Protein AF-0000000070217939 (afdb_homodimer)

Foldseek 3Di:
DDKDKDFDDLVCLLLQQLQVCQQCVPPQLVCLLPVPADSCNSNDCPHPNNVVVSVVVSVVVVPDDFKTKMFMADPVVRGTFKMWIKGFPLFFDPDDDDASPVDDDPSRVSNCLQCVLVRVVCCLFRHRAGAMEGDDIGGRPVCPPVCVRVVVVVVVVVVCQVSQHKYKDFADPVCVVVCVVVPKFWWPDWRWRQVVVPPVRDTDITIMTIDGHDVSVVRGDPSTHTD/DDKDKDFDDLVCQLLQQLQVCQQCVPPQLVCLLPVPADSCNSNDCPHPNNVVVSVVVSVVVVPDDFKTKMFMADPVVRGTFKMWIKGFPLFFDPDDDDASVVDDDPSRVSNCLQCVLVRVVCCLFRHRAGAMEGDDIGGRPVCPPVCVSVVVVVVVVVVCQVSQHKYKYFADPVCVVVCVVVPKFWWPDWRWRQPVVPPVRDTDITIMTIDGHDVSVVRGDPSTHTD

Solvent-accessible surface area (backbone atoms only — not comparable to full-atom values): 24405 Å² total; per-residue (Å²): 142,44,54,34,78,42,70,58,42,61,66,38,50,58,54,43,46,45,16,44,29,55,50,34,62,84,35,69,62,54,40,37,72,40,68,85,56,47,72,64,34,51,62,31,73,81,27,71,65,34,45,51,51,40,54,51,50,57,57,48,45,56,68,38,84,40,65,43,50,37,30,26,29,35,52,84,77,68,40,62,41,23,30,34,33,36,35,52,27,73,54,57,35,83,82,66,86,81,76,72,78,90,47,59,72,69,53,26,51,54,27,44,54,47,46,45,54,56,48,52,51,46,48,65,44,46,60,61,34,53,33,29,37,51,72,44,73,34,45,18,70,94,53,56,95,69,56,55,67,58,55,57,49,48,53,53,49,52,49,20,55,37,61,48,27,37,32,40,34,77,34,52,80,84,44,46,65,56,44,48,74,71,60,34,41,48,36,57,64,79,42,67,33,63,29,68,84,49,91,77,58,55,65,45,70,31,56,29,34,37,34,61,27,94,77,16,73,80,61,54,49,89,65,53,49,75,97,142,43,55,36,78,42,68,57,43,61,66,36,49,58,54,44,45,44,16,43,30,54,51,36,62,84,34,69,61,54,41,37,72,40,69,85,57,47,71,65,34,51,62,30,73,82,28,70,63,34,45,51,50,39,53,50,49,58,57,49,45,56,69,38,85,40,65,43,51,37,28,26,29,35,52,83,77,67,42,63,41,22,31,34,34,35,35,51,27,73,54,56,34,81,82,67,86,82,77,73,78,91,46,59,71,68,51,27,51,53,27,44,54,47,46,45,55,55,50,52,51,46,48,66,44,44,61,60,34,53,34,29,35,52,73,44,75,34,44,18,70,94,53,57,95,70,56,55,69,59,56,56,48,48,53,54,48,51,50,20,54,37,64,48,28,36,33,38,35,77,32,52,81,83,42,45,66,57,43,47,74,71,59,33,42,49,36,59,64,78,43,66,34,62,30,68,82,49,90,76,57,55,64,46,71,30,58,28,33,36,34,60,28,95,78,15,73,81,60,53,48,89,64,53,49,74,97

Radius of gyration: 23.78 Å; Cα contacts (8 Å, |Δi|>4): 835; chains: 2; bounding box: 44×73×55 Å

Structure (mmCIF, N/CA/C/O backbone):
data_AF-0000000070217939-model_v1
#
loop_
_entity.id
_entity.type
_entity.pdbx_description
1 polymer 'Acyl-CoA N-acyltransferase'
#
loop_
_atom_site.group_PDB
_atom_site.id
_atom_site.type_symbol
_atom_site.label_atom_id
_atom_site.label_alt_id
_atom_site.label_comp_id
_atom_site.label_asym_id
_atom_site.label_entity_id
_atom_site.label_seq_id
_atom_site.pdbx_PDB_ins_code
_atom_site.Cartn_x
_atom_site.Cartn_y
_atom_site.Cartn_z
_atom_site.occupancy
_atom_site.B_iso_or_equiv
_atom_site.auth_seq_id
_atom_site.auth_comp_id
_atom_site.auth_asym_id
_atom_site.auth_atom_id
_atom_site.pdbx_PDB_model_num
ATOM 1 N N . MET A 1 1 ? 22.047 6.516 -6.188 1 66.25 1 MET A N 1
ATOM 2 C CA . MET A 1 1 ? 21.125 6.688 -5.074 1 66.25 1 MET A CA 1
ATOM 3 C C . MET A 1 1 ? 19.672 6.625 -5.559 1 66.25 1 MET A C 1
ATOM 5 O O . MET A 1 1 ? 19.281 7.371 -6.453 1 66.25 1 MET A O 1
ATOM 9 N N . GLY A 1 2 ? 18.844 5.422 -5.148 1 92.38 2 GLY A N 1
ATOM 10 C CA . GLY A 1 2 ? 17.484 5.293 -5.641 1 92.38 2 GLY A CA 1
ATOM 11 C C . GLY A 1 2 ? 16.469 5.156 -4.527 1 92.38 2 GLY A C 1
ATOM 12 O O . GLY A 1 2 ? 16.812 4.809 -3.398 1 92.38 2 GLY A O 1
ATOM 13 N N . PHE A 1 3 ? 15.375 5.695 -4.617 1 98.31 3 PHE A N 1
ATOM 14 C CA . PHE A 1 3 ? 14.258 5.641 -3.684 1 98.31 3 PHE A CA 1
ATOM 15 C C . PHE A 1 3 ? 13.078 4.891 -4.297 1 98.31 3 PHE A C 1
ATOM 17 O O . PHE A 1 3 ? 12.867 4.938 -5.508 1 98.31 3 PHE A O 1
ATOM 24 N N . VAL A 1 4 ? 12.406 4.227 -3.449 1 98.62 4 VAL A N 1
ATOM 25 C CA . VAL A 1 4 ? 11.195 3.549 -3.904 1 98.62 4 VAL A CA 1
ATOM 26 C C . VAL A 1 4 ? 10.062 3.812 -2.922 1 98.62 4 VAL A C 1
ATOM 28 O O . VAL A 1 4 ? 10.266 3.816 -1.706 1 98.62 4 VAL A O 1
ATOM 31 N N . ILE A 1 5 ? 8.891 4.109 -3.441 1 98.81 5 ILE A N 1
ATOM 32 C CA . ILE A 1 5 ? 7.684 4.281 -2.641 1 98.81 5 ILE A CA 1
ATOM 33 C C . ILE A 1 5 ? 6.926 2.959 -2.564 1 98.81 5 ILE A C 1
ATOM 35 O O . ILE A 1 5 ? 6.562 2.385 -3.594 1 98.81 5 ILE A O 1
ATOM 39 N N . LEU A 1 6 ? 6.73 2.43 -1.398 1 98.81 6 LEU A N 1
ATOM 40 C CA . LEU A 1 6 ? 5.969 1.214 -1.129 1 98.81 6 LEU A CA 1
ATOM 41 C C . LEU A 1 6 ? 4.945 1.446 -0.024 1 98.81 6 LEU A C 1
ATOM 43 O O . LEU A 1 6 ? 5.082 2.383 0.768 1 98.81 6 LEU A O 1
ATOM 47 N N . PRO A 1 7 ? 3.869 0.672 -0.03 1 98.69 7 PRO A N 1
ATOM 48 C CA . PRO A 1 7 ? 3.016 0.717 1.16 1 98.69 7 PRO A CA 1
ATOM 49 C C . PRO A 1 7 ? 3.758 0.314 2.434 1 98.69 7 PRO A C 1
ATOM 51 O O . PRO A 1 7 ? 4.625 -0.562 2.395 1 98.69 7 PRO A O 1
ATOM 54 N N . ALA A 1 8 ? 3.451 0.951 3.518 1 98.75 8 ALA A N 1
ATOM 55 C CA . ALA A 1 8 ? 3.98 0.474 4.793 1 98.75 8 ALA A CA 1
ATOM 56 C C . ALA A 1 8 ? 3.354 -0.861 5.184 1 98.75 8 ALA A C 1
ATOM 58 O O . ALA A 1 8 ? 2.146 -1.058 5.02 1 98.75 8 ALA A O 1
ATOM 59 N N . LEU A 1 9 ? 4.191 -1.754 5.602 1 98.62 9 LEU A N 1
ATOM 60 C CA . LEU A 1 9 ? 3.74 -3.014 6.188 1 98.62 9 LEU A CA 1
ATOM 61 C C . LEU A 1 9 ? 3.648 -2.906 7.703 1 98.62 9 LEU A C 1
ATOM 63 O O . LEU A 1 9 ? 4.199 -1.979 8.305 1 98.62 9 LEU A O 1
ATOM 67 N N . VAL A 1 10 ? 2.982 -3.85 8.305 1 98.31 10 VAL A N 1
ATOM 68 C CA . VAL A 1 10 ? 2.75 -3.781 9.742 1 98.31 10 VAL A CA 1
ATOM 69 C C . VAL A 1 10 ? 4.086 -3.725 10.477 1 98.31 10 VAL A C 1
ATOM 71 O O . VAL A 1 10 ? 4.273 -2.896 11.375 1 98.31 10 VAL A O 1
ATOM 74 N N . PRO A 1 11 ? 5.109 -4.465 10.102 1 98.06 11 PRO A N 1
ATOM 75 C CA . PRO A 1 11 ? 6.391 -4.406 10.805 1 98.06 11 PRO A CA 1
ATOM 76 C C . PRO A 1 11 ? 7.121 -3.084 10.594 1 98.06 11 PRO A C 1
ATOM 78 O O . PRO A 1 11 ? 8.109 -2.799 11.281 1 98.06 11 PRO A O 1
ATOM 81 N N . ASP A 1 12 ? 6.629 -2.309 9.648 1 98.56 12 ASP A N 1
ATOM 82 C CA . ASP A 1 12 ? 7.301 -1.055 9.305 1 98.56 12 ASP A CA 1
ATOM 83 C C . ASP A 1 12 ? 6.855 0.072 10.234 1 98.56 12 ASP A C 1
ATOM 85 O O . ASP A 1 12 ? 7.445 1.154 10.234 1 98.56 12 ASP A O 1
ATOM 89 N N . ILE A 1 13 ? 5.836 -0.093 11 1 98.69 13 ILE A N 1
ATOM 90 C CA . ILE A 1 13 ? 5.141 1.003 11.672 1 98.69 13 ILE A CA 1
ATOM 91 C C . ILE A 1 13 ? 6.141 1.824 12.484 1 98.69 13 ILE A C 1
ATOM 93 O O . ILE A 1 13 ? 6.188 3.051 12.367 1 98.69 13 ILE A O 1
ATOM 97 N N . SER A 1 14 ? 6.949 1.163 13.258 1 98.44 14 SER A N 1
ATOM 98 C CA . SER A 1 14 ? 7.898 1.892 14.094 1 98.44 14 SER A CA 1
ATOM 99 C C . SER A 1 14 ? 8.859 2.719 13.242 1 98.44 14 SER A C 1
ATOM 101 O O . SER A 1 14 ? 9.016 3.922 13.469 1 98.44 14 SER A O 1
ATOM 103 N N . ALA A 1 15 ? 9.438 2.146 12.258 1 98.56 15 ALA A N 1
ATOM 104 C CA . ALA A 1 15 ? 10.43 2.814 11.422 1 98.56 15 ALA A CA 1
ATOM 105 C C . ALA A 1 15 ? 9.797 3.951 10.625 1 98.56 15 ALA A C 1
ATOM 107 O O . ALA A 1 15 ? 10.422 4.988 10.406 1 98.56 15 ALA A O 1
ATOM 108 N N . VAL A 1 16 ? 8.609 3.754 10.141 1 98.75 16 VAL A N 1
ATOM 109 C CA . VAL A 1 16 ? 7.879 4.785 9.414 1 98.75 16 VAL A CA 1
ATOM 110 C C . VAL A 1 16 ? 7.695 6.012 10.305 1 98.75 16 VAL A C 1
ATOM 112 O O . VAL A 1 16 ? 7.949 7.141 9.883 1 98.75 16 VAL A O 1
ATOM 115 N N . TYR A 1 17 ? 7.359 5.801 11.531 1 98.44 17 TYR A N 1
ATOM 116 C CA . TYR A 1 17 ? 7.074 6.93 12.406 1 98.44 17 TYR A CA 1
ATOM 117 C C . TYR A 1 17 ? 8.352 7.465 13.039 1 98.44 17 TYR A C 1
ATOM 119 O O . TYR A 1 17 ? 8.352 8.547 13.633 1 98.44 17 TYR A O 1
ATOM 127 N N . ASP A 1 18 ? 9.516 6.715 12.945 1 98.56 18 ASP A N 1
ATOM 128 C CA . ASP A 1 18 ? 10.805 7.359 13.195 1 98.56 18 ASP A CA 1
ATOM 129 C C . ASP A 1 18 ? 10.984 8.594 12.312 1 98.56 18 ASP A C 1
ATOM 131 O O . ASP A 1 18 ? 11.477 9.625 12.773 1 98.56 18 ASP A O 1
ATOM 135 N N . VAL A 1 19 ? 10.555 8.453 11.078 1 98.62 19 VAL A N 1
ATOM 136 C CA . VAL A 1 19 ? 10.664 9.547 10.117 1 98.62 19 VAL A CA 1
ATOM 137 C C . VAL A 1 19 ? 9.766 10.703 10.539 1 98.62 19 VAL A C 1
ATOM 139 O O . VAL A 1 19 ? 10.203 11.852 10.602 1 98.62 19 VAL A O 1
ATOM 142 N N . TYR A 1 20 ? 8.523 10.383 10.883 1 98 20 TYR A N 1
ATOM 143 C CA . TYR A 1 20 ? 7.539 11.383 11.281 1 98 20 TYR A CA 1
ATOM 144 C C . TYR A 1 20 ? 8.039 12.203 12.461 1 98 20 TYR A C 1
ATOM 146 O O . TYR A 1 20 ? 8.109 13.438 12.391 1 98 20 TYR A O 1
ATOM 154 N N . PHE A 1 21 ? 8.453 11.539 13.477 1 98.12 21 PHE A N 1
ATOM 155 C CA . PHE A 1 21 ? 8.82 12.227 14.711 1 98.12 21 PHE A CA 1
ATOM 156 C C . PHE A 1 21 ? 10.148 12.961 14.547 1 98.12 21 PHE A C 1
ATOM 158 O O . PHE A 1 21 ? 10.352 14.016 15.141 1 98.12 21 PHE A O 1
ATOM 165 N N . ALA A 1 22 ? 11.031 12.398 13.75 1 97.56 22 ALA A N 1
ATOM 166 C CA . ALA A 1 22 ? 12.266 13.125 13.469 1 97.56 22 ALA A CA 1
ATOM 167 C C . ALA A 1 22 ? 11.984 14.422 12.711 1 97.56 22 ALA A C 1
ATOM 169 O O . ALA A 1 22 ? 12.555 15.469 13.023 1 97.56 22 ALA A O 1
ATOM 170 N N . ALA A 1 23 ? 11.094 14.367 11.727 1 96.06 23 ALA A N 1
ATOM 171 C CA . ALA A 1 23 ? 10.789 15.508 10.875 1 96.06 23 ALA A CA 1
ATOM 172 C C . ALA A 1 23 ? 10 16.578 11.641 1 96.06 23 ALA A C 1
ATOM 174 O O . ALA A 1 23 ? 10.148 17.766 11.383 1 96.06 23 ALA A O 1
ATOM 175 N N . PHE A 1 24 ? 9.188 16.125 12.648 1 94.12 24 PHE A N 1
ATOM 176 C CA . PHE A 1 24 ? 8.227 17.031 13.266 1 94.12 24 PHE A CA 1
ATOM 177 C C . PHE A 1 24 ? 8.508 17.188 14.758 1 94.12 24 PHE A C 1
ATOM 179 O O . PHE A 1 24 ? 7.621 17.562 15.523 1 94.12 24 PHE A O 1
ATOM 186 N N . LYS A 1 25 ? 9.695 16.891 15.18 1 92.69 25 LYS A N 1
ATOM 187 C CA . LYS A 1 25 ? 10.023 16.875 16.609 1 92.69 25 LYS A CA 1
ATOM 188 C C . LYS A 1 25 ? 9.805 18.25 17.234 1 92.69 25 LYS A C 1
ATOM 190 O O . LYS A 1 25 ? 9.5 18.344 18.422 1 92.69 25 LYS A O 1
ATOM 195 N N . ASP A 1 26 ? 9.93 19.344 16.438 1 90.12 26 ASP A N 1
ATOM 196 C CA . ASP A 1 26 ? 9.797 20.703 16.969 1 90.12 26 ASP A CA 1
ATOM 197 C C . ASP A 1 26 ? 8.516 21.359 16.469 1 90.12 26 ASP A C 1
ATOM 199 O O . ASP A 1 26 ? 8.312 22.562 16.656 1 90.12 26 ASP A O 1
ATOM 203 N N . ASN A 1 27 ? 7.723 20.578 15.766 1 89.62 27 ASN A N 1
ATOM 204 C CA . ASN A 1 27 ? 6.461 21.094 15.234 1 89.62 27 ASN A CA 1
ATOM 205 C C . ASN A 1 27 ? 5.473 21.406 16.359 1 89.62 27 ASN A C 1
ATOM 207 O O . ASN A 1 27 ? 5.27 20.578 17.266 1 89.62 27 ASN A O 1
ATOM 211 N N . ALA A 1 28 ? 4.828 22.547 16.266 1 88.69 28 ALA A N 1
ATOM 212 C CA . ALA A 1 28 ? 3.947 23.016 17.328 1 88.69 28 ALA A CA 1
ATOM 213 C C . ALA A 1 28 ? 2.789 22.047 17.547 1 88.69 28 ALA A C 1
ATOM 215 O O . ALA A 1 28 ? 2.406 21.766 18.688 1 88.69 28 ALA A O 1
ATOM 216 N N . LEU A 1 29 ? 2.26 21.547 16.5 1 89.88 29 LEU A N 1
ATOM 217 C CA . LEU A 1 29 ? 1.13 20.641 16.609 1 89.88 29 LEU A CA 1
ATOM 218 C C . LEU A 1 29 ? 1.56 19.312 17.25 1 89.88 29 LEU A C 1
ATOM 220 O O . LEU A 1 29 ? 0.896 18.812 18.156 1 89.88 29 LEU A O 1
ATOM 224 N N . THR A 1 30 ? 2.643 18.766 16.781 1 92.69 30 THR A N 1
ATOM 225 C CA . THR A 1 30 ? 3.162 17.531 17.344 1 92.69 30 THR A CA 1
ATOM 226 C C . THR A 1 30 ? 3.418 17.688 18.844 1 92.69 30 THR A C 1
ATOM 228 O O . THR A 1 30 ? 3.014 16.844 19.641 1 92.69 30 THR A O 1
ATOM 231 N N . ARG A 1 31 ? 3.994 18.828 19.25 1 93 31 ARG A N 1
ATOM 232 C CA . ARG A 1 31 ? 4.309 19.078 20.656 1 93 31 ARG A CA 1
ATOM 233 C C . ARG A 1 31 ? 3.035 19.234 21.469 1 93 31 ARG A C 1
ATOM 235 O O . ARG A 1 31 ? 2.982 18.828 22.641 1 93 31 ARG A O 1
ATOM 242 N N . ALA A 1 32 ? 2.062 19.797 20.875 1 92.56 32 ALA A N 1
ATOM 243 C CA . ALA A 1 32 ? 0.797 20 21.578 1 92.56 32 ALA A CA 1
ATOM 244 C C . ALA A 1 32 ? 0.064 18.672 21.766 1 92.56 32 ALA A C 1
ATOM 246 O O . ALA A 1 32 ? -0.612 18.469 22.781 1 92.56 32 ALA A O 1
ATOM 247 N N . LEU A 1 33 ? 0.2 17.766 20.828 1 93.69 33 LEU A N 1
ATOM 248 C CA . LEU A 1 33 ? -0.492 16.484 20.891 1 93.69 33 LEU A CA 1
ATOM 249 C C . LEU A 1 33 ? 0.214 15.531 21.859 1 93.69 33 LEU A C 1
ATOM 251 O O . LEU A 1 33 ? -0.414 14.633 22.422 1 93.69 33 LEU A O 1
ATOM 255 N N . PHE A 1 34 ? 1.509 15.75 22.016 1 95.31 34 PHE A N 1
ATOM 256 C CA . PHE A 1 34 ? 2.297 14.883 22.891 1 95.31 34 PHE A CA 1
ATOM 257 C C . PHE A 1 34 ? 3.117 15.703 23.875 1 95.31 34 PHE A C 1
ATOM 259 O O . PHE A 1 34 ? 4.348 15.602 23.906 1 95.31 34 PHE A O 1
ATOM 266 N N . PRO A 1 35 ? 2.473 16.391 24.75 1 93.62 35 PRO A N 1
ATOM 267 C CA . PRO A 1 35 ? 3.164 17.359 25.594 1 93.62 35 PRO A CA 1
ATOM 268 C C . PRO A 1 35 ? 4.105 16.703 26.609 1 93.62 35 PRO A C 1
ATOM 270 O O . PRO A 1 35 ? 5.07 17.328 27.047 1 93.62 35 PRO A O 1
ATOM 273 N N . SER A 1 36 ? 3.887 15.477 26.969 1 92.75 36 SER A N 1
ATOM 274 C CA . SER A 1 36 ? 4.703 14.812 27.969 1 92.75 36 SER A CA 1
ATOM 275 C C . SER A 1 36 ? 5.922 14.141 27.344 1 92.75 36 SER A C 1
ATOM 277 O O . SER A 1 36 ? 6.844 13.727 28.062 1 92.75 36 SER A O 1
ATOM 279 N N . ALA A 1 37 ? 5.914 14.039 26.078 1 94.94 37 ALA A N 1
ATOM 280 C CA . ALA A 1 37 ? 7.031 13.375 25.406 1 94.94 37 ALA A CA 1
ATOM 281 C C . ALA A 1 37 ? 8.219 14.32 25.25 1 94.94 37 ALA A C 1
ATOM 283 O O . ALA A 1 37 ? 8.07 15.438 24.734 1 94.94 37 ALA A O 1
ATOM 284 N N . THR A 1 38 ? 9.352 13.93 25.703 1 95.31 38 THR A N 1
ATOM 285 C CA . THR A 1 38 ? 10.57 14.688 25.469 1 95.31 38 THR A CA 1
ATOM 286 C C . THR A 1 38 ? 11.047 14.508 24.031 1 95.31 38 THR A C 1
ATOM 288 O O . THR A 1 38 ? 10.562 13.633 23.312 1 95.31 38 THR A O 1
ATOM 291 N N . GLU A 1 39 ? 11.961 15.375 23.688 1 92.69 39 GLU A N 1
ATOM 292 C CA . GLU A 1 39 ? 12.547 15.211 22.359 1 92.69 39 GLU A CA 1
ATOM 293 C C . GLU A 1 39 ? 13.156 13.82 22.203 1 92.69 39 GLU A C 1
ATOM 295 O O . GLU A 1 39 ? 13.031 13.203 21.141 1 92.69 39 GLU A O 1
ATOM 300 N N . LYS A 1 40 ? 13.805 13.398 23.25 1 94.56 40 LYS A N 1
ATOM 301 C CA . LYS A 1 40 ? 14.414 12.062 23.234 1 94.56 40 LYS A CA 1
ATOM 302 C C . LYS A 1 40 ? 13.352 10.984 23.078 1 94.56 40 LYS A C 1
ATOM 304 O O . LYS A 1 40 ? 13.539 10.016 22.344 1 94.56 40 LYS A O 1
ATOM 309 N N . ASP A 1 41 ? 12.258 11.148 23.719 1 96 41 ASP A N 1
ATOM 310 C CA . ASP A 1 41 ? 11.164 10.188 23.609 1 96 41 ASP A CA 1
ATOM 311 C C . ASP A 1 41 ? 10.641 10.109 22.172 1 96 41 ASP A C 1
ATOM 313 O O . ASP A 1 41 ? 10.375 9.016 21.672 1 96 41 ASP A O 1
ATOM 317 N N . LEU A 1 42 ? 10.562 11.227 21.562 1 95.06 42 LEU A N 1
ATOM 318 C CA . LEU A 1 42 ? 10.016 11.289 20.219 1 95.06 42 LEU A CA 1
ATOM 319 C C . LEU A 1 42 ? 10.93 10.578 19.219 1 95.06 42 LEU A C 1
ATOM 321 O O . LEU A 1 42 ? 10.453 9.961 18.266 1 95.06 42 LEU A O 1
ATOM 325 N N . THR A 1 43 ? 12.195 10.539 19.516 1 94.62 43 THR A N 1
ATOM 326 C CA . THR A 1 43 ? 13.109 10.117 18.453 1 94.62 43 THR A CA 1
ATOM 327 C C . THR A 1 43 ? 13.75 8.781 18.797 1 94.62 43 THR A C 1
ATOM 329 O O . THR A 1 43 ? 14.508 8.227 17.984 1 94.62 43 THR A O 1
ATOM 332 N N . ASP A 1 44 ? 13.461 8.266 20.016 1 96.81 44 ASP A N 1
ATOM 333 C CA . ASP A 1 44 ? 13.93 6.938 20.422 1 96.81 44 ASP A CA 1
ATOM 334 C C . ASP A 1 44 ? 12.812 5.902 20.297 1 96.81 44 ASP A C 1
ATOM 336 O O . ASP A 1 44 ? 11.945 5.805 21.172 1 96.81 44 ASP A O 1
ATOM 340 N N . ALA A 1 45 ? 12.922 5.039 19.312 1 95.25 45 ALA A N 1
ATOM 341 C CA . ALA A 1 45 ? 11.891 4.055 19.016 1 95.25 45 ALA A CA 1
ATOM 342 C C . ALA A 1 45 ? 11.68 3.105 20.188 1 95.25 45 ALA A C 1
ATOM 344 O O . ALA A 1 45 ? 10.641 2.445 20.281 1 95.25 45 ALA A O 1
ATOM 345 N N . ASN A 1 46 ? 12.625 3.072 21.094 1 96.75 46 ASN A N 1
ATOM 346 C CA . ASN A 1 46 ? 12.547 2.133 22.203 1 96.75 46 ASN A CA 1
ATOM 347 C C . ASN A 1 46 ? 11.961 2.785 23.453 1 96.75 46 ASN A C 1
ATOM 349 O O . ASN A 1 46 ? 11.75 2.117 24.453 1 96.75 46 ASN A O 1
ATOM 353 N N . SER A 1 47 ? 11.711 4.059 23.375 1 97.56 47 SER A N 1
ATOM 354 C CA . SER A 1 47 ? 11.062 4.715 24.516 1 97.56 47 SER A CA 1
ATOM 355 C C . SER A 1 47 ? 9.672 4.152 24.766 1 97.56 47 SER A C 1
ATOM 357 O O . SER A 1 47 ? 9.039 3.625 23.844 1 97.56 47 SER A O 1
ATOM 359 N N . GLU A 1 48 ? 9.266 4.285 25.984 1 96.88 48 GLU A N 1
ATOM 360 C CA . GLU A 1 48 ? 7.91 3.848 26.312 1 96.88 48 GLU A CA 1
ATOM 361 C C . GLU A 1 48 ? 6.867 4.574 25.484 1 96.88 48 GLU A C 1
ATOM 363 O O . GLU A 1 48 ? 5.883 3.969 25.047 1 96.88 48 GLU A O 1
ATOM 368 N N . PHE A 1 49 ? 7.047 5.789 25.281 1 96.38 49 PHE A N 1
ATOM 369 C CA . PHE A 1 49 ? 6.129 6.586 24.484 1 96.38 49 PHE A CA 1
ATOM 370 C C . PHE A 1 49 ? 6.016 6.023 23.062 1 96.38 49 PHE A C 1
ATOM 372 O O . PHE A 1 49 ? 4.914 5.773 22.578 1 96.38 49 PHE A O 1
ATOM 379 N N . ARG A 1 50 ? 7.141 5.762 22.422 1 97.69 50 ARG A N 1
ATOM 380 C CA . ARG A 1 50 ? 7.145 5.312 21.031 1 97.69 50 ARG A CA 1
ATOM 381 C C . ARG A 1 50 ? 6.602 3.893 20.922 1 97.69 50 ARG A C 1
ATOM 383 O O . ARG A 1 50 ? 5.914 3.566 19.953 1 97.69 50 ARG A O 1
ATOM 390 N N . GLN A 1 51 ? 6.898 3.105 21.891 1 97.81 51 GLN A N 1
ATOM 391 C CA . GLN A 1 51 ? 6.352 1.753 21.875 1 97.81 51 GLN A CA 1
ATOM 392 C C . GLN A 1 51 ? 4.832 1.771 22 1 97.81 51 GLN A C 1
ATOM 394 O O . GLN A 1 51 ? 4.137 1.028 21.312 1 97.81 51 GLN A O 1
ATOM 399 N N . ALA A 1 52 ? 4.355 2.643 22.859 1 97.12 52 ALA A N 1
ATOM 400 C CA . ALA A 1 52 ? 2.91 2.785 23.016 1 97.12 52 ALA A CA 1
ATOM 401 C C . ALA A 1 52 ? 2.268 3.334 21.75 1 97.12 52 ALA A C 1
ATOM 403 O O . ALA A 1 52 ? 1.193 2.885 21.344 1 97.12 52 ALA A O 1
ATOM 404 N N . HIS A 1 53 ? 2.869 4.312 21.156 1 96.94 53 HIS A N 1
ATOM 405 C CA . HIS A 1 53 ? 2.383 4.883 19.906 1 96.94 53 HIS A CA 1
ATOM 406 C C . HIS A 1 53 ? 2.303 3.822 18.812 1 96.94 53 HIS A C 1
ATOM 408 O O . HIS A 1 53 ? 1.293 3.725 18.109 1 96.94 53 HIS A O 1
ATOM 414 N N . THR A 1 54 ? 3.309 3.035 18.688 1 98.06 54 THR A N 1
ATOM 415 C CA . THR A 1 54 ? 3.35 1.97 17.703 1 98.06 54 THR A CA 1
ATOM 416 C C . THR A 1 54 ? 2.217 0.972 17.922 1 98.06 54 THR A C 1
ATOM 418 O O . THR A 1 54 ? 1.542 0.564 16.984 1 98.06 54 THR A O 1
ATOM 421 N N . ALA A 1 55 ? 2.074 0.584 19.156 1 97.81 55 ALA A N 1
ATOM 422 C CA . ALA A 1 55 ? 0.996 -0.341 19.5 1 97.81 55 ALA A CA 1
ATOM 423 C C . ALA A 1 55 ? -0.365 0.242 19.125 1 97.81 55 ALA A C 1
ATOM 425 O O . ALA A 1 55 ? -1.22 -0.46 18.578 1 97.81 55 ALA A O 1
ATOM 426 N N . HIS A 1 56 ? -0.562 1.503 19.375 1 96.81 56 HIS A N 1
ATOM 427 C CA . HIS A 1 56 ? -1.818 2.176 19.062 1 96.81 56 HIS A CA 1
ATOM 428 C C . HIS A 1 56 ? -2.066 2.221 17.562 1 96.81 56 HIS A C 1
ATOM 430 O O . HIS A 1 56 ? -3.178 1.946 17.094 1 96.81 56 HIS A O 1
ATOM 436 N N . VAL A 1 57 ? -1.04 2.561 16.844 1 97.75 57 VAL A N 1
ATOM 437 C CA . VAL A 1 57 ? -1.159 2.635 15.391 1 97.75 57 VAL A CA 1
ATOM 438 C C . VAL A 1 57 ? -1.479 1.251 14.828 1 97.75 57 VAL A C 1
ATOM 440 O O . VAL A 1 57 ? -2.311 1.118 13.93 1 97.75 57 VAL A O 1
ATOM 443 N N . THR A 1 58 ? -0.822 0.226 15.352 1 98 58 THR A N 1
ATOM 444 C CA . THR A 1 58 ? -1.084 -1.146 14.93 1 98 58 THR A CA 1
ATOM 445 C C . THR A 1 58 ? -2.561 -1.492 15.102 1 98 58 THR A C 1
ATOM 447 O O . THR A 1 58 ? -3.178 -2.068 14.203 1 98 58 THR A O 1
ATOM 450 N N . GLU A 1 59 ? -3.121 -1.147 16.172 1 97.38 59 GLU A N 1
ATOM 451 C CA . GLU A 1 59 ? -4.535 -1.405 16.438 1 97.38 59 GLU A CA 1
ATOM 452 C C . GLU A 1 59 ? -5.426 -0.576 15.516 1 97.38 59 GLU A C 1
ATOM 454 O O . GLU A 1 59 ? -6.422 -1.076 14.992 1 97.38 59 GLU A O 1
ATOM 459 N N . TYR A 1 60 ? -5.062 0.644 15.359 1 96.81 60 TYR A N 1
ATOM 460 C CA . TYR A 1 60 ? -5.832 1.522 14.484 1 96.81 60 TYR A CA 1
ATOM 461 C C . TYR A 1 60 ? -5.891 0.97 13.062 1 96.81 60 TYR A C 1
ATOM 463 O O . TYR A 1 60 ? -6.926 1.053 12.398 1 96.81 60 TYR A O 1
ATOM 471 N N . TRP A 1 61 ? -4.797 0.394 12.539 1 98 61 TRP A N 1
ATOM 472 C CA . TRP A 1 61 ? -4.723 -0.133 11.18 1 98 61 TRP A CA 1
ATOM 473 C C . TRP A 1 61 ? -5.746 -1.243 10.969 1 98 61 TRP A C 1
ATOM 475 O O . TRP A 1 61 ? -6.18 -1.489 9.844 1 98 61 TRP A O 1
ATOM 485 N N . LYS A 1 62 ? -6.176 -1.856 11.984 1 97.38 62 LYS A N 1
ATOM 486 C CA . LYS A 1 62 ? -7.16 -2.928 11.875 1 97.38 62 LYS A CA 1
ATOM 487 C C . LYS A 1 62 ? -8.547 -2.371 11.562 1 97.38 62 LYS A C 1
ATOM 489 O O . LYS A 1 62 ? -9.445 -3.115 11.156 1 97.38 62 LYS A O 1
ATOM 494 N N . THR A 1 63 ? -8.695 -1.092 11.727 1 96.31 63 THR A N 1
ATOM 495 C CA . THR A 1 63 ? -10.039 -0.533 11.617 1 96.31 63 THR A CA 1
ATOM 496 C C . THR A 1 63 ? -10.109 0.471 10.469 1 96.31 63 THR A C 1
ATOM 498 O O . THR A 1 63 ? -11.203 0.839 10.031 1 96.31 63 THR A O 1
ATOM 501 N N . SER A 1 64 ? -8.977 0.922 10.055 1 95 64 SER A N 1
ATOM 502 C CA . SER A 1 64 ? -8.969 1.966 9.031 1 95 64 SER A CA 1
ATOM 503 C C . SER A 1 64 ? -9.305 1.399 7.656 1 95 64 SER A C 1
ATOM 505 O O . SER A 1 64 ? -8.656 0.468 7.184 1 95 64 SER A O 1
ATOM 507 N N . ALA A 1 65 ? -10.266 2.014 6.984 1 96.06 65 ALA A N 1
ATOM 508 C CA . ALA A 1 65 ? -10.711 1.514 5.684 1 96.06 65 ALA A CA 1
ATOM 509 C C . ALA A 1 65 ? -10.344 2.486 4.566 1 96.06 65 ALA A C 1
ATOM 511 O O . ALA A 1 65 ? -10.555 2.195 3.389 1 96.06 65 ALA A O 1
ATOM 512 N N . THR A 1 66 ? -9.734 3.652 4.938 1 97.88 66 THR A N 1
ATOM 513 C CA . THR A 1 66 ? -9.555 4.66 3.9 1 97.88 66 THR A CA 1
ATOM 514 C C . THR A 1 66 ? -8.164 5.281 3.99 1 97.88 66 THR A C 1
ATOM 516 O O . THR A 1 66 ? -7.734 6 3.082 1 97.88 66 THR A O 1
ATOM 519 N N . GLN A 1 67 ? -7.48 5.043 5.113 1 98.31 67 GLN A N 1
ATOM 520 C CA . GLN A 1 67 ? -6.184 5.688 5.297 1 98.31 67 GLN A CA 1
ATOM 521 C C . GLN A 1 67 ? -5.043 4.758 4.887 1 98.31 67 GLN A C 1
ATOM 523 O O . GLN A 1 67 ? -4.965 3.621 5.355 1 98.31 67 GLN A O 1
ATOM 528 N N . TYR A 1 68 ? -4.215 5.254 4.078 1 98.75 68 TYR A N 1
ATOM 529 C CA . TYR A 1 68 ? -3.068 4.52 3.555 1 98.75 68 TYR A CA 1
ATOM 530 C C . TYR A 1 68 ? -1.76 5.148 4.016 1 98.75 68 TYR A C 1
ATOM 532 O O . TYR A 1 68 ? -1.613 6.371 4 1 98.75 68 TYR A O 1
ATOM 540 N N . THR A 1 69 ? -0.841 4.332 4.453 1 98.81 69 THR A N 1
ATOM 541 C CA . THR A 1 69 ? 0.5 4.766 4.824 1 98.81 69 THR A CA 1
ATOM 542 C C . THR A 1 69 ? 1.528 4.285 3.803 1 98.81 69 THR A C 1
ATOM 544 O O . THR A 1 69 ? 1.639 3.086 3.543 1 98.81 69 THR A O 1
ATOM 547 N N . PHE A 1 70 ? 2.207 5.215 3.225 1 98.88 70 PHE A N 1
ATOM 548 C CA . PHE A 1 70 ? 3.295 4.922 2.299 1 98.88 70 PHE A CA 1
ATOM 549 C C . PHE A 1 70 ? 4.645 5.195 2.949 1 98.88 70 PHE A C 1
ATOM 551 O O . PHE A 1 70 ? 4.766 6.078 3.797 1 98.88 70 PHE A O 1
ATOM 558 N N . LYS A 1 71 ? 5.582 4.422 2.568 1 98.88 71 LYS A N 1
ATOM 559 C CA . LYS A 1 71 ? 6.965 4.617 3 1 98.88 71 LYS A CA 1
ATOM 560 C C . LYS A 1 71 ? 7.891 4.816 1.804 1 98.88 71 LYS A C 1
ATOM 562 O O . LYS A 1 71 ? 7.625 4.305 0.714 1 98.88 71 LYS A O 1
ATOM 567 N N . CYS A 1 72 ? 8.875 5.586 1.97 1 98.88 72 CYS A N 1
ATOM 568 C CA . CYS A 1 72 ? 9.977 5.695 1.023 1 98.88 72 CYS A CA 1
ATOM 569 C C . CYS A 1 72 ? 11.219 4.977 1.545 1 98.88 72 CYS A C 1
ATOM 571 O O . CYS A 1 72 ? 11.656 5.23 2.666 1 98.88 72 CYS A O 1
ATOM 573 N N . ILE A 1 73 ? 11.781 4.098 0.774 1 98.81 73 ILE A N 1
ATOM 574 C CA . ILE A 1 73 ? 12.969 3.336 1.151 1 98.81 73 ILE A CA 1
ATOM 575 C C . ILE A 1 73 ? 14.164 3.801 0.321 1 98.81 73 ILE A C 1
ATOM 577 O O . ILE A 1 73 ? 14.055 3.951 -0.899 1 98.81 73 ILE A O 1
ATOM 581 N N . ASP A 1 74 ? 15.234 4.156 1.002 1 98.44 74 ASP A N 1
ATOM 582 C CA . ASP A 1 74 ? 16.516 4.273 0.317 1 98.44 74 ASP A CA 1
ATOM 583 C C . ASP A 1 74 ? 17.016 2.908 -0.158 1 98.44 74 ASP A C 1
ATOM 585 O O . ASP A 1 74 ? 17.375 2.053 0.656 1 98.44 74 ASP A O 1
ATOM 589 N N . THR A 1 75 ? 17.094 2.682 -1.458 1 97.12 75 THR A N 1
ATOM 590 C CA . THR A 1 75 ? 17.297 1.348 -2.012 1 97.12 75 THR A CA 1
ATOM 591 C C . THR A 1 75 ? 18.734 0.894 -1.806 1 97.12 75 THR A C 1
ATOM 593 O O . THR A 1 75 ? 19.062 -0.286 -1.975 1 97.12 75 THR A O 1
ATOM 596 N N . GLU A 1 76 ? 19.625 1.77 -1.438 1 95.56 76 GLU A N 1
ATOM 597 C CA . GLU A 1 76 ? 21.016 1.419 -1.148 1 95.56 76 GLU A CA 1
ATOM 598 C C . GLU A 1 76 ? 21.172 0.955 0.297 1 95.56 76 GLU A C 1
ATOM 600 O O . GLU A 1 76 ? 21.875 -0.016 0.567 1 95.56 76 GLU A O 1
ATOM 605 N N . THR A 1 77 ? 20.484 1.59 1.201 1 96 77 THR A N 1
ATOM 606 C CA . THR A 1 77 ? 20.703 1.317 2.617 1 96 77 THR A CA 1
ATOM 607 C C . THR A 1 77 ? 19.547 0.5 3.193 1 96 77 THR A C 1
ATOM 609 O O . THR A 1 77 ? 19.641 -0.044 4.297 1 96 77 THR A O 1
ATOM 612 N N . ASN A 1 78 ? 18.422 0.412 2.465 1 96.88 78 ASN A N 1
ATOM 613 C CA . ASN A 1 78 ? 17.203 -0.261 2.893 1 96.88 78 ASN A CA 1
ATOM 614 C C . ASN A 1 78 ? 16.547 0.459 4.07 1 96.88 78 ASN A C 1
ATOM 616 O O . ASN A 1 78 ? 15.695 -0.112 4.758 1 96.88 78 ASN A O 1
ATOM 620 N N . LYS A 1 79 ? 16.891 1.691 4.285 1 98 79 LYS A N 1
ATOM 621 C CA . LYS A 1 79 ? 16.297 2.486 5.359 1 98 79 LYS A CA 1
ATOM 622 C C . LYS A 1 79 ? 15.016 3.178 4.898 1 98 79 LYS A C 1
ATOM 624 O O . LYS A 1 79 ? 14.945 3.668 3.768 1 98 79 LYS A O 1
ATOM 629 N N . ILE A 1 80 ? 14.055 3.188 5.762 1 98.75 80 ILE A N 1
ATOM 630 C CA . ILE A 1 80 ? 12.875 4.012 5.527 1 98.75 80 ILE A CA 1
ATOM 631 C C . ILE A 1 80 ? 13.195 5.473 5.836 1 98.75 80 ILE A C 1
ATOM 633 O O . ILE A 1 80 ? 13.562 5.812 6.965 1 98.75 80 ILE A O 1
ATOM 637 N N . VAL A 1 81 ? 12.977 6.359 4.816 1 98.81 81 VAL A N 1
ATOM 638 C CA . VAL A 1 81 ? 13.531 7.707 4.938 1 98.81 81 VAL A CA 1
ATOM 639 C C . VAL A 1 81 ? 12.445 8.734 4.645 1 98.81 81 VAL A C 1
ATOM 641 O O . VAL A 1 81 ? 12.688 9.945 4.707 1 98.81 81 VAL A O 1
ATOM 644 N N . GLY A 1 82 ? 11.273 8.328 4.328 1 98.81 82 GLY A N 1
ATOM 645 C CA . GLY A 1 82 ? 10.102 9.148 4.078 1 98.81 82 GLY A CA 1
ATOM 646 C C . GLY A 1 82 ? 8.797 8.43 4.344 1 98.81 82 GLY A C 1
ATOM 647 O O . GLY A 1 82 ? 8.758 7.195 4.379 1 98.81 82 GLY A O 1
ATOM 648 N N . MET A 1 83 ? 7.77 9.188 4.574 1 98.81 83 MET A N 1
ATOM 649 C CA . MET A 1 83 ? 6.449 8.602 4.773 1 98.81 83 MET A CA 1
ATOM 650 C C . MET A 1 83 ? 5.352 9.578 4.371 1 98.81 83 MET A C 1
ATOM 652 O O . MET A 1 83 ? 5.586 10.789 4.297 1 98.81 83 MET A O 1
ATOM 656 N N . ALA A 1 84 ? 4.215 9.039 4.039 1 98.69 84 ALA A N 1
ATOM 657 C CA . ALA A 1 84 ? 3.021 9.828 3.75 1 98.69 84 ALA A CA 1
ATOM 658 C C . ALA A 1 84 ? 1.76 9.109 4.215 1 98.69 84 ALA A C 1
ATOM 660 O O . ALA A 1 84 ? 1.679 7.879 4.152 1 98.69 84 ALA A O 1
ATOM 661 N N . LEU A 1 85 ? 0.826 9.828 4.742 1 98.25 85 LEU A N 1
ATOM 662 C CA . LEU A 1 85 ? -0.532 9.375 5.023 1 98.25 85 LEU A CA 1
ATOM 663 C C . LEU A 1 85 ? -1.524 9.992 4.039 1 98.25 85 LEU A C 1
ATOM 665 O O . LEU A 1 85 ? -1.537 11.203 3.844 1 98.25 85 LEU A O 1
ATOM 669 N N . CYS A 1 86 ? -2.242 9.117 3.463 1 98.25 86 CYS A N 1
ATOM 670 C CA . CYS A 1 86 ? -3.24 9.555 2.49 1 98.25 86 CYS A CA 1
ATOM 671 C C . CYS A 1 86 ? -4.582 8.875 2.748 1 98.25 86 CYS A C 1
ATOM 673 O O . CYS A 1 86 ? -4.648 7.652 2.885 1 98.25 86 CYS A O 1
ATOM 675 N N . ASP A 1 87 ? -5.641 9.648 2.93 1 98.31 87 ASP A N 1
ATOM 676 C CA . ASP A 1 87 ? -6.992 9.102 2.941 1 98.31 87 ASP A CA 1
ATOM 677 C C . ASP A 1 87 ? -7.617 9.148 1.548 1 98.31 87 ASP A C 1
ATOM 679 O O . ASP A 1 87 ? -7.539 10.164 0.859 1 98.31 87 ASP A O 1
ATOM 683 N N . VAL A 1 88 ? -8.195 8.109 1.151 1 98.62 88 VAL A N 1
ATOM 684 C CA . VAL A 1 88 ? -8.859 8.039 -0.147 1 98.62 88 VAL A CA 1
ATOM 685 C C . VAL A 1 88 ? -10.344 7.719 0.043 1 98.62 88 VAL A C 1
ATOM 687 O O . VAL A 1 88 ? -10.688 6.645 0.541 1 98.62 88 VAL A O 1
ATOM 690 N N . TYR A 1 89 ? -11.164 8.609 -0.351 1 98.06 89 TYR A N 1
ATOM 691 C CA . TYR A 1 89 ? -12.609 8.445 -0.254 1 98.06 89 TYR A CA 1
ATOM 692 C C . TYR A 1 89 ? -13.219 8.195 -1.626 1 98.06 89 TYR A C 1
ATOM 694 O O . TYR A 1 89 ? -13.719 9.117 -2.268 1 98.06 89 TYR A O 1
ATOM 702 N N . ILE A 1 90 ? -13.227 6.93 -1.979 1 97.44 90 ILE A N 1
ATOM 703 C CA . ILE A 1 90 ? -13.867 6.527 -3.229 1 97.44 90 ILE A CA 1
ATOM 704 C C . ILE A 1 90 ? -15.367 6.797 -3.152 1 97.44 90 ILE A C 1
ATOM 706 O O . ILE A 1 90 ? -15.977 7.219 -4.137 1 97.44 90 ILE A O 1
ATOM 710 N N . THR A 1 91 ? -15.992 6.465 -1.996 1 97.19 91 THR A N 1
ATOM 711 C CA . THR A 1 91 ? -17.344 6.871 -1.644 1 97.19 91 THR A CA 1
ATOM 712 C C . THR A 1 91 ? -17.328 8.125 -0.776 1 97.19 91 THR A C 1
ATOM 714 O O . THR A 1 91 ? -16.281 8.5 -0.246 1 97.19 91 THR A O 1
ATOM 717 N N . PRO A 1 92 ? -18.438 8.812 -0.692 1 97.38 92 PRO A N 1
ATOM 718 C CA . PRO A 1 92 ? -18.438 10.023 0.13 1 97.38 92 PRO A CA 1
ATOM 719 C C . PRO A 1 92 ? -17.875 9.781 1.529 1 97.38 92 PRO A C 1
ATOM 721 O O . PRO A 1 92 ? -18.188 8.773 2.164 1 97.38 92 PRO A O 1
ATOM 724 N N . SER A 1 93 ? -17.062 10.734 1.92 1 96.88 93 SER A N 1
ATOM 725 C CA . SER A 1 93 ? -16.375 10.609 3.197 1 96.88 93 SER A CA 1
ATOM 726 C C . SER A 1 93 ? -17.359 10.492 4.355 1 96.88 93 SER A C 1
ATOM 728 O O . SER A 1 93 ? -18.375 11.195 4.387 1 96.88 93 SER A O 1
ATOM 730 N N . ASP A 1 94 ? -17.031 9.594 5.305 1 94.81 94 ASP A N 1
ATOM 731 C CA . ASP A 1 94 ? -17.797 9.469 6.543 1 94.81 94 ASP A CA 1
ATOM 732 C C . ASP A 1 94 ? -17.016 10.039 7.727 1 94.81 94 ASP A C 1
ATOM 734 O O . ASP A 1 94 ? -17.344 9.773 8.883 1 94.81 94 ASP A O 1
ATOM 738 N N . TRP A 1 95 ? -15.953 10.773 7.367 1 94.69 95 TRP A N 1
ATOM 739 C CA . TRP A 1 95 ? -15.102 11.375 8.391 1 94.69 95 TRP A CA 1
ATOM 740 C C . TRP A 1 95 ? -15.906 12.32 9.281 1 94.69 95 TRP A C 1
ATOM 742 O O . TRP A 1 95 ? -16.719 13.094 8.789 1 94.69 95 TRP A O 1
ATOM 752 N N . LYS A 1 96 ? -15.68 12.25 10.547 1 93 96 LYS A N 1
ATOM 753 C CA . LYS A 1 96 ? -16.234 13.148 11.547 1 93 96 LYS A CA 1
ATOM 754 C C . LYS A 1 96 ? -15.133 13.695 12.461 1 93 96 LYS A C 1
ATOM 756 O O . LYS A 1 96 ? -14.109 13.031 12.672 1 93 96 LYS A O 1
ATOM 761 N N . LYS A 1 97 ? -15.469 14.875 12.945 1 93.12 97 LYS A N 1
ATOM 762 C CA . LYS A 1 97 ? -14.539 15.43 13.93 1 93.12 97 LYS A CA 1
ATOM 763 C C . LYS A 1 97 ? -14.312 14.461 15.078 1 93.12 97 LYS A C 1
ATOM 765 O O . LYS A 1 97 ? -15.258 13.828 15.562 1 93.12 97 LYS A O 1
ATOM 770 N N . GLY A 1 98 ? -13.055 14.328 15.375 1 89.06 98 GLY A N 1
ATOM 771 C CA . GLY A 1 98 ? -12.719 13.484 16.516 1 89.06 98 GLY A CA 1
ATOM 772 C C . GLY A 1 98 ? -12.648 14.242 17.828 1 89.06 98 GLY A C 1
ATOM 773 O O . GLY A 1 98 ? -13.227 15.328 17.953 1 89.06 98 GLY A O 1
ATOM 774 N N . GLU A 1 99 ? -12.164 13.547 18.844 1 90.06 99 GLU A N 1
ATOM 775 C CA . GLU A 1 99 ? -11.891 14.133 20.156 1 90.06 99 GLU A CA 1
ATOM 776 C C . GLU A 1 99 ? -10.453 13.867 20.578 1 90.06 99 GLU A C 1
ATOM 778 O O . GLU A 1 99 ? -9.883 12.82 20.266 1 90.06 99 GLU A O 1
ATOM 783 N N . ILE A 1 100 ? -9.93 14.914 21.172 1 93.06 100 ILE A N 1
ATOM 784 C CA . ILE A 1 100 ? -8.617 14.734 21.781 1 93.06 100 ILE A CA 1
ATOM 785 C C . ILE A 1 100 ? -8.773 14.281 23.234 1 93.06 100 ILE A C 1
ATOM 787 O O . ILE A 1 100 ? -8.539 15.062 24.156 1 93.06 100 ILE A O 1
ATOM 791 N N . GLY A 1 101 ? -9.125 12.977 23.406 1 92 101 GLY A N 1
ATOM 792 C CA . GLY A 1 101 ? -9.547 12.477 24.703 1 92 101 GLY A CA 1
ATOM 793 C C . GLY A 1 101 ? -8.391 12.031 25.578 1 92 101 GLY A C 1
ATOM 794 O O . GLY A 1 101 ? -8.57 11.766 26.766 1 92 101 GLY A O 1
ATOM 795 N N . TRP A 1 102 ? -7.191 12 25.016 1 91.62 102 TRP A N 1
ATOM 796 C CA . TRP A 1 102 ? -6.043 11.516 25.781 1 91.62 102 TRP A CA 1
ATOM 797 C C . TRP A 1 102 ? -5.344 12.656 26.5 1 91.62 102 TRP A C 1
ATOM 799 O O . TRP A 1 102 ? -4.402 12.43 27.266 1 91.62 102 TRP A O 1
ATOM 809 N N . LEU A 1 103 ? -5.758 13.93 26.234 1 95.38 103 LEU A N 1
ATOM 810 C CA . LEU A 1 103 ? -5.254 15.109 26.938 1 95.38 103 LEU A CA 1
ATOM 811 C C . LEU A 1 103 ? -6.332 15.727 27.812 1 95.38 103 LEU A C 1
ATOM 813 O O . LEU A 1 103 ? -7.523 15.5 27.594 1 95.38 103 LEU A O 1
ATOM 817 N N . GLU A 1 104 ? -5.883 16.484 28.875 1 95 104 GLU A N 1
ATOM 818 C CA . GLU A 1 104 ? -6.801 17.172 29.781 1 95 104 GLU A CA 1
ATOM 819 C C . GLU A 1 104 ? -6.309 18.578 30.094 1 95 104 GLU A C 1
ATOM 821 O O . GLU A 1 104 ? -5.152 18.922 29.828 1 95 104 GLU A O 1
ATOM 826 N N . GLY A 1 105 ? -7.336 19.422 30.516 1 95 105 GLY A N 1
ATOM 827 C CA . GLY A 1 105 ? -6.984 20.75 31 1 95 105 GLY A CA 1
ATOM 828 C C . GLY A 1 105 ? -6.348 21.625 29.938 1 95 105 GLY A C 1
ATOM 829 O O . GLY A 1 105 ? -6.852 21.703 28.812 1 95 105 GLY A O 1
ATOM 830 N N . LYS A 1 106 ? -5.277 22.266 30.312 1 94.25 106 LYS A N 1
ATOM 831 C CA . LYS A 1 106 ? -4.625 23.25 29.453 1 94.25 106 LYS A CA 1
ATOM 832 C C . LYS A 1 106 ? -3.969 22.578 28.25 1 94.25 106 LYS A C 1
ATOM 834 O O . LYS A 1 106 ? -3.91 23.156 27.172 1 94.25 106 LYS A O 1
ATOM 839 N N . GLU A 1 107 ? -3.521 21.391 28.516 1 93.75 107 GLU A N 1
ATOM 840 C CA . GLU A 1 107 ? -2.891 20.672 27.406 1 93.75 107 GLU A CA 1
ATOM 841 C C . GLU A 1 107 ? -3.902 20.344 26.312 1 93.75 107 GLU A C 1
ATOM 843 O O . GLU A 1 107 ? -3.598 20.469 25.125 1 93.75 107 GLU A O 1
ATOM 848 N N . ARG A 1 108 ? -5.043 19.938 26.719 1 95.25 108 ARG A N 1
ATOM 849 C CA . ARG A 1 108 ? -6.102 19.672 25.75 1 95.25 108 ARG A CA 1
ATOM 850 C C . ARG A 1 108 ? -6.504 20.938 25 1 95.25 108 ARG A C 1
ATOM 852 O O . ARG A 1 108 ? -6.684 20.922 23.781 1 95.25 108 ARG A O 1
ATOM 859 N N . GLU A 1 109 ? -6.645 21.969 25.719 1 93.44 109 GLU A N 1
ATOM 860 C CA . GLU A 1 109 ? -7.023 23.234 25.125 1 93.44 109 GLU A CA 1
ATOM 861 C C . GLU A 1 109 ? -6.016 23.688 24.062 1 93.44 109 GLU A C 1
ATOM 863 O O . GLU A 1 109 ? -6.398 24.156 23 1 93.44 109 GLU A O 1
ATOM 868 N N . ARG A 1 110 ? -4.77 23.531 24.391 1 91.81 110 ARG A N 1
ATOM 869 C CA . ARG A 1 110 ? -3.705 23.906 23.469 1 91.81 110 ARG A CA 1
ATOM 870 C C . ARG A 1 110 ? -3.762 23.062 22.203 1 91.81 110 ARG A C 1
ATOM 872 O O . ARG A 1 110 ? -3.654 23.594 21.094 1 91.81 110 ARG A O 1
ATOM 879 N N . ALA A 1 111 ? -3.916 21.797 22.391 1 93.12 111 ALA A N 1
ATOM 880 C CA . ALA A 1 111 ? -4 20.891 21.25 1 93.12 111 ALA A CA 1
ATOM 881 C C . ALA A 1 111 ? -5.23 21.203 20.391 1 93.12 111 ALA A C 1
ATOM 883 O O . ALA A 1 111 ? -5.137 21.281 19.172 1 93.12 111 ALA A O 1
ATOM 884 N N . GLU A 1 112 ? -6.293 21.406 21.047 1 93 112 GLU A N 1
ATOM 885 C CA . GLU A 1 112 ? -7.535 21.703 20.344 1 93 112 GLU A CA 1
ATOM 886 C C . GLU A 1 112 ? -7.426 23.016 19.562 1 93 112 GLU A C 1
ATOM 888 O O . GLU A 1 112 ? -7.961 23.125 18.453 1 93 112 GLU A O 1
ATOM 893 N N . ALA A 1 113 ? -6.738 23.953 20.109 1 90.69 113 ALA A N 1
ATOM 894 C CA . ALA A 1 113 ? -6.57 25.25 19.453 1 90.69 113 ALA A CA 1
ATOM 895 C C . ALA A 1 113 ? -5.836 25.109 18.125 1 90.69 113 ALA A C 1
ATOM 897 O O . ALA A 1 113 ? -6.086 25.859 17.188 1 90.69 113 ALA A O 1
ATOM 898 N N . LEU A 1 114 ? -5.023 24.125 18.062 1 89.5 114 LEU A N 1
ATOM 899 C CA . LEU A 1 114 ? -4.23 23.922 16.859 1 89.5 114 LEU A CA 1
ATOM 900 C C . LEU A 1 114 ? -4.953 22.984 15.883 1 89.5 114 LEU A C 1
ATOM 902 O O . LEU A 1 114 ? -4.871 23.172 14.672 1 89.5 114 LEU A O 1
ATOM 906 N N . VAL A 1 115 ? -5.711 22.047 16.391 1 91.25 115 VAL A N 1
ATOM 907 C CA . VAL A 1 115 ? -6.301 20.984 15.562 1 91.25 115 VAL A CA 1
ATOM 908 C C . VAL A 1 115 ? -7.66 21.438 15.039 1 91.25 115 VAL A C 1
ATOM 910 O O . VAL A 1 115 ? -8.023 21.156 13.898 1 91.25 115 VAL A O 1
ATOM 913 N N . LYS A 1 116 ? -8.43 22.078 15.828 1 91.69 116 LYS A N 1
ATOM 914 C CA . LYS A 1 116 ? -9.828 22.375 15.523 1 91.69 116 LYS A CA 1
ATOM 915 C C . LYS A 1 116 ? -9.953 23.203 14.25 1 91.69 116 LYS A C 1
ATOM 917 O O . LYS A 1 116 ? -10.828 22.953 13.422 1 91.69 116 LYS A O 1
ATOM 922 N N . PRO A 1 117 ? -9.07 24.234 14.078 1 91.25 117 PRO A N 1
ATOM 923 C CA . PRO A 1 117 ? -9.18 24.984 12.82 1 91.25 117 PRO A CA 1
ATOM 924 C C . PRO A 1 117 ? -9.016 24.094 11.594 1 91.25 117 PRO A C 1
ATOM 926 O O . PRO A 1 117 ? -9.672 24.312 10.57 1 91.25 117 PRO A O 1
ATOM 929 N N . LEU A 1 118 ? -8.164 23.125 11.656 1 92.12 118 LEU A N 1
ATOM 930 C CA . LEU A 1 118 ? -7.965 22.172 10.562 1 92.12 118 LEU A CA 1
ATOM 931 C C . LEU A 1 118 ? -9.219 21.344 10.344 1 92.12 118 LEU A C 1
ATOM 933 O O . LEU A 1 118 ? -9.672 21.172 9.203 1 92.12 118 LEU A O 1
ATOM 937 N N . TRP A 1 119 ? -9.805 20.844 11.414 1 94.62 119 TRP A N 1
ATOM 938 C CA . TRP A 1 119 ? -11.008 20.031 11.344 1 94.62 119 TRP A CA 1
ATOM 939 C C . TRP A 1 119 ? -12.188 20.828 10.812 1 94.62 119 TRP A C 1
ATOM 941 O O . TRP A 1 119 ? -12.961 20.344 9.992 1 94.62 119 TRP A O 1
ATOM 951 N N . ASP A 1 120 ? -12.289 22.047 11.32 1 94.5 120 ASP A N 1
ATOM 952 C CA . ASP A 1 120 ? -13.375 22.906 10.898 1 94.5 120 ASP A CA 1
ATOM 953 C C . ASP A 1 120 ? -13.305 23.188 9.398 1 94.5 120 ASP A C 1
ATOM 955 O O . ASP A 1 120 ? -14.32 23.141 8.703 1 94.5 120 ASP A O 1
ATOM 959 N N . THR A 1 121 ? -12.117 23.516 8.961 1 95.06 121 THR A N 1
ATOM 960 C CA . THR A 1 121 ? -11.914 23.797 7.543 1 95.06 121 THR A CA 1
ATOM 961 C C . THR A 1 121 ? -12.234 22.562 6.695 1 95.06 121 THR A C 1
ATOM 963 O O . THR A 1 121 ? -12.93 22.656 5.688 1 95.06 121 THR A O 1
ATOM 966 N N . ARG A 1 122 ? -11.719 21.438 7.086 1 95.62 122 ARG A N 1
ATOM 967 C CA . ARG A 1 122 ? -11.992 20.188 6.363 1 95.62 122 ARG A CA 1
ATOM 968 C C . ARG A 1 122 ? -13.484 19.891 6.332 1 95.62 122 ARG A C 1
ATOM 970 O O . ARG A 1 122 ? -14.016 19.484 5.301 1 95.62 122 ARG A O 1
ATOM 977 N N . GLU A 1 123 ? -14.117 20.031 7.469 1 95.94 123 GLU A N 1
ATOM 978 C CA . GLU A 1 123 ? -15.555 19.828 7.547 1 95.94 123 GLU A CA 1
ATOM 979 C C . GLU A 1 123 ? -16.312 20.75 6.594 1 95.94 123 GLU A C 1
ATOM 981 O O . GLU A 1 123 ? -17.188 20.312 5.852 1 95.94 123 GLU A O 1
ATOM 986 N N . LYS A 1 124 ? -15.93 21.984 6.602 1 95.75 124 LYS A N 1
ATOM 987 C CA . LYS A 1 124 ? -16.578 22.984 5.758 1 95.75 124 LYS A CA 1
ATOM 988 C C . LYS A 1 124 ? -16.406 22.656 4.277 1 95.75 124 LYS A C 1
ATOM 990 O O . LYS A 1 124 ? -17.359 22.766 3.502 1 95.75 124 LYS A O 1
ATOM 995 N N . LEU A 1 125 ? -15.289 22.188 3.914 1 96.94 125 LEU A N 1
ATOM 996 C CA . LEU A 1 125 ? -14.953 22.078 2.498 1 96.94 125 LEU A CA 1
ATOM 997 C C . LEU A 1 125 ? -15.297 20.703 1.957 1 96.94 125 LEU A C 1
ATOM 999 O O . LEU A 1 125 ? -15.695 20.562 0.797 1 96.94 125 LEU A O 1
ATOM 1003 N N . TRP A 1 126 ? -15.219 19.641 2.824 1 97.38 126 TRP A N 1
ATOM 1004 C CA . TRP A 1 126 ? -15.125 18.328 2.225 1 97.38 126 TRP A CA 1
ATOM 1005 C C . TRP A 1 126 ? -16.094 17.344 2.891 1 97.38 126 TRP A C 1
ATOM 1007 O O . TRP A 1 126 ? -16.031 16.141 2.648 1 97.38 126 TRP A O 1
ATOM 1017 N N . LEU A 1 127 ? -16.969 17.812 3.74 1 96 127 LEU A N 1
ATOM 1018 C CA . LEU A 1 127 ? -17.906 16.938 4.418 1 96 127 LEU A CA 1
ATOM 1019 C C . LEU A 1 127 ? -18.75 16.156 3.412 1 96 127 LEU A C 1
ATOM 1021 O O . LEU A 1 127 ? -19.328 16.734 2.496 1 96 127 LEU A O 1
ATOM 1025 N N . ASN A 1 128 ? -18.734 14.828 3.525 1 96.88 128 ASN A N 1
ATOM 1026 C CA . ASN A 1 128 ? -19.531 13.906 2.721 1 96.88 128 ASN A CA 1
ATOM 1027 C C . ASN A 1 128 ? -19.156 13.992 1.243 1 96.88 128 ASN A C 1
ATOM 1029 O O . ASN A 1 128 ? -20 13.758 0.375 1 96.88 128 ASN A O 1
ATOM 1033 N N . GLU A 1 129 ? -17.953 14.438 0.917 1 97.75 129 GLU A N 1
ATOM 1034 C CA . GLU A 1 129 ? -17.469 14.516 -0.46 1 97.75 129 GLU A CA 1
ATOM 1035 C C . GLU A 1 129 ? -16.547 13.352 -0.789 1 97.75 129 GLU A C 1
ATOM 1037 O O . GLU A 1 129 ? -16.031 12.68 0.113 1 97.75 129 GLU A O 1
ATOM 1042 N N . ARG A 1 130 ? -16.406 13.094 -2.09 1 97.12 130 ARG A N 1
ATOM 1043 C CA . ARG A 1 130 ? -15.375 12.18 -2.586 1 97.12 130 ARG A CA 1
ATOM 1044 C C . ARG A 1 130 ? -14.078 12.93 -2.9 1 97.12 130 ARG A C 1
ATOM 1046 O O . ARG A 1 130 ? -14.07 13.828 -3.74 1 97.12 130 ARG A O 1
ATOM 1053 N N . TYR A 1 131 ? -12.984 12.602 -2.217 1 98 131 TYR A N 1
ATOM 1054 C CA . TYR A 1 131 ? -11.711 13.289 -2.402 1 98 131 TYR A CA 1
ATOM 1055 C C . TYR A 1 131 ? -10.562 12.492 -1.793 1 98 131 TYR A C 1
ATOM 1057 O O . TYR A 1 131 ? -10.789 11.477 -1.135 1 98 131 TYR A O 1
ATOM 1065 N N . ILE A 1 132 ? -9.391 12.852 -2.115 1 98.5 132 ILE A N 1
ATOM 1066 C CA . ILE A 1 132 ? -8.164 12.367 -1.495 1 98.5 132 ILE A CA 1
ATOM 1067 C C . ILE A 1 132 ? -7.625 13.406 -0.525 1 98.5 132 ILE A C 1
ATOM 1069 O O . ILE A 1 132 ? -7.602 14.602 -0.837 1 98.5 132 ILE A O 1
ATOM 1073 N N . TYR A 1 133 ? -7.316 13 0.642 1 98.56 133 TYR A N 1
ATOM 1074 C CA . TYR A 1 133 ? -6.707 13.883 1.626 1 98.56 133 TYR A CA 1
ATOM 1075 C C . TYR A 1 133 ? -5.238 13.539 1.84 1 98.56 133 TYR A C 1
ATOM 1077 O O . TYR A 1 133 ? -4.918 12.484 2.402 1 98.56 133 TYR A O 1
ATOM 1085 N N . CYS A 1 134 ? -4.355 14.32 1.323 1 97.75 134 CYS A N 1
ATOM 1086 C CA . CYS A 1 134 ? -2.945 14.219 1.686 1 97.75 134 CYS A CA 1
ATOM 1087 C C . CYS A 1 134 ? -2.709 14.727 3.102 1 97.75 134 CYS A C 1
ATOM 1089 O O . CYS A 1 134 ? -2.441 15.914 3.301 1 97.75 134 CYS A O 1
ATOM 1091 N N . HIS A 1 135 ? -2.711 13.844 4 1 95.38 135 HIS A N 1
ATOM 1092 C CA . HIS A 1 135 ? -2.787 14.148 5.426 1 95.38 135 HIS A CA 1
ATOM 1093 C C . HIS A 1 135 ? -1.421 14.547 5.977 1 95.38 135 HIS A C 1
ATOM 1095 O O . HIS A 1 135 ? -1.292 15.578 6.645 1 95.38 135 HIS A O 1
ATOM 1101 N N . VAL A 1 136 ? -0.449 13.734 5.738 1 95.88 136 VAL A N 1
ATOM 1102 C CA . VAL A 1 136 ? 0.908 13.938 6.234 1 95.88 136 VAL A CA 1
ATOM 1103 C C . VAL A 1 136 ? 1.916 13.508 5.168 1 95.88 136 VAL A C 1
ATOM 1105 O O . VAL A 1 136 ? 1.711 12.508 4.48 1 95.88 136 VAL A O 1
ATOM 1108 N N . MET A 1 137 ? 2.91 14.258 5.004 1 97.25 137 MET A N 1
ATOM 1109 C CA . MET A 1 137 ? 4.133 13.867 4.309 1 97.25 137 MET A CA 1
ATOM 1110 C C . MET A 1 137 ? 5.367 14.289 5.102 1 97.25 137 MET A C 1
ATOM 1112 O O . MET A 1 137 ? 5.461 15.43 5.543 1 97.25 137 MET A O 1
ATOM 1116 N N . ALA A 1 138 ? 6.227 13.414 5.316 1 97.56 138 ALA A N 1
ATOM 1117 C CA . ALA A 1 138 ? 7.441 13.695 6.078 1 97.56 138 ALA A CA 1
ATOM 1118 C C . ALA A 1 138 ? 8.656 13.023 5.445 1 97.56 138 ALA A C 1
ATOM 1120 O O . ALA A 1 138 ? 8.555 11.891 4.953 1 97.56 138 ALA A O 1
ATOM 1121 N N . VAL A 1 139 ? 9.727 13.68 5.41 1 98.19 139 VAL A N 1
ATOM 1122 C CA . VAL A 1 139 ? 11.031 13.164 5.008 1 98.19 139 VAL A CA 1
ATOM 1123 C C . VAL A 1 139 ? 12.031 13.32 6.156 1 98.19 139 VAL A C 1
ATOM 1125 O O . VAL A 1 139 ? 12.102 14.383 6.785 1 98.19 139 VAL A O 1
ATOM 1128 N N . HIS A 1 140 ? 12.734 12.289 6.492 1 98.44 140 HIS A N 1
ATOM 1129 C CA . HIS A 1 140 ? 13.75 12.383 7.531 1 98.44 140 HIS A CA 1
ATOM 1130 C C . HIS A 1 140 ? 14.703 13.555 7.27 1 98.44 140 HIS A C 1
ATOM 1132 O O . HIS A 1 140 ? 15.125 13.766 6.133 1 98.44 140 HIS A O 1
ATOM 1138 N N . PRO A 1 141 ? 15.078 14.25 8.289 1 97.25 141 PRO A N 1
ATOM 1139 C CA . PRO A 1 141 ? 15.914 15.438 8.109 1 97.25 141 PRO A CA 1
ATOM 1140 C C . PRO A 1 141 ? 17.219 15.148 7.363 1 97.25 141 PRO A C 1
ATOM 1142 O O . PRO A 1 141 ? 17.641 15.945 6.527 1 97.25 141 PRO A O 1
ATOM 1145 N N . ASP A 1 142 ? 17.797 13.992 7.531 1 97.19 142 ASP A N 1
ATOM 1146 C CA . ASP A 1 142 ? 19.062 13.625 6.91 1 97.19 142 ASP A CA 1
ATOM 1147 C C . ASP A 1 142 ? 18.891 13.352 5.418 1 97.19 142 ASP A C 1
ATOM 1149 O O . ASP A 1 142 ? 19.859 13.219 4.684 1 97.19 142 ASP A O 1
ATOM 1153 N N . TYR A 1 143 ? 17.641 13.297 4.973 1 97.5 143 TYR A N 1
ATOM 1154 C CA . TYR A 1 143 ? 17.391 12.898 3.592 1 97.5 143 TYR A CA 1
ATOM 1155 C C . TYR A 1 143 ? 16.594 13.969 2.855 1 97.5 143 TYR A C 1
ATOM 1157 O O . TYR A 1 143 ? 16.031 13.703 1.788 1 97.5 143 TYR A O 1
ATOM 1165 N N . GLN A 1 144 ? 16.422 15.141 3.42 1 95.88 144 GLN A N 1
ATOM 1166 C CA . GLN A 1 144 ? 15.625 16.203 2.807 1 95.88 144 GLN A CA 1
ATOM 1167 C C . GLN A 1 144 ? 16.359 16.812 1.616 1 95.88 144 GLN A C 1
ATOM 1169 O O . GLN A 1 144 ? 17.578 16.688 1.499 1 95.88 144 GLN A O 1
ATOM 1174 N N . ARG A 1 145 ? 15.578 17.344 0.658 1 94.81 145 ARG A N 1
ATOM 1175 C CA . ARG A 1 145 ? 16.062 18.016 -0.544 1 94.81 145 ARG A CA 1
ATOM 1176 C C . ARG A 1 145 ? 16.719 17.016 -1.495 1 94.81 145 ARG A C 1
ATOM 1178 O O . ARG A 1 145 ? 17.734 17.328 -2.115 1 94.81 145 ARG A O 1
ATOM 1185 N N . LYS A 1 146 ? 16.234 15.797 -1.493 1 95.75 146 LYS A N 1
ATOM 1186 C CA . LYS A 1 146 ? 16.734 14.758 -2.383 1 95.75 146 LYS A CA 1
ATOM 1187 C C . LYS A 1 146 ? 15.625 14.242 -3.301 1 95.75 146 LYS A C 1
ATOM 1189 O O . LYS A 1 146 ? 15.758 13.164 -3.895 1 95.75 146 LYS A O 1
ATOM 1194 N N . GLY A 1 147 ? 14.508 14.922 -3.32 1 96 147 GLY A N 1
ATOM 1195 C CA . GLY A 1 147 ? 13.438 14.562 -4.246 1 96 147 GLY A CA 1
ATOM 1196 C C . GLY A 1 147 ? 12.445 13.578 -3.656 1 96 147 GLY A C 1
ATOM 1197 O O . GLY A 1 147 ? 11.508 13.156 -4.336 1 96 147 GLY A O 1
ATOM 1198 N N . ILE A 1 148 ? 12.562 13.234 -2.428 1 97.81 148 ILE A N 1
ATOM 1199 C CA . ILE A 1 148 ? 11.727 12.227 -1.775 1 97.81 148 ILE A CA 1
ATOM 1200 C C . ILE A 1 148 ? 10.305 12.758 -1.643 1 97.81 148 ILE A C 1
ATOM 1202 O O . ILE A 1 148 ? 9.336 12.031 -1.896 1 97.81 148 ILE A O 1
ATOM 1206 N N . GLY A 1 149 ? 10.148 13.992 -1.232 1 97.44 149 GLY A N 1
ATOM 1207 C CA . GLY A 1 149 ? 8.828 14.586 -1.153 1 97.44 149 GLY A CA 1
ATOM 1208 C C . GLY A 1 149 ? 8.07 14.531 -2.467 1 97.44 149 GLY A C 1
ATOM 1209 O O . GLY A 1 149 ? 6.883 14.203 -2.492 1 97.44 149 GLY A O 1
ATOM 1210 N N . GLU A 1 150 ? 8.742 14.852 -3.516 1 97.44 150 GLU A N 1
ATOM 1211 C CA . GLU A 1 150 ? 8.133 14.789 -4.84 1 97.44 150 GLU A CA 1
ATOM 1212 C C . GLU A 1 150 ? 7.688 13.367 -5.176 1 97.44 150 GLU A C 1
ATOM 1214 O O . GLU A 1 150 ? 6.602 13.172 -5.723 1 97.44 150 GLU A O 1
ATOM 1219 N N . LEU A 1 151 ? 8.539 12.43 -4.898 1 97.81 151 LEU A N 1
ATOM 1220 C CA . LEU A 1 151 ? 8.227 11.031 -5.188 1 97.81 151 LEU A CA 1
ATOM 1221 C C . LEU A 1 151 ? 7 10.578 -4.41 1 97.81 151 LEU A C 1
ATOM 1223 O O . LEU A 1 151 ? 6.133 9.891 -4.953 1 97.81 151 LEU A O 1
ATOM 1227 N N . LEU A 1 152 ? 6.945 10.938 -3.15 1 98.44 152 LEU A N 1
ATOM 1228 C CA . LEU A 1 152 ? 5.777 10.625 -2.332 1 98.44 152 LEU A CA 1
ATOM 1229 C C . LEU A 1 152 ? 4.523 11.273 -2.898 1 98.44 152 LEU A C 1
ATOM 1231 O O . LEU A 1 152 ? 3.482 10.625 -3.02 1 98.44 152 LEU A O 1
ATOM 1235 N N . PHE A 1 153 ? 4.637 12.531 -3.25 1 98.31 153 PHE A N 1
ATOM 1236 C CA . PHE A 1 153 ? 3.488 13.266 -3.766 1 98.31 153 PHE A CA 1
ATOM 1237 C C . PHE A 1 153 ? 3.008 12.672 -5.082 1 98.31 153 PHE A C 1
ATOM 1239 O O . PHE A 1 153 ? 1.805 12.625 -5.348 1 98.31 153 PHE A O 1
ATOM 1246 N N . LYS A 1 154 ? 3.896 12.188 -5.922 1 98.12 154 LYS A N 1
ATOM 1247 C CA . LYS A 1 154 ? 3.547 11.578 -7.199 1 98.12 154 LYS A CA 1
ATOM 1248 C C . LYS A 1 154 ? 2.674 10.344 -6.992 1 98.12 154 LYS A C 1
ATOM 1250 O O . LYS A 1 154 ? 1.814 10.039 -7.824 1 98.12 154 LYS A O 1
ATOM 1255 N N . ARG A 1 155 ? 2.918 9.656 -5.93 1 98.25 155 ARG A N 1
ATOM 1256 C CA . ARG A 1 155 ? 2.023 8.547 -5.625 1 98.25 155 ARG A CA 1
ATOM 1257 C C . ARG A 1 155 ? 0.59 9.031 -5.434 1 98.25 155 ARG A C 1
ATOM 1259 O O . ARG A 1 155 ? -0.353 8.422 -5.934 1 98.25 155 ARG A O 1
ATOM 1266 N N . GLY A 1 156 ? 0.424 10.117 -4.68 1 98.31 156 GLY A N 1
ATOM 1267 C CA . GLY A 1 156 ? -0.887 10.727 -4.547 1 98.31 156 GLY A CA 1
ATOM 1268 C C . GLY A 1 156 ? -1.477 11.164 -5.875 1 98.31 156 GLY A C 1
ATOM 1269 O 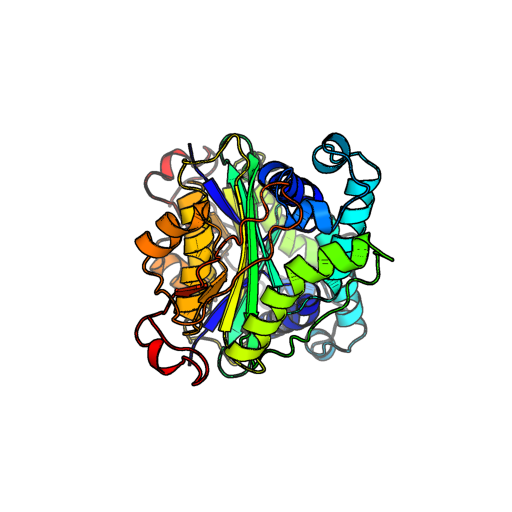O . GLY A 1 156 ? -2.664 10.953 -6.133 1 98.31 156 GLY A O 1
ATOM 1270 N N . ILE A 1 157 ? -0.654 11.719 -6.699 1 98.25 157 ILE A N 1
ATOM 1271 C CA . ILE A 1 157 ? -1.086 12.172 -8.016 1 98.25 157 ILE A CA 1
ATOM 1272 C C . ILE A 1 157 ? -1.601 10.984 -8.828 1 98.25 157 ILE A C 1
ATOM 1274 O O . ILE A 1 157 ? -2.646 11.078 -9.477 1 98.25 157 ILE A O 1
ATOM 1278 N N . THR A 1 158 ? -0.875 9.898 -8.766 1 97.94 158 THR A N 1
ATOM 1279 C CA . THR A 1 158 ? -1.287 8.703 -9.492 1 97.94 158 THR A CA 1
ATOM 1280 C C . THR A 1 158 ? -2.666 8.242 -9.031 1 97.94 158 THR A C 1
ATOM 1282 O O . THR A 1 158 ? -3.52 7.906 -9.859 1 97.94 158 THR A O 1
ATOM 1285 N N . ILE A 1 159 ? -2.875 8.227 -7.75 1 98.31 159 ILE A N 1
ATOM 1286 C CA . ILE A 1 159 ? -4.172 7.832 -7.211 1 98.31 159 ILE A CA 1
ATOM 1287 C C . ILE A 1 159 ? -5.25 8.797 -7.691 1 98.31 159 ILE A C 1
ATOM 1289 O O . ILE A 1 159 ? -6.328 8.375 -8.109 1 98.31 159 ILE A O 1
ATOM 1293 N N . ALA A 1 160 ? -4.922 10.07 -7.629 1 98 160 ALA A N 1
ATOM 1294 C CA . ALA A 1 160 ? -5.871 11.078 -8.086 1 98 160 ALA A CA 1
ATOM 1295 C C . ALA A 1 160 ? -6.219 10.875 -9.555 1 98 160 ALA A C 1
ATOM 1297 O O . ALA A 1 160 ? -7.387 10.977 -9.945 1 98 160 ALA A O 1
ATOM 1298 N N . GLN A 1 161 ? -5.266 10.586 -10.352 1 97.44 161 GLN A N 1
ATOM 1299 C CA . GLN A 1 161 ? -5.477 10.367 -11.781 1 97.44 161 GLN A CA 1
ATOM 1300 C C . GLN A 1 161 ? -6.344 9.133 -12.016 1 97.44 161 GLN A C 1
ATOM 1302 O O . GLN A 1 161 ? -7.242 9.156 -12.859 1 97.44 161 GLN A O 1
ATOM 1307 N N . GLN A 1 162 ? -6.117 8.109 -11.312 1 97.38 162 GLN A N 1
ATOM 1308 C CA . GLN A 1 162 ? -6.863 6.867 -11.5 1 97.38 162 GLN A CA 1
ATOM 1309 C C . GLN A 1 162 ? -8.297 7.008 -11.008 1 97.38 162 GLN A C 1
ATOM 1311 O O . GLN A 1 162 ? -9.219 6.402 -11.562 1 97.38 162 GLN A O 1
ATOM 1316 N N . THR A 1 163 ? -8.484 7.781 -9.961 1 96.81 163 THR A N 1
ATOM 1317 C CA . THR A 1 163 ? -9.812 7.898 -9.359 1 96.81 163 THR A CA 1
ATOM 1318 C C . THR A 1 163 ? -10.586 9.055 -9.984 1 96.81 163 THR A C 1
ATOM 1320 O O . THR A 1 163 ? -11.812 9.125 -9.852 1 96.81 163 THR A O 1
ATOM 1323 N N . GLY A 1 164 ? -9.867 10.031 -10.516 1 96.25 164 GLY A N 1
ATOM 1324 C CA . GLY A 1 164 ? -10.492 11.258 -10.984 1 96.25 164 GLY A CA 1
ATOM 1325 C C . GLY A 1 164 ? -10.844 12.211 -9.859 1 96.25 164 GLY A C 1
ATOM 1326 O O . GLY A 1 164 ? -11.562 13.188 -10.07 1 96.25 164 GLY A O 1
ATOM 1327 N N . LEU A 1 165 ? -10.336 11.969 -8.656 1 97.19 165 LEU A N 1
ATOM 1328 C CA . LEU A 1 165 ? -10.734 12.734 -7.488 1 97.19 165 LEU A CA 1
ATOM 1329 C C . LEU A 1 165 ? -9.734 13.852 -7.199 1 97.19 165 LEU A C 1
ATOM 1331 O O . LEU A 1 165 ? -8.539 13.695 -7.453 1 97.19 165 LEU A O 1
ATOM 1335 N N . PRO A 1 166 ? -10.195 14.969 -6.66 1 98.12 166 PRO A N 1
ATOM 1336 C CA . PRO A 1 166 ? -9.266 15.992 -6.176 1 98.12 166 PRO A CA 1
ATOM 1337 C C . PRO A 1 166 ? -8.484 15.547 -4.945 1 98.12 166 PRO A C 1
ATOM 1339 O O . PRO A 1 166 ? -9.008 14.797 -4.113 1 98.12 166 PRO A O 1
ATOM 1342 N N . MET A 1 167 ? -7.297 16 -4.875 1 98.56 167 MET A N 1
ATOM 1343 C CA . MET A 1 167 ? -6.465 15.742 -3.703 1 98.56 167 MET A CA 1
ATOM 1344 C C . MET A 1 167 ? -6.258 17.016 -2.896 1 98.56 167 MET A C 1
ATOM 1346 O O . MET A 1 167 ? -5.625 17.969 -3.373 1 98.56 167 MET A O 1
ATOM 1350 N N . TYR A 1 168 ? -6.777 17.047 -1.661 1 98.38 168 TYR A N 1
ATOM 1351 C CA . TYR A 1 168 ? -6.734 18.172 -0.738 1 98.38 168 TYR A CA 1
ATOM 1352 C C . TYR A 1 168 ? -5.465 18.141 0.104 1 98.38 168 TYR A C 1
ATOM 1354 O O . TYR A 1 168 ? -5.074 17.078 0.607 1 98.38 168 TYR A O 1
ATOM 1362 N N . ILE A 1 169 ? -4.82 19.312 0.243 1 97.44 169 ILE A N 1
ATOM 1363 C CA . ILE A 1 169 ? -3.562 19.453 0.972 1 97.44 169 ILE A CA 1
ATOM 1364 C C . ILE A 1 169 ? -3.635 20.656 1.906 1 97.44 169 ILE A C 1
ATOM 1366 O O . ILE A 1 169 ? -4.012 21.75 1.486 1 97.44 169 ILE A O 1
ATOM 1370 N N . GLU A 1 170 ? -3.318 20.422 3.135 1 94.88 170 GLU A N 1
ATOM 1371 C CA . GLU A 1 170 ? -3.037 21.5 4.086 1 94.88 170 GLU A CA 1
ATOM 1372 C C . GLU A 1 170 ? -1.536 21.703 4.258 1 94.88 170 GLU A C 1
ATOM 1374 O O . GLU A 1 170 ? -0.869 20.938 4.941 1 94.88 170 GLU A O 1
ATOM 1379 N N . SER A 1 171 ? -1.051 22.75 3.672 1 90.62 171 SER A N 1
ATOM 1380 C CA . SER A 1 171 ? 0.391 22.875 3.473 1 90.62 171 SER A CA 1
ATOM 1381 C C . SER A 1 171 ? 1.058 23.578 4.641 1 90.62 171 SER A C 1
ATOM 1383 O O . SER A 1 171 ? 0.521 24.562 5.164 1 90.62 171 SER A O 1
ATOM 1385 N N . SER A 1 172 ? 2.229 23.078 4.996 1 83.06 172 SER A N 1
ATOM 1386 C CA . SER A 1 172 ? 3.164 23.875 5.781 1 83.06 172 SER A CA 1
ATOM 1387 C C . SER A 1 172 ? 3.896 24.875 4.906 1 83.06 172 SER A C 1
ATOM 1389 O O . SER A 1 172 ? 3.787 24.844 3.678 1 83.06 172 SER A O 1
ATOM 1391 N N . LYS A 1 173 ? 4.582 25.797 5.543 1 81.06 173 LYS A N 1
ATOM 1392 C CA . LYS A 1 173 ? 5.379 26.766 4.793 1 81.06 173 LYS A CA 1
ATOM 1393 C C . LYS A 1 173 ? 6.406 26.062 3.91 1 81.06 173 LYS A C 1
ATOM 1395 O O . LYS A 1 173 ? 6.625 26.453 2.764 1 81.06 173 LYS A O 1
ATOM 1400 N N . GLU A 1 174 ? 6.941 24.984 4.445 1 82.44 174 GLU A N 1
ATOM 1401 C CA . GLU A 1 174 ? 7.996 24.234 3.762 1 82.44 174 GLU A CA 1
ATOM 1402 C C . GLU A 1 174 ? 7.445 23.5 2.541 1 82.44 174 GLU A C 1
ATOM 1404 O O . GLU A 1 174 ? 8.18 23.25 1.582 1 82.44 174 GLU A O 1
ATOM 1409 N N . GLY A 1 175 ? 6.164 23.172 2.535 1 89.25 175 GLY A N 1
ATOM 1410 C CA . GLY A 1 175 ? 5.582 22.344 1.491 1 89.25 175 GLY A CA 1
ATOM 1411 C C . GLY A 1 175 ? 5.062 23.156 0.313 1 89.25 175 GLY A C 1
ATOM 1412 O O . GLY A 1 175 ? 4.824 22.594 -0.764 1 89.25 175 GLY A O 1
ATOM 1413 N N . VAL A 1 176 ? 4.941 24.469 0.465 1 91.75 176 VAL A N 1
ATOM 1414 C CA . VAL A 1 176 ? 4.293 25.344 -0.515 1 91.75 176 VAL A CA 1
ATOM 1415 C C . VAL A 1 176 ? 4.988 25.203 -1.867 1 91.75 176 VAL A C 1
ATOM 1417 O O . VAL A 1 176 ? 4.34 24.938 -2.883 1 91.75 176 VAL A O 1
ATOM 1420 N N . LYS A 1 177 ? 6.242 25.344 -1.897 1 93.19 177 LYS A N 1
ATOM 1421 C CA . LYS A 1 177 ? 6.996 25.297 -3.146 1 93.19 177 LYS A CA 1
ATOM 1422 C C . LYS A 1 177 ? 6.797 23.969 -3.867 1 93.19 177 LYS A C 1
ATOM 1424 O O . LYS A 1 177 ? 6.637 23.938 -5.09 1 93.19 177 LYS A O 1
ATOM 1429 N N . LEU A 1 178 ? 6.789 22.875 -3.137 1 94.81 178 LEU A N 1
ATOM 1430 C CA . LEU A 1 178 ? 6.598 21.547 -3.713 1 94.81 178 LEU A CA 1
ATOM 1431 C C . LEU A 1 178 ? 5.23 21.422 -4.375 1 94.81 178 LEU A C 1
ATOM 1433 O O . LEU A 1 178 ? 5.129 21.016 -5.531 1 94.81 178 LEU A O 1
ATOM 1437 N N . TYR A 1 179 ? 4.176 21.781 -3.67 1 96.5 179 TYR A N 1
ATOM 1438 C CA . TYR A 1 179 ? 2.812 21.578 -4.145 1 96.5 179 TYR A CA 1
ATOM 1439 C C . TYR A 1 179 ? 2.518 22.469 -5.352 1 96.5 179 TYR A C 1
ATOM 1441 O O . TYR A 1 179 ? 1.871 22.031 -6.305 1 96.5 179 TYR A O 1
ATOM 1449 N N . GLU A 1 180 ? 3.072 23.688 -5.289 1 96.12 180 GLU A N 1
ATOM 1450 C CA . GLU A 1 180 ? 2.895 24.578 -6.43 1 96.12 180 GLU A CA 1
ATOM 1451 C C . GLU A 1 180 ? 3.639 24.047 -7.656 1 96.12 180 GLU A C 1
ATOM 1453 O O . GLU A 1 180 ? 3.082 24.016 -8.758 1 96.12 180 GLU A O 1
ATOM 1458 N N . ARG A 1 181 ? 4.809 23.656 -7.484 1 96.69 181 ARG A N 1
ATOM 1459 C CA . ARG A 1 181 ? 5.613 23.125 -8.578 1 96.69 181 ARG A CA 1
ATOM 1460 C C . ARG A 1 181 ? 4.973 21.891 -9.188 1 96.69 181 ARG A C 1
ATOM 1462 O O . ARG A 1 181 ? 5.098 21.641 -10.391 1 96.69 181 ARG A O 1
ATOM 1469 N N . MET A 1 182 ? 4.32 21.188 -8.359 1 97.25 182 MET A N 1
ATOM 1470 C CA . MET A 1 182 ? 3.729 19.938 -8.805 1 97.25 182 MET A CA 1
ATOM 1471 C C . MET A 1 182 ? 2.326 20.156 -9.359 1 97.25 182 MET A C 1
ATOM 1473 O O . MET A 1 182 ? 1.602 19.188 -9.625 1 97.25 182 MET A O 1
ATOM 1477 N N . GLY A 1 183 ? 1.897 21.359 -9.398 1 97.12 183 GLY A N 1
ATOM 1478 C CA . GLY A 1 183 ? 0.692 21.672 -10.148 1 97.12 183 GLY A CA 1
ATOM 1479 C C . GLY A 1 183 ? -0.54 21.797 -9.273 1 97.12 183 GLY A C 1
ATOM 1480 O O . GLY A 1 183 ? -1.668 21.766 -9.766 1 97.12 183 GLY A O 1
ATOM 1481 N N . SER A 1 184 ? -0.367 21.922 -7.984 1 97.94 184 SER A N 1
ATOM 1482 C CA . SER A 1 184 ? -1.508 22.125 -7.102 1 97.94 184 SER A CA 1
ATOM 1483 C C . SER A 1 184 ? -2.016 23.562 -7.184 1 97.94 184 SER A C 1
ATOM 1485 O O . SER A 1 184 ? -1.235 24.5 -7.414 1 97.94 184 SER A O 1
ATOM 1487 N N . ARG A 1 185 ? -3.291 23.719 -6.934 1 97.12 185 ARG A N 1
ATOM 1488 C CA . ARG A 1 185 ? -3.938 25.031 -6.98 1 97.12 185 ARG A CA 1
ATOM 1489 C C . ARG A 1 185 ? -4.316 25.5 -5.582 1 97.12 185 ARG A C 1
ATOM 1491 O O . ARG A 1 185 ? -4.844 24.734 -4.777 1 97.12 185 ARG A O 1
ATOM 1498 N N . LYS A 1 186 ? -4.066 26.766 -5.395 1 96.25 186 LYS A N 1
ATOM 1499 C CA . LYS A 1 186 ? -4.371 27.344 -4.09 1 96.25 186 LYS A CA 1
ATOM 1500 C C . LYS A 1 186 ? -5.871 27.578 -3.93 1 96.25 186 LYS A C 1
ATOM 1502 O O . LYS A 1 186 ? -6.547 27.984 -4.875 1 96.25 186 LYS A O 1
ATOM 1507 N N . LEU A 1 187 ? -6.355 27.328 -2.721 1 96.94 187 LEU A N 1
ATOM 1508 C CA . LEU A 1 187 ? -7.754 27.578 -2.402 1 96.94 187 LEU A CA 1
ATOM 1509 C C . LEU A 1 187 ? -7.938 29 -1.851 1 96.94 187 LEU A C 1
ATOM 1511 O O . LEU A 1 187 ? -7.012 29.562 -1.273 1 96.94 187 LEU A O 1
ATOM 1515 N N . LYS A 1 188 ? -9.117 29.531 -1.951 1 94.5 188 LYS A N 1
ATOM 1516 C CA . LYS A 1 188 ? -9.469 30.828 -1.39 1 94.5 188 LYS A CA 1
ATOM 1517 C C . LYS A 1 188 ? -9.555 30.766 0.132 1 94.5 188 LYS A C 1
ATOM 1519 O O . LYS A 1 188 ? -9.203 31.719 0.82 1 94.5 188 LYS A O 1
ATOM 1524 N N . GLU A 1 189 ? -10.023 29.609 0.549 1 91.5 189 GLU A N 1
ATOM 1525 C CA . GLU A 1 189 ? -10.141 29.406 1.99 1 91.5 189 GLU A CA 1
ATOM 1526 C C . GLU A 1 189 ? -8.781 29.531 2.678 1 91.5 189 GLU A C 1
ATOM 1528 O O . GLU A 1 189 ? -7.781 29.016 2.178 1 91.5 189 GLU A O 1
ATOM 1533 N N . LYS A 1 190 ? -8.82 30.266 3.748 1 83.44 190 LYS A N 1
ATOM 1534 C CA . LYS A 1 190 ? -7.594 30.453 4.523 1 83.44 190 LYS A CA 1
ATOM 1535 C C . LYS A 1 190 ? -7.672 29.719 5.859 1 83.44 190 LYS A C 1
ATOM 1537 O O . LYS A 1 190 ? -8.727 29.703 6.496 1 83.44 190 LYS A O 1
ATOM 1542 N N . LEU A 1 191 ? -6.629 29.047 6.129 1 84.38 191 LEU A N 1
ATOM 1543 C CA . LEU A 1 191 ? -6.48 28.391 7.426 1 84.38 191 LEU A CA 1
ATOM 1544 C C . LEU A 1 191 ? -5.426 29.109 8.273 1 84.38 191 LEU A C 1
ATOM 1546 O O . LEU A 1 191 ? -4.305 29.328 7.812 1 84.38 191 LEU A O 1
ATOM 1550 N N . VAL A 1 192 ? -5.871 29.75 9.352 1 72.19 192 VAL A N 1
ATOM 1551 C CA . VAL A 1 192 ? -4.973 30.422 10.289 1 72.19 192 VAL A CA 1
ATOM 1552 C C . VAL A 1 192 ? -4.848 29.578 11.57 1 72.19 192 VAL A C 1
ATOM 1554 O O . VAL A 1 192 ? -5.855 29.219 12.18 1 72.19 192 VAL A O 1
ATOM 1557 N N . LYS A 1 193 ? -3.65 29.109 11.773 1 68.94 193 LYS A N 1
ATOM 1558 C CA . LYS A 1 193 ? -3.373 28.375 13.008 1 68.94 193 LYS A CA 1
ATOM 1559 C C . LYS A 1 193 ? -2.807 29.312 14.078 1 68.94 193 LYS A C 1
ATOM 1561 O O . LYS A 1 193 ? -2.035 30.219 13.773 1 68.94 193 LYS A O 1
ATOM 1566 N N . SER A 1 194 ? -3.576 29.312 15.258 1 57.94 194 SER A N 1
ATOM 1567 C CA . SER A 1 194 ? -3.057 30.094 16.375 1 57.94 194 SER A CA 1
ATOM 1568 C C . SER A 1 194 ? -1.692 29.578 16.812 1 57.94 194 SER A C 1
ATOM 1570 O O . SER A 1 194 ? -1.472 28.359 16.891 1 57.94 194 SER A O 1
ATOM 1572 N N . ASN A 1 195 ? -0.577 30.141 16.562 1 54.34 195 ASN A N 1
ATOM 1573 C CA . ASN A 1 195 ? 0.708 29.766 17.141 1 54.34 195 ASN A CA 1
ATOM 1574 C C . ASN A 1 195 ? 0.833 30.234 18.594 1 54.34 195 ASN A C 1
ATOM 1576 O O . ASN A 1 195 ? 1.622 31.125 18.891 1 54.34 195 ASN A O 1
ATOM 1580 N N . GLU A 1 196 ? -0.17 30.25 19.328 1 47.5 196 GLU A N 1
ATOM 1581 C CA . GLU A 1 196 ? 0.019 30.719 20.703 1 47.5 196 GLU A CA 1
ATOM 1582 C C . GLU A 1 196 ? 1.188 30.016 21.375 1 47.5 196 GLU A C 1
ATOM 1584 O O . GLU A 1 196 ? 1.596 30.375 22.469 1 47.5 196 GLU A O 1
ATOM 1589 N N . THR A 1 197 ? 1.554 28.844 20.984 1 46.72 197 THR A N 1
ATOM 1590 C CA . THR A 1 197 ? 2.584 28.219 21.797 1 46.72 197 THR A CA 1
ATOM 1591 C C . THR A 1 197 ? 3.938 28.891 21.578 1 46.72 197 THR A C 1
ATOM 1593 O O . THR A 1 197 ? 4.91 28.578 22.266 1 46.72 197 THR A O 1
ATOM 1596 N N . ASN A 1 198 ? 4.184 29.359 20.375 1 46.53 198 ASN A N 1
ATOM 1597 C CA . ASN A 1 198 ? 5.434 30.109 20.328 1 46.53 198 ASN A CA 1
ATOM 1598 C C . ASN A 1 198 ? 5.277 31.5 20.938 1 46.53 198 ASN A C 1
ATOM 1600 O O . ASN A 1 198 ? 4.18 32.062 20.953 1 46.53 198 ASN A O 1
ATOM 1604 N N . ASP A 1 199 ? 6.062 31.859 21.844 1 44.16 199 ASP A N 1
ATOM 1605 C CA . ASP A 1 199 ? 6.137 33.156 22.516 1 44.16 199 ASP A CA 1
ATOM 1606 C C . ASP A 1 199 ? 5.703 34.281 21.594 1 44.16 199 ASP A C 1
ATOM 1608 O O . ASP A 1 199 ? 5.453 35.406 22.062 1 44.16 199 ASP A O 1
ATOM 1612 N N . ALA A 1 200 ? 6.008 34.156 20.266 1 45.69 200 ALA A N 1
ATOM 1613 C CA . ALA A 1 200 ? 5.82 35.344 19.484 1 45.69 200 ALA A CA 1
ATOM 1614 C C . ALA A 1 200 ? 4.363 35.5 19.047 1 45.69 200 ALA A C 1
ATOM 1616 O O . ALA A 1 200 ? 3.98 36.531 18.484 1 45.69 200 ALA A O 1
ATOM 1617 N N . GLY A 1 201 ? 3.379 34.781 19.344 1 46.53 201 GLY A N 1
ATOM 1618 C CA . GLY A 1 201 ? 1.967 35 19.094 1 46.53 201 GLY A CA 1
ATOM 1619 C C . GLY A 1 201 ? 1.617 35 17.609 1 46.53 201 GLY A C 1
ATOM 1620 O O . GLY A 1 201 ? 0.601 35.562 17.219 1 46.53 201 GLY A O 1
ATOM 1621 N N . GLU A 1 202 ? 2.516 34.719 16.719 1 50.78 202 GLU A N 1
ATOM 1622 C CA . GLU A 1 202 ? 2.223 35.031 15.312 1 50.78 202 GLU A CA 1
ATOM 1623 C C . GLU A 1 202 ? 1.435 33.906 14.664 1 50.78 202 GLU A C 1
ATOM 1625 O O . GLU A 1 202 ? 1.777 32.719 14.82 1 50.78 202 GLU A O 1
ATOM 1630 N N . ASN A 1 203 ? 0.217 34.156 14.25 1 59.94 203 ASN A N 1
ATOM 1631 C CA . ASN A 1 203 ? -0.666 33.344 13.43 1 59.94 203 ASN A CA 1
ATOM 1632 C C . ASN A 1 203 ? 0.033 32.844 12.164 1 59.94 203 ASN A C 1
ATOM 1634 O O . ASN A 1 203 ? 0.78 33.594 11.539 1 59.94 203 ASN A O 1
ATOM 1638 N N . GLU A 1 204 ? 0.309 31.547 12.148 1 70.38 204 GLU A N 1
ATOM 1639 C CA . GLU A 1 204 ? 0.895 31 10.922 1 70.38 204 GLU A CA 1
ATOM 1640 C C . GLU A 1 204 ? -0.187 30.594 9.922 1 70.38 204 GLU A C 1
ATOM 1642 O O . GLU A 1 204 ? -1.137 29.891 10.281 1 70.38 204 GLU A O 1
ATOM 1647 N N . GLU A 1 205 ? -0.2 31.266 8.82 1 77.56 205 GLU A N 1
ATOM 1648 C CA . GLU A 1 205 ? -1.105 30.891 7.742 1 77.56 205 GLU A CA 1
ATOM 1649 C C . GLU A 1 205 ? -0.684 29.578 7.102 1 77.56 205 GLU A C 1
ATOM 1651 O O . GLU A 1 205 ? 0.499 29.359 6.82 1 77.56 205 GLU A O 1
ATOM 1656 N N . CYS A 1 206 ? -1.621 28.672 7.047 1 86.12 206 CYS A N 1
ATOM 1657 C CA . CYS A 1 206 ? -1.444 27.391 6.359 1 86.12 206 CYS A CA 1
ATOM 1658 C C . CYS A 1 206 ? -2.193 27.375 5.035 1 86.12 206 CYS A C 1
ATOM 1660 O O . CYS A 1 206 ? -3.4 27.141 5 1 86.12 206 CYS A O 1
ATOM 1662 N N . PRO A 1 207 ? -1.501 27.734 3.971 1 91.75 207 PRO A N 1
ATOM 1663 C CA . PRO A 1 207 ? -2.223 27.719 2.697 1 91.75 207 PRO A CA 1
ATOM 1664 C C . PRO A 1 207 ? -2.82 26.344 2.379 1 91.75 207 PRO A C 1
ATOM 1666 O O . PRO A 1 207 ? -2.225 25.312 2.707 1 91.75 207 PRO A O 1
ATOM 1669 N N . LEU A 1 208 ? -3.967 26.406 1.803 1 96.5 208 LEU A N 1
ATOM 1670 C CA . LEU A 1 208 ? -4.676 25.203 1.379 1 96.5 208 LEU A CA 1
ATOM 1671 C C . LEU A 1 208 ? -4.547 25 -0.127 1 96.5 208 LEU A C 1
ATOM 1673 O O . LEU A 1 208 ? -4.609 25.953 -0.896 1 96.5 208 LEU A O 1
ATOM 1677 N N . TYR A 1 209 ? -4.32 23.766 -0.531 1 97.38 209 TYR A N 1
ATOM 1678 C CA . TYR A 1 209 ? -4.168 23.438 -1.944 1 97.38 209 TYR A CA 1
ATOM 1679 C C . TYR A 1 209 ? -5.059 22.266 -2.334 1 97.38 209 TYR A C 1
ATOM 1681 O O . TYR A 1 209 ? -5.508 21.516 -1.474 1 97.38 209 TYR A O 1
ATOM 1689 N N . VAL A 1 210 ? -5.312 22.203 -3.639 1 98.25 210 VAL A N 1
ATOM 1690 C CA . VAL A 1 210 ? -5.918 21.016 -4.23 1 98.25 210 VAL A CA 1
ATOM 1691 C C . VAL A 1 210 ? -5.18 20.656 -5.516 1 98.25 210 VAL A C 1
ATOM 1693 O O . VAL A 1 210 ? -4.812 21.531 -6.305 1 98.25 210 VAL A O 1
ATOM 1696 N N . TRP A 1 211 ? -4.848 19.469 -5.66 1 98.44 211 TRP A N 1
ATOM 1697 C CA . TRP A 1 211 ? -4.371 18.953 -6.938 1 98.44 211 TRP A CA 1
ATOM 1698 C C . TRP A 1 211 ? -5.508 18.312 -7.723 1 98.44 211 TRP A C 1
ATOM 1700 O O . TRP A 1 211 ? -6.297 17.547 -7.168 1 98.44 211 TRP A O 1
ATOM 1710 N N . LEU A 1 212 ? -5.559 18.594 -9.016 1 98.06 212 LEU A N 1
ATOM 1711 C CA . LEU A 1 212 ? -6.688 18.141 -9.828 1 98.06 212 LEU A CA 1
ATOM 1712 C C . LEU A 1 212 ? -6.203 17.344 -11.023 1 98.06 212 LEU A C 1
ATOM 1714 O O . LEU A 1 212 ? -5.289 17.766 -11.742 1 98.06 212 LEU A O 1
ATOM 1718 N N . PRO A 1 213 ? -6.777 16.141 -11.18 1 96.5 213 PRO A N 1
ATOM 1719 C CA . PRO A 1 213 ? -6.543 15.469 -12.453 1 96.5 213 PRO A CA 1
ATOM 1720 C C . PRO A 1 213 ? -7.211 16.188 -13.633 1 96.5 213 PRO A C 1
ATOM 1722 O O . PRO A 1 213 ? -7.953 17.141 -13.43 1 96.5 213 PRO A O 1
ATOM 1725 N N . GLU A 1 214 ? -6.824 15.703 -14.82 1 91.88 214 GLU A N 1
ATOM 1726 C CA . GLU A 1 214 ? -7.445 16.297 -16 1 91.88 214 GLU A CA 1
ATOM 1727 C C . GLU A 1 214 ? -8.969 16.281 -15.891 1 91.88 214 GLU A C 1
ATOM 1729 O O . GLU A 1 214 ? -9.562 15.227 -15.633 1 91.88 214 GLU A O 1
ATOM 1734 N N . GLY A 1 215 ? -9.578 17.438 -15.953 1 89.19 215 GLY A N 1
ATOM 1735 C CA . GLY A 1 215 ? -11.023 17.562 -15.875 1 89.19 215 GLY A CA 1
ATOM 1736 C C . GLY A 1 215 ? -11.555 17.516 -14.461 1 89.19 215 GLY A C 1
ATOM 1737 O O . GLY A 1 215 ? -12.766 17.453 -14.242 1 89.19 215 GLY A O 1
ATOM 1738 N N . GLY A 1 216 ? -10.703 17.562 -13.516 1 90.81 216 GLY A N 1
ATOM 1739 C CA . GLY A 1 216 ? -11.094 17.359 -12.133 1 90.81 216 GLY A CA 1
ATOM 1740 C C . GLY A 1 216 ? -11.789 18.562 -11.523 1 90.81 216 GLY A C 1
ATOM 1741 O O . GLY A 1 216 ? -12.422 18.453 -10.477 1 90.81 216 GLY A O 1
ATOM 1742 N N . GLU A 1 217 ? -11.742 19.688 -12.203 1 91.88 217 GLU A N 1
ATOM 1743 C CA . GLU A 1 217 ? -12.383 20.891 -11.68 1 91.88 217 GLU A CA 1
ATOM 1744 C C . GLU A 1 217 ? -13.891 20.672 -11.516 1 91.88 217 GLU A C 1
ATOM 1746 O O . GLU A 1 217 ? -14.5 21.234 -10.602 1 91.88 217 GLU A O 1
ATOM 1751 N N . LYS A 1 218 ? -14.406 19.875 -12.367 1 91.06 218 LYS A N 1
ATOM 1752 C CA . LYS A 1 218 ? -15.844 19.609 -12.328 1 91.06 218 LYS A CA 1
ATOM 1753 C C . LYS A 1 218 ? -16.219 18.781 -11.102 1 91.06 218 LYS A C 1
ATOM 1755 O O . LYS A 1 218 ? -17.406 18.703 -10.742 1 91.06 218 LYS A O 1
ATOM 1760 N N . ARG A 1 219 ? -15.258 18.25 -10.469 1 91.75 219 ARG A N 1
ATOM 1761 C CA . ARG A 1 219 ? -15.516 17.359 -9.336 1 91.75 219 ARG A CA 1
ATOM 1762 C C . ARG A 1 219 ? -15.352 18.109 -8.016 1 91.75 219 ARG A C 1
ATOM 1764 O O . ARG A 1 219 ? -15.594 17.531 -6.945 1 91.75 219 ARG A O 1
ATOM 1771 N N . LEU A 1 220 ? -15.008 19.359 -8.094 1 96.56 220 LEU A N 1
ATOM 1772 C CA . LEU A 1 220 ? -14.859 20.125 -6.859 1 96.56 220 LEU A CA 1
ATOM 1773 C C . LEU A 1 220 ? -16.219 20.438 -6.246 1 96.56 220 LEU A C 1
ATOM 1775 O O . LEU A 1 220 ? -17.141 20.844 -6.957 1 96.56 220 LEU A O 1
ATOM 1779 N N . PRO A 1 221 ? -16.344 20.219 -4.988 1 96.31 221 PRO A N 1
ATOM 1780 C CA . PRO A 1 221 ? -17.594 20.641 -4.352 1 96.31 221 PRO A CA 1
ATOM 1781 C C . PRO A 1 221 ? -17.797 22.156 -4.406 1 96.31 221 PRO A C 1
ATOM 1783 O O . PRO A 1 221 ? -16.844 22.906 -4.594 1 96.31 221 PRO A O 1
ATOM 1786 N N . LYS A 1 222 ? -19.016 22.516 -4.176 1 94.69 222 LYS A N 1
ATOM 1787 C CA . LYS A 1 222 ? -19.359 23.938 -4.219 1 94.69 222 LYS A CA 1
ATOM 1788 C C . LYS A 1 222 ? -18.656 24.719 -3.117 1 94.69 222 LYS A C 1
ATOM 1790 O O . LYS A 1 222 ? -18.344 25.891 -3.283 1 94.69 222 LYS A O 1
ATOM 1795 N N . SER A 1 223 ? -18.344 24.047 -2.078 1 95.81 223 SER A N 1
ATOM 1796 C CA . SER A 1 223 ? -17.719 24.688 -0.922 1 95.81 223 SER A CA 1
ATOM 1797 C C . SER A 1 223 ? -16.25 25.016 -1.198 1 95.81 223 SER A C 1
ATOM 1799 O O . SER A 1 223 ? -15.633 25.766 -0.437 1 95.81 223 SER A O 1
ATOM 1801 N N . VAL A 1 224 ? -15.695 24.453 -2.254 1 96.5 224 VAL A N 1
ATOM 1802 C CA . VAL A 1 224 ? -14.273 24.641 -2.551 1 96.5 224 VAL A CA 1
ATOM 1803 C C . VAL A 1 224 ? -14.109 25.641 -3.693 1 96.5 224 VAL A C 1
ATOM 1805 O O . VAL A 1 224 ? -14.609 25.422 -4.801 1 96.5 224 VAL A O 1
ATOM 1808 N N . GLU A 1 225 ? -13.422 26.703 -3.4 1 95.81 225 GLU A N 1
ATOM 1809 C CA . GLU A 1 225 ? -13.141 27.734 -4.402 1 95.81 225 GLU A CA 1
ATOM 1810 C C . GLU A 1 225 ? -11.641 27.906 -4.605 1 95.81 225 GLU A C 1
ATOM 1812 O O . GLU A 1 225 ? -10.883 28.016 -3.637 1 95.81 225 GLU A O 1
ATOM 1817 N N . LEU A 1 226 ? -11.305 28 -5.832 1 95.12 226 LEU A N 1
ATOM 1818 C CA . LEU A 1 226 ? -9.906 28.234 -6.172 1 95.12 226 LEU A CA 1
ATOM 1819 C C . LEU A 1 226 ? -9.562 29.719 -6.062 1 95.12 226 LEU A C 1
ATOM 1821 O O . LEU A 1 226 ? -10.406 30.578 -6.309 1 95.12 226 LEU A O 1
ATOM 1825 N N . ALA A 1 227 ? -8.297 29.953 -5.715 1 92.69 227 ALA A N 1
ATOM 1826 C CA . ALA A 1 227 ? -7.824 31.328 -5.582 1 92.69 227 ALA A CA 1
ATOM 1827 C C . ALA A 1 227 ? -7.582 31.953 -6.949 1 92.69 227 ALA A C 1
ATOM 1829 O O . ALA A 1 227 ? -7.27 31.25 -7.918 1 92.69 227 ALA A O 1
ATOM 1830 N N . MET B 1 1 ? -16.125 4.23 -16.453 1 66.38 1 MET B N 1
ATOM 1831 C CA . MET B 1 1 ? -15.672 3.133 -15.594 1 66.38 1 MET B CA 1
ATOM 1832 C C . MET B 1 1 ? -14.188 3.268 -15.266 1 66.38 1 MET B C 1
ATOM 1834 O O . MET B 1 1 ? -13.359 3.373 -16.172 1 66.38 1 MET B O 1
ATOM 1838 N N . GLY B 1 2 ? -13.805 3.594 -13.836 1 92.56 2 GLY B N 1
ATOM 1839 C CA . GLY B 1 2 ? -12.406 3.797 -13.5 1 92.56 2 GLY B CA 1
ATOM 1840 C C . GLY B 1 2 ? -11.906 2.855 -12.422 1 92.56 2 GLY B C 1
ATOM 1841 O O . GLY B 1 2 ? -12.703 2.291 -11.664 1 92.56 2 GLY B O 1
ATOM 1842 N N . PHE B 1 3 ? -10.789 2.381 -12.477 1 98.31 3 PHE B N 1
ATOM 1843 C CA . PHE B 1 3 ? -10.117 1.503 -11.523 1 98.31 3 PHE B CA 1
ATOM 1844 C C . PHE B 1 3 ? -8.953 2.219 -10.852 1 98.31 3 PHE B C 1
ATOM 1846 O O . PHE B 1 3 ? -8.297 3.062 -11.469 1 98.31 3 PHE B O 1
ATOM 1853 N N . VAL B 1 4 ? -8.781 1.878 -9.648 1 98.62 4 VAL B N 1
ATOM 1854 C CA . VAL B 1 4 ? -7.629 2.424 -8.93 1 98.62 4 VAL B CA 1
ATOM 1855 C C . VAL B 1 4 ? -6.902 1.306 -8.188 1 98.62 4 VAL B C 1
ATOM 1857 O O . VAL B 1 4 ? -7.539 0.417 -7.617 1 98.62 4 VAL B O 1
ATOM 1860 N N . ILE B 1 5 ? -5.594 1.301 -8.258 1 98.81 5 ILE B N 1
ATOM 1861 C CA . ILE B 1 5 ? -4.754 0.367 -7.516 1 98.81 5 ILE B CA 1
ATOM 1862 C C . ILE B 1 5 ? -4.328 0.998 -6.191 1 98.81 5 ILE B C 1
ATOM 1864 O O . ILE B 1 5 ? -3.721 2.072 -6.176 1 98.81 5 ILE B O 1
ATOM 1868 N N . LEU B 1 6 ? -4.676 0.406 -5.094 1 98.81 6 LEU B N 1
ATOM 1869 C CA . LEU B 1 6 ? -4.305 0.827 -3.746 1 98.81 6 LEU B CA 1
ATOM 1870 C C . LEU B 1 6 ? -3.732 -0.343 -2.951 1 98.81 6 LEU B C 1
ATOM 1872 O O . LEU B 1 6 ? -3.977 -1.504 -3.285 1 98.81 6 LEU B O 1
ATOM 1876 N N . PRO B 1 7 ? -2.883 -0.047 -1.978 1 98.69 7 PRO B N 1
ATOM 1877 C CA . PRO B 1 7 ? -2.535 -1.132 -1.057 1 98.69 7 PRO B CA 1
ATOM 1878 C C . PRO B 1 7 ? -3.752 -1.711 -0.34 1 98.69 7 PRO B C 1
ATOM 1880 O O . PRO B 1 7 ? -4.691 -0.977 -0.017 1 98.69 7 PRO B O 1
ATOM 1883 N N . ALA B 1 8 ? -3.756 -2.986 -0.119 1 98.75 8 ALA B N 1
ATOM 1884 C CA . ALA B 1 8 ? -4.793 -3.561 0.733 1 98.75 8 ALA B CA 1
ATOM 1885 C C . ALA B 1 8 ? -4.609 -3.137 2.188 1 98.75 8 ALA B C 1
ATOM 1887 O O . ALA B 1 8 ? -3.484 -3.113 2.693 1 98.75 8 ALA B O 1
ATOM 1888 N N . LEU B 1 9 ? -5.688 -2.746 2.781 1 98.62 9 LEU B N 1
ATOM 1889 C CA . LEU B 1 9 ? -5.719 -2.48 4.215 1 98.62 9 LEU B CA 1
ATOM 1890 C C . LEU B 1 9 ? -6.176 -3.717 4.984 1 98.62 9 LEU B C 1
ATOM 1892 O O . LEU B 1 9 ? -6.734 -4.648 4.398 1 98.62 9 LEU B O 1
ATOM 1896 N N . VAL B 1 10 ? -5.949 -3.697 6.27 1 98.31 10 VAL B N 1
ATOM 1897 C CA . VAL B 1 10 ? -6.25 -4.875 7.074 1 98.31 10 VAL B CA 1
ATOM 1898 C C . VAL B 1 10 ? -7.73 -5.227 6.941 1 98.31 10 VAL B C 1
ATOM 1900 O O . VAL B 1 10 ? -8.078 -6.391 6.723 1 98.31 10 VAL B O 1
ATOM 1903 N N . PRO B 1 11 ? -8.664 -4.289 6.922 1 98.06 11 PRO B N 1
ATOM 1904 C CA . PRO B 1 11 ? -10.086 -4.629 6.789 1 98.06 11 PRO B CA 1
ATOM 1905 C C . PRO B 1 11 ? -10.43 -5.164 5.402 1 98.06 11 PRO B C 1
ATOM 1907 O O . PRO B 1 11 ? -11.531 -5.688 5.195 1 98.06 11 PRO B O 1
ATOM 1910 N N . ASP B 1 12 ? -9.5 -5.016 4.48 1 98.56 12 ASP B N 1
ATOM 1911 C CA . ASP B 1 12 ? -9.758 -5.422 3.104 1 98.56 12 ASP B CA 1
ATOM 1912 C C . ASP B 1 12 ? -9.5 -6.914 2.912 1 98.56 12 ASP B C 1
ATOM 1914 O O . ASP B 1 12 ? -9.844 -7.48 1.873 1 98.56 12 ASP B O 1
ATOM 1918 N N . ILE B 1 13 ? -8.875 -7.578 3.82 1 98.62 13 ILE B N 1
ATOM 1919 C CA . ILE B 1 13 ? -8.297 -8.898 3.602 1 98.62 13 ILE B CA 1
ATOM 1920 C C . ILE B 1 13 ? -9.352 -9.844 3.049 1 98.62 13 ILE B C 1
ATOM 1922 O O . ILE B 1 13 ? -9.133 -10.508 2.035 1 98.62 13 ILE B O 1
ATOM 1926 N N . SER B 1 14 ? -10.5 -9.875 3.676 1 98.38 14 SER B N 1
ATOM 1927 C CA . SER B 1 14 ? -11.539 -10.797 3.221 1 98.38 14 SER B CA 1
ATOM 1928 C C . SER B 1 14 ? -11.953 -10.492 1.784 1 98.38 14 SER B C 1
ATOM 1930 O O . SER B 1 14 ? -11.969 -11.383 0.936 1 98.38 14 SER B O 1
ATOM 1932 N N . ALA B 1 15 ? -12.219 -9.281 1.479 1 98.5 15 ALA B N 1
ATOM 1933 C CA . ALA B 1 15 ? -12.695 -8.883 0.158 1 98.5 15 ALA B CA 1
ATOM 1934 C C . ALA B 1 15 ? -11.617 -9.102 -0.901 1 98.5 15 ALA B C 1
ATOM 1936 O O . ALA B 1 15 ? -11.922 -9.477 -2.037 1 98.5 15 ALA B O 1
ATOM 1937 N N . VAL B 1 16 ? -10.391 -8.828 -0.581 1 98.75 16 VAL B N 1
ATOM 1938 C CA . VAL B 1 16 ? -9.273 -9.047 -1.485 1 98.75 16 VAL B CA 1
ATOM 1939 C C . VAL B 1 16 ? -9.203 -10.523 -1.87 1 98.75 16 VAL B C 1
ATOM 1941 O O . VAL B 1 16 ? -9.078 -10.859 -3.049 1 98.75 16 VAL B O 1
ATOM 1944 N N . TYR B 1 17 ? -9.383 -11.383 -0.923 1 98.44 17 TYR B N 1
ATOM 1945 C CA . TYR B 1 17 ? -9.242 -12.805 -1.204 1 98.44 17 TYR B CA 1
ATOM 1946 C C . TYR B 1 17 ? -10.539 -13.391 -1.736 1 98.44 17 TYR B C 1
ATOM 1948 O O . TYR B 1 17 ? -10.562 -14.523 -2.229 1 98.44 17 TYR B O 1
ATOM 1956 N N . ASP B 1 18 ? -11.711 -12.648 -1.65 1 98.5 18 ASP B N 1
ATOM 1957 C CA . ASP B 1 18 ? -12.859 -13.008 -2.475 1 98.5 18 ASP B CA 1
ATOM 1958 C C . ASP B 1 18 ? -12.477 -13.078 -3.951 1 98.5 18 ASP B C 1
ATOM 1960 O O . ASP B 1 18 ? -12.898 -13.992 -4.664 1 98.5 18 ASP B O 1
ATOM 1964 N N . VAL B 1 19 ? -11.664 -12.133 -4.352 1 98.62 19 VAL B N 1
ATOM 1965 C CA . VAL B 1 19 ? -11.211 -12.062 -5.738 1 98.62 19 VAL B CA 1
ATOM 1966 C C . VAL B 1 19 ? -10.336 -13.266 -6.059 1 98.62 19 VAL B C 1
ATOM 1968 O O . VAL B 1 19 ? -10.547 -13.953 -7.059 1 98.62 19 VAL B O 1
ATOM 1971 N N . TYR B 1 20 ? -9.383 -13.547 -5.184 1 97.88 20 TYR B N 1
ATOM 1972 C CA . TYR B 1 20 ? -8.445 -14.656 -5.367 1 97.88 20 TYR B CA 1
ATOM 1973 C C . TYR B 1 20 ? -9.195 -15.969 -5.539 1 97.88 20 TYR B C 1
ATOM 1975 O O . TYR B 1 20 ? -9 -16.672 -6.535 1 97.88 20 TYR B O 1
ATOM 1983 N N . PHE B 1 21 ? -10.062 -16.25 -4.637 1 98 21 PHE B N 1
ATOM 1984 C CA . PHE B 1 21 ? -10.727 -17.547 -4.629 1 98 21 PHE B CA 1
ATOM 1985 C C . PHE B 1 21 ? -11.742 -17.641 -5.758 1 98 21 PHE B C 1
ATOM 1987 O O . PHE B 1 21 ? -11.953 -18.719 -6.32 1 98 21 PHE B O 1
ATOM 1994 N N . ALA B 1 22 ? -12.367 -16.531 -6.086 1 97.44 22 ALA B N 1
ATOM 1995 C CA . ALA B 1 22 ? -13.258 -16.547 -7.242 1 97.44 22 ALA B CA 1
ATOM 1996 C C . ALA B 1 22 ? -12.484 -16.828 -8.531 1 97.44 22 ALA B C 1
ATOM 1998 O O . ALA B 1 22 ? -12.922 -17.625 -9.359 1 97.44 22 ALA B O 1
ATOM 1999 N N . ALA B 1 23 ? -11.32 -16.203 -8.703 1 95.94 23 ALA B N 1
ATOM 2000 C CA . ALA B 1 23 ? -10.516 -16.328 -9.914 1 95.94 23 ALA B CA 1
ATOM 2001 C C . ALA B 1 23 ? -9.891 -17.719 -10.023 1 95.94 23 ALA B C 1
ATOM 2003 O O . ALA B 1 23 ? -9.711 -18.234 -11.125 1 95.94 23 ALA B O 1
ATOM 2004 N N . PHE B 1 24 ? -9.602 -18.344 -8.844 1 93.94 24 PHE B N 1
ATOM 2005 C CA . PHE B 1 24 ? -8.797 -19.562 -8.852 1 93.94 24 PHE B CA 1
ATOM 2006 C C . PHE B 1 24 ? -9.578 -20.734 -8.266 1 93.94 24 PHE B C 1
ATOM 2008 O O . PHE B 1 24 ? -8.984 -21.719 -7.809 1 93.94 24 PHE B O 1
ATOM 2015 N N . LYS B 1 25 ? -10.867 -20.656 -8.266 1 92.25 25 LYS B N 1
ATOM 2016 C CA . LYS B 1 25 ? -11.703 -21.672 -7.617 1 92.25 25 LYS B CA 1
ATOM 2017 C C . LYS B 1 25 ? -11.484 -23.047 -8.242 1 92.25 25 LYS B C 1
ATOM 2019 O O . LYS B 1 25 ? -11.633 -24.062 -7.57 1 92.25 25 LYS B O 1
ATOM 2024 N N . ASP B 1 26 ? -11.086 -23.094 -9.547 1 89.62 26 ASP B N 1
ATOM 2025 C CA . ASP B 1 26 ? -10.906 -24.375 -10.242 1 89.62 26 ASP B CA 1
ATOM 2026 C C . ASP B 1 26 ? -9.43 -24.641 -10.531 1 89.62 26 ASP B C 1
ATOM 2028 O O . ASP B 1 26 ? -9.094 -25.562 -11.273 1 89.62 26 ASP B O 1
ATOM 2032 N N . ASN B 1 27 ? -8.602 -23.766 -10 1 89.19 27 ASN B N 1
ATOM 2033 C CA . ASN B 1 27 ? -7.164 -23.922 -10.203 1 89.19 27 ASN B CA 1
ATOM 2034 C C . ASN B 1 27 ? -6.613 -25.141 -9.477 1 89.19 27 ASN B C 1
ATOM 2036 O O . ASN B 1 27 ? -6.91 -25.344 -8.297 1 89.19 27 ASN B O 1
ATOM 2040 N N . ALA B 1 28 ? -5.793 -25.891 -10.156 1 88.44 28 ALA B N 1
ATOM 2041 C CA . ALA B 1 28 ? -5.289 -27.156 -9.617 1 88.44 28 ALA B CA 1
ATOM 2042 C C . ALA B 1 28 ? -4.488 -26.922 -8.336 1 88.44 28 ALA B C 1
ATOM 2044 O O . ALA B 1 28 ? -4.605 -27.688 -7.375 1 88.44 28 ALA B O 1
ATOM 2045 N N . LEU B 1 29 ? -3.713 -25.922 -8.336 1 89.69 29 LEU B N 1
ATOM 2046 C CA . LEU B 1 29 ? -2.889 -25.625 -7.164 1 89.69 29 LEU B CA 1
ATOM 2047 C C . LEU B 1 29 ? -3.752 -25.219 -5.977 1 89.69 29 LEU B C 1
ATOM 2049 O O . LEU B 1 2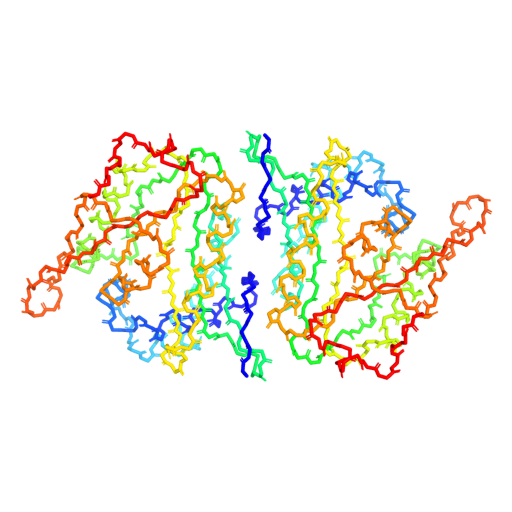9 ? -3.564 -25.719 -4.867 1 89.69 29 LEU B O 1
ATOM 2053 N N . THR B 1 30 ? -4.664 -24.312 -6.203 1 92.44 30 THR B N 1
ATOM 2054 C CA . THR B 1 30 ? -5.574 -23.875 -5.145 1 92.44 30 THR B CA 1
ATOM 2055 C C . THR B 1 30 ? -6.32 -25.078 -4.559 1 92.44 30 THR B C 1
ATOM 2057 O O . THR B 1 30 ? -6.398 -25.234 -3.336 1 92.44 30 THR B O 1
ATOM 2060 N N . ARG B 1 31 ? -6.789 -25.984 -5.402 1 92.75 31 ARG B N 1
ATOM 2061 C CA . ARG B 1 31 ? -7.539 -27.156 -4.953 1 92.75 31 ARG B CA 1
ATOM 2062 C C . ARG B 1 31 ? -6.648 -28.109 -4.172 1 92.75 31 ARG B C 1
ATOM 2064 O O . ARG B 1 31 ? -7.094 -28.75 -3.213 1 92.75 31 ARG B O 1
ATOM 2071 N N . ALA B 1 32 ? -5.434 -28.172 -4.57 1 92.31 32 ALA B N 1
ATOM 2072 C CA . ALA B 1 32 ? -4.5 -29.062 -3.881 1 92.31 32 ALA B CA 1
ATOM 2073 C C . ALA B 1 32 ? -4.141 -28.516 -2.502 1 92.31 32 ALA B C 1
ATOM 2075 O O . ALA B 1 32 ? -3.928 -29.281 -1.559 1 92.31 32 ALA B O 1
ATOM 2076 N N . LEU B 1 33 ? -4.086 -27.219 -2.373 1 93.5 33 LEU B N 1
ATOM 2077 C CA . LEU B 1 33 ? -3.709 -26.578 -1.113 1 93.5 33 LEU B CA 1
ATOM 2078 C C . LEU B 1 33 ? -4.875 -26.594 -0.132 1 93.5 33 LEU B C 1
ATOM 2080 O O . LEU B 1 33 ? -4.672 -26.578 1.084 1 93.5 33 LEU B O 1
ATOM 2084 N N . PHE B 1 34 ? -6.082 -26.609 -0.679 1 95.12 34 PHE B N 1
ATOM 2085 C CA . PHE B 1 34 ? -7.277 -26.594 0.157 1 95.12 34 PHE B CA 1
ATOM 2086 C C . PHE B 1 34 ? -8.242 -27.703 -0.243 1 95.12 34 PHE B C 1
ATOM 2088 O O . PHE B 1 34 ? -9.391 -27.438 -0.596 1 95.12 34 PHE B O 1
ATOM 2095 N N . PRO B 1 35 ? -7.852 -28.906 -0.054 1 93.44 35 PRO B N 1
ATOM 2096 C CA . PRO B 1 35 ? -8.617 -30.031 -0.597 1 93.44 35 PRO B CA 1
ATOM 2097 C C . PRO B 1 35 ? -9.961 -30.219 0.099 1 93.44 35 PRO B C 1
ATOM 2099 O O . PRO B 1 35 ? -10.898 -30.781 -0.489 1 93.44 35 PRO B O 1
ATOM 2102 N N . SER B 1 36 ? -10.117 -29.766 1.305 1 92.38 36 SER B N 1
ATOM 2103 C CA . SER B 1 36 ? -11.352 -29.969 2.055 1 92.38 36 SER B CA 1
ATOM 2104 C C . SER B 1 36 ? -12.359 -28.859 1.786 1 92.38 36 SER B C 1
ATOM 2106 O O . SER B 1 36 ? -13.531 -28.969 2.15 1 92.38 36 SER B O 1
ATOM 2108 N N . ALA B 1 37 ? -11.898 -27.828 1.182 1 94.75 37 ALA B N 1
ATOM 2109 C CA . ALA B 1 37 ? -12.789 -26.703 0.919 1 94.75 37 ALA B CA 1
ATOM 2110 C C . ALA B 1 37 ? -13.648 -26.953 -0.319 1 94.75 37 ALA B C 1
ATOM 2112 O O . ALA B 1 37 ? -13.125 -27.281 -1.385 1 94.75 37 ALA B O 1
ATOM 2113 N N . THR B 1 38 ? -14.914 -26.859 -0.193 1 94.94 38 THR B N 1
ATOM 2114 C CA . THR B 1 38 ? -15.812 -26.938 -1.343 1 94.94 38 THR B CA 1
ATOM 2115 C C . THR B 1 38 ? -15.758 -25.641 -2.152 1 94.94 38 THR B C 1
ATOM 2117 O O . THR B 1 38 ? -15.211 -24.641 -1.69 1 94.94 38 THR B O 1
ATOM 2120 N N . GLU B 1 39 ? -16.328 -25.766 -3.318 1 92.12 39 GLU B N 1
ATOM 2121 C CA . GLU B 1 39 ? -16.406 -24.547 -4.117 1 92.12 39 GLU B CA 1
ATOM 2122 C C . GLU B 1 39 ? -17.156 -23.438 -3.369 1 92.12 39 GLU B C 1
ATOM 2124 O O . GLU B 1 39 ? -16.781 -22.281 -3.426 1 92.12 39 GLU B O 1
ATOM 2129 N N . LYS B 1 40 ? -18.203 -23.859 -2.717 1 94.25 40 LYS B N 1
ATOM 2130 C CA . LYS B 1 40 ? -18.984 -22.906 -1.933 1 94.25 40 LYS B CA 1
ATOM 2131 C C . LYS B 1 40 ? -18.156 -22.312 -0.805 1 94.25 40 LYS B C 1
ATOM 2133 O O . LYS B 1 40 ? -18.25 -21.109 -0.538 1 94.25 40 LYS B O 1
ATOM 2138 N N . ASP B 1 41 ? -17.344 -23.078 -0.189 1 95.62 41 ASP B N 1
ATOM 2139 C CA . ASP B 1 41 ? -16.484 -22.594 0.878 1 95.62 41 ASP B CA 1
ATOM 2140 C C . ASP B 1 41 ? -15.5 -21.547 0.355 1 95.62 41 ASP B C 1
ATOM 2142 O O . ASP B 1 41 ? -15.273 -20.531 1.006 1 95.62 41 ASP B O 1
ATOM 2146 N N . LEU B 1 42 ? -15.016 -21.812 -0.795 1 94.56 42 LEU B N 1
ATOM 2147 C CA . LEU B 1 42 ? -14.008 -20.922 -1.37 1 94.56 42 LEU B CA 1
ATOM 2148 C C . LEU B 1 42 ? -14.617 -19.562 -1.701 1 94.56 42 LEU B C 1
ATOM 2150 O O . LEU B 1 42 ? -13.945 -18.531 -1.588 1 94.56 42 LEU B O 1
ATOM 2154 N N . THR B 1 43 ? -15.883 -19.531 -1.974 1 94.12 43 THR B N 1
ATOM 2155 C CA . THR B 1 43 ? -16.406 -18.312 -2.564 1 94.12 43 THR B CA 1
ATOM 2156 C C . THR B 1 43 ? -17.375 -17.609 -1.599 1 94.12 43 THR B C 1
ATOM 2158 O O . THR B 1 43 ? -17.875 -16.516 -1.89 1 94.12 43 THR B O 1
ATOM 2161 N N . ASP B 1 44 ? -17.625 -18.266 -0.439 1 96.56 44 ASP B N 1
ATOM 2162 C CA . ASP B 1 44 ? -18.438 -17.656 0.612 1 96.56 44 ASP B CA 1
ATOM 2163 C C . ASP B 1 44 ? -17.562 -17.125 1.739 1 96.56 44 ASP B C 1
ATOM 2165 O O . ASP B 1 44 ? -17.109 -17.875 2.6 1 96.56 44 ASP B O 1
ATOM 2169 N N . ALA B 1 45 ? -17.453 -15.789 1.821 1 94.88 45 ALA B N 1
ATOM 2170 C CA . ALA B 1 45 ? -16.578 -15.141 2.787 1 94.88 45 ALA B CA 1
ATOM 2171 C C . ALA B 1 45 ? -16.984 -15.477 4.219 1 94.88 45 ALA B C 1
ATOM 2173 O O . ALA B 1 45 ? -16.203 -15.312 5.152 1 94.88 45 ALA B O 1
ATOM 2174 N N . ASN B 1 46 ? -18.188 -15.977 4.387 1 96.5 46 ASN B N 1
ATOM 2175 C CA . ASN B 1 46 ? -18.688 -16.25 5.73 1 96.5 46 ASN B CA 1
ATOM 2176 C C . ASN B 1 46 ? -18.484 -17.703 6.121 1 96.5 46 ASN B C 1
ATOM 2178 O O . ASN B 1 46 ? -18.781 -18.094 7.25 1 96.5 46 ASN B O 1
ATOM 2182 N N . SER B 1 47 ? -18 -18.5 5.207 1 97.44 47 SER B N 1
ATOM 2183 C CA . SER B 1 47 ? -17.719 -19.891 5.555 1 97.44 47 SER B CA 1
ATOM 2184 C C . SER B 1 47 ? -16.625 -19.984 6.625 1 97.44 47 SER B C 1
ATOM 2186 O O . SER B 1 47 ? -15.812 -19.062 6.766 1 97.44 47 SER B O 1
ATOM 2188 N N . GLU B 1 48 ? -16.672 -21.047 7.32 1 96.69 48 GLU B N 1
ATOM 2189 C CA . GLU B 1 48 ? -15.648 -21.281 8.328 1 96.69 48 GLU B CA 1
ATOM 2190 C C . GLU B 1 48 ? -14.25 -21.297 7.707 1 96.69 48 GLU B C 1
ATOM 2192 O O . GLU B 1 48 ? -13.305 -20.766 8.289 1 96.69 48 GLU B O 1
ATOM 2197 N N . PHE B 1 49 ? -14.133 -21.875 6.613 1 96.12 49 PHE B N 1
ATOM 2198 C CA . PHE B 1 49 ? -12.859 -21.922 5.906 1 96.12 49 PHE B CA 1
ATOM 2199 C C . PHE B 1 49 ? -12.344 -20.516 5.621 1 96.12 49 PHE B C 1
ATOM 2201 O O . PHE B 1 49 ? -11.195 -20.188 5.953 1 96.12 49 PHE B O 1
ATOM 2208 N N . ARG B 1 50 ? -13.18 -19.672 5.07 1 97.56 50 ARG B N 1
ATOM 2209 C CA . ARG B 1 50 ? -12.758 -18.328 4.66 1 97.56 50 ARG B CA 1
ATOM 2210 C C . ARG B 1 50 ? -12.469 -17.453 5.871 1 97.56 50 ARG B C 1
ATOM 2212 O O . ARG B 1 50 ? -11.547 -16.641 5.848 1 97.56 50 ARG B O 1
ATOM 2219 N N . GLN B 1 51 ? -13.234 -17.656 6.883 1 97.69 51 GLN B N 1
ATOM 2220 C CA . GLN B 1 51 ? -12.977 -16.891 8.109 1 97.69 51 GLN B CA 1
ATOM 2221 C C . GLN B 1 51 ? -11.625 -17.281 8.711 1 97.69 51 GLN B C 1
ATOM 2223 O O . GLN B 1 51 ? -10.875 -16.406 9.156 1 97.69 51 GLN B O 1
ATOM 2228 N N . ALA B 1 52 ? -11.352 -18.547 8.688 1 97 52 ALA B N 1
ATOM 2229 C CA . ALA B 1 52 ? -10.062 -19.031 9.188 1 97 52 ALA B CA 1
ATOM 2230 C C . ALA B 1 52 ? -8.914 -18.516 8.328 1 97 52 ALA B C 1
ATOM 2232 O O . ALA B 1 52 ? -7.863 -18.125 8.844 1 97 52 ALA B O 1
ATOM 2233 N N . HIS B 1 53 ? -9.078 -18.578 7.043 1 96.81 53 HIS B N 1
ATOM 2234 C CA . HIS B 1 53 ? -8.07 -18.078 6.113 1 96.81 53 HIS B CA 1
ATOM 2235 C C . HIS B 1 53 ? -7.789 -16.594 6.359 1 96.81 53 HIS B C 1
ATOM 2237 O O . HIS B 1 53 ? -6.629 -16.188 6.418 1 96.81 53 HIS B O 1
ATOM 2243 N N . THR B 1 54 ? -8.812 -15.836 6.535 1 98 54 THR B N 1
ATOM 2244 C CA . THR B 1 54 ? -8.68 -14.406 6.789 1 98 54 THR B CA 1
ATOM 2245 C C . THR B 1 54 ? -7.906 -14.164 8.086 1 98 54 THR B C 1
ATOM 2247 O O . THR B 1 54 ? -7.016 -13.305 8.125 1 98 54 THR B O 1
ATOM 2250 N N . ALA B 1 55 ? -8.281 -14.875 9.094 1 97.75 55 ALA B N 1
ATOM 2251 C CA . ALA B 1 55 ? -7.586 -14.75 10.367 1 97.75 55 ALA B CA 1
ATOM 2252 C C . ALA B 1 55 ? -6.102 -15.086 10.227 1 97.75 55 ALA B C 1
ATOM 2254 O O . ALA B 1 55 ? -5.246 -14.383 10.773 1 97.75 55 ALA B O 1
ATOM 2255 N N . HIS B 1 56 ? -5.789 -16.094 9.461 1 96.69 56 HIS B N 1
ATOM 2256 C CA . HIS B 1 56 ? -4.406 -16.5 9.242 1 96.69 56 HIS B CA 1
ATOM 2257 C C . HIS B 1 56 ? -3.627 -15.43 8.484 1 96.69 56 HIS B C 1
ATOM 2259 O O . HIS B 1 56 ? -2.49 -15.117 8.852 1 96.69 56 HIS B O 1
ATOM 2265 N N . VAL B 1 57 ? -4.25 -14.914 7.469 1 97.69 57 VAL B N 1
ATOM 2266 C CA . VAL B 1 57 ? -3.6 -13.875 6.672 1 97.69 57 VAL B CA 1
ATOM 2267 C C . VAL B 1 57 ? -3.352 -12.641 7.535 1 97.69 57 VAL B C 1
ATOM 2269 O O . VAL B 1 57 ? -2.289 -12.023 7.449 1 97.69 57 VAL B O 1
ATOM 2272 N N . THR B 1 58 ? -4.312 -12.289 8.375 1 97.94 58 THR B N 1
ATOM 2273 C CA . THR B 1 58 ? -4.164 -11.156 9.281 1 97.94 58 THR B CA 1
ATOM 2274 C C . THR B 1 58 ? -2.938 -11.336 10.172 1 97.94 58 THR B C 1
ATOM 2276 O O . THR B 1 58 ? -2.15 -10.406 10.352 1 97.94 58 THR B O 1
ATOM 2279 N N . GLU B 1 59 ? -2.756 -12.469 10.688 1 97.31 59 GLU B N 1
ATOM 2280 C CA . GLU B 1 59 ? -1.605 -12.758 11.531 1 97.31 59 GLU B CA 1
ATOM 2281 C C . GLU B 1 59 ? -0.308 -12.734 10.734 1 97.31 59 GLU B C 1
ATOM 2283 O O . GLU B 1 59 ? 0.704 -12.203 11.188 1 97.31 59 GLU B O 1
ATOM 2288 N N . TYR B 1 60 ? -0.361 -13.312 9.594 1 96.75 60 TYR B N 1
ATOM 2289 C CA . TYR B 1 60 ? 0.819 -13.344 8.734 1 96.75 60 TYR B CA 1
ATOM 2290 C C . TYR B 1 60 ? 1.288 -11.93 8.406 1 96.75 60 TYR B C 1
ATOM 2292 O O . TYR B 1 60 ? 2.492 -11.664 8.367 1 96.75 60 TYR B O 1
ATOM 2300 N N . TRP B 1 61 ? 0.374 -10.977 8.164 1 97.94 61 TRP B N 1
ATOM 2301 C CA . TRP B 1 61 ? 0.703 -9.602 7.797 1 97.94 61 TRP B CA 1
ATOM 2302 C C . TRP B 1 61 ? 1.516 -8.922 8.898 1 97.94 61 TRP B C 1
ATOM 2304 O O . TRP B 1 61 ? 2.277 -7.992 8.633 1 97.94 61 TRP B O 1
ATOM 2314 N N . LYS B 1 62 ? 1.437 -9.391 10.07 1 97.38 62 LYS B N 1
ATOM 2315 C CA . LYS B 1 62 ? 2.184 -8.812 11.18 1 97.38 62 LYS B CA 1
ATOM 2316 C C . LYS B 1 62 ? 3.664 -9.18 11.102 1 97.38 62 LYS B C 1
ATOM 2318 O O . LYS B 1 62 ? 4.496 -8.57 11.773 1 97.38 62 LYS B O 1
ATOM 2323 N N . THR B 1 63 ? 3.967 -10.125 10.273 1 96.25 63 THR B N 1
ATOM 2324 C CA . THR B 1 63 ? 5.332 -10.641 10.273 1 96.25 63 THR B CA 1
ATOM 2325 C C . THR B 1 63 ? 6.008 -10.398 8.93 1 96.25 63 THR B C 1
ATOM 2327 O O . THR B 1 63 ? 7.23 -10.484 8.82 1 96.25 63 THR B O 1
ATOM 2330 N N . SER B 1 64 ? 5.207 -10.164 7.945 1 94.75 64 SER B N 1
ATOM 2331 C CA . SER B 1 64 ? 5.758 -10.039 6.602 1 94.75 64 SER B CA 1
ATOM 2332 C C . SER B 1 64 ? 6.465 -8.703 6.418 1 94.75 64 SER B C 1
ATOM 2334 O O . SER B 1 64 ? 5.871 -7.645 6.637 1 94.75 64 SER B O 1
ATOM 2336 N N . ALA B 1 65 ? 7.695 -8.75 5.93 1 96 65 ALA B N 1
ATOM 2337 C CA . ALA B 1 65 ? 8.484 -7.527 5.77 1 96 65 ALA B CA 1
ATOM 2338 C C . ALA B 1 65 ? 8.727 -7.223 4.293 1 96 65 ALA B C 1
ATOM 2340 O O . ALA B 1 65 ? 9.289 -6.176 3.955 1 96 65 ALA B O 1
ATOM 2341 N N . THR B 1 66 ? 8.242 -8.133 3.395 1 97.81 66 THR B N 1
ATOM 2342 C CA . THR B 1 66 ? 8.641 -7.941 2.004 1 97.81 66 THR B CA 1
ATOM 2343 C C . THR B 1 66 ? 7.449 -8.148 1.072 1 97.81 66 THR B C 1
ATOM 2345 O O . THR B 1 66 ? 7.52 -7.832 -0.117 1 97.81 66 THR B O 1
ATOM 2348 N N . GLN B 1 67 ? 6.371 -8.734 1.601 1 98.25 67 GLN B N 1
ATOM 2349 C CA . GLN B 1 67 ? 5.242 -9.039 0.732 1 98.25 67 GLN B CA 1
ATOM 2350 C C . GLN B 1 67 ? 4.18 -7.941 0.802 1 98.25 67 GLN B C 1
ATOM 2352 O O . GLN B 1 67 ? 3.725 -7.582 1.889 1 98.25 67 GLN B O 1
ATOM 2357 N N . TYR B 1 68 ? 3.812 -7.484 -0.308 1 98.75 68 TYR B N 1
ATOM 2358 C CA . TYR B 1 68 ? 2.824 -6.418 -0.452 1 98.75 68 TYR B CA 1
ATOM 2359 C C . TYR B 1 68 ? 1.573 -6.93 -1.158 1 98.75 68 TYR B C 1
ATOM 2361 O O . TYR B 1 68 ? 1.665 -7.648 -2.154 1 98.75 68 TYR B O 1
ATOM 2369 N N . THR B 1 69 ? 0.438 -6.59 -0.626 1 98.81 69 THR B N 1
ATOM 2370 C CA . THR B 1 69 ? -0.846 -6.902 -1.244 1 98.81 69 THR B CA 1
ATOM 2371 C C . THR B 1 69 ? -1.498 -5.641 -1.806 1 98.81 69 THR B C 1
ATOM 2373 O O . THR B 1 69 ? -1.727 -4.676 -1.073 1 98.81 69 THR B O 1
ATOM 2376 N N . PHE B 1 70 ? -1.742 -5.664 -3.068 1 98.88 70 PHE B N 1
ATOM 2377 C CA . PHE B 1 70 ? -2.451 -4.578 -3.74 1 98.88 70 PHE B CA 1
ATOM 2378 C C . PHE B 1 70 ? -3.873 -4.996 -4.09 1 98.88 70 PHE B C 1
ATOM 2380 O O . PHE B 1 70 ? -4.133 -6.176 -4.348 1 98.88 70 PHE B O 1
ATOM 2387 N N . LYS B 1 71 ? -4.723 -4.055 -4.051 1 98.88 71 LYS B N 1
ATOM 2388 C CA . LYS B 1 71 ? -6.109 -4.254 -4.473 1 98.88 71 LYS B CA 1
ATOM 2389 C C . LYS B 1 71 ? -6.477 -3.305 -5.609 1 98.88 71 LYS B C 1
ATOM 2391 O O . LYS B 1 71 ? -5.926 -2.207 -5.715 1 98.88 71 LYS B O 1
ATOM 2396 N N . CYS B 1 72 ? -7.305 -3.732 -6.465 1 98.88 72 CYS B N 1
ATOM 2397 C CA . CYS B 1 72 ? -7.945 -2.881 -7.461 1 98.88 72 CYS B CA 1
ATOM 2398 C C . CYS B 1 72 ? -9.398 -2.604 -7.086 1 98.88 72 CYS B C 1
ATOM 2400 O O . CYS B 1 72 ? -10.164 -3.533 -6.836 1 98.88 72 CYS B O 1
ATOM 2402 N N . ILE B 1 73 ? -9.789 -1.367 -7.043 1 98.81 73 ILE B N 1
ATOM 2403 C CA . ILE B 1 73 ? -11.148 -0.964 -6.699 1 98.81 73 ILE B CA 1
ATOM 2404 C C . ILE B 1 73 ? -11.844 -0.405 -7.938 1 98.81 73 ILE B C 1
ATOM 2406 O O . ILE B 1 73 ? -11.273 0.41 -8.664 1 98.81 73 ILE B O 1
ATOM 2410 N N . ASP B 1 74 ? -13.016 -0.944 -8.234 1 98.44 74 ASP B N 1
ATOM 2411 C CA . ASP B 1 74 ? -13.914 -0.261 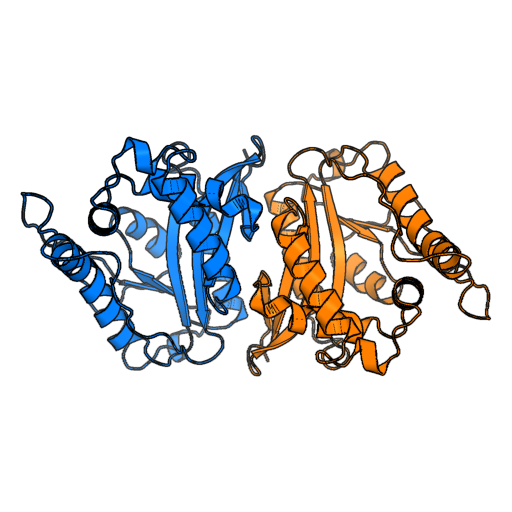-9.164 1 98.44 74 ASP B CA 1
ATOM 2412 C C . ASP B 1 74 ? -14.43 1.042 -8.555 1 98.44 74 ASP B C 1
ATOM 2414 O O . ASP B 1 74 ? -15.203 1.023 -7.598 1 98.44 74 ASP B O 1
ATOM 2418 N N . THR B 1 75 ? -14.062 2.184 -9.117 1 97.19 75 THR B N 1
ATOM 2419 C CA . THR B 1 75 ? -14.289 3.475 -8.477 1 97.19 75 THR B CA 1
ATOM 2420 C C . THR B 1 75 ? -15.758 3.865 -8.539 1 97.19 75 THR B C 1
ATOM 2422 O O . THR B 1 75 ? -16.203 4.785 -7.848 1 97.19 75 THR B O 1
ATOM 2425 N N . GLU B 1 76 ? -16.547 3.207 -9.328 1 95.56 76 GLU B N 1
ATOM 2426 C CA . GLU B 1 76 ? -17.984 3.463 -9.414 1 95.56 76 GLU B CA 1
ATOM 2427 C C . GLU B 1 76 ? -18.75 2.684 -8.344 1 95.56 76 GLU B C 1
ATOM 2429 O O . GLU B 1 76 ? -19.672 3.213 -7.727 1 95.56 76 GLU B O 1
ATOM 2434 N N . THR B 1 77 ? -18.328 1.464 -8.094 1 96 77 THR B N 1
ATOM 2435 C CA . THR B 1 77 ? -19.109 0.598 -7.207 1 96 77 THR B CA 1
ATOM 2436 C C . THR B 1 77 ? -18.406 0.46 -5.855 1 96 77 THR B C 1
ATOM 2438 O O . THR B 1 77 ? -19.016 -0.017 -4.891 1 96 77 THR B O 1
ATOM 2441 N N . ASN B 1 78 ? -17.141 0.864 -5.77 1 96.94 78 ASN B N 1
ATOM 2442 C CA . ASN B 1 78 ? -16.312 0.734 -4.578 1 96.94 78 ASN B CA 1
ATOM 2443 C C . ASN B 1 78 ? -16.016 -0.729 -4.258 1 96.94 78 ASN B C 1
ATOM 2445 O O . ASN B 1 78 ? -15.609 -1.053 -3.139 1 96.94 78 ASN B O 1
ATOM 2449 N N . LYS B 1 79 ? -16.172 -1.602 -5.195 1 98 79 LYS B N 1
ATOM 2450 C CA . LYS B 1 79 ? -15.891 -3.021 -5.008 1 98 79 LYS B CA 1
ATOM 2451 C C . LYS B 1 79 ? -14.43 -3.338 -5.312 1 98 79 LYS B C 1
ATOM 2453 O O . LYS B 1 79 ? -13.859 -2.803 -6.27 1 98 79 LYS B O 1
ATOM 2458 N N . ILE B 1 80 ? -13.859 -4.172 -4.508 1 98.75 80 ILE B N 1
ATOM 2459 C CA . ILE B 1 80 ? -12.547 -4.723 -4.828 1 98.75 80 ILE B CA 1
ATOM 2460 C C . ILE B 1 80 ? -12.695 -5.812 -5.891 1 98.75 80 ILE B C 1
ATOM 2462 O O . ILE B 1 80 ? -13.383 -6.812 -5.676 1 98.75 80 ILE B O 1
ATOM 2466 N N . VAL B 1 81 ? -11.961 -5.625 -7.02 1 98.81 81 VAL B N 1
ATOM 2467 C CA . VAL B 1 81 ? -12.266 -6.457 -8.18 1 98.81 81 VAL B CA 1
ATOM 2468 C C . VAL B 1 81 ? -10.977 -7.082 -8.719 1 98.81 81 VAL B C 1
ATOM 2470 O O . VAL B 1 81 ? -11.008 -7.84 -9.695 1 98.81 81 VAL B O 1
ATOM 2473 N N . GLY B 1 82 ? -9.867 -6.797 -8.156 1 98.81 82 GLY B N 1
ATOM 2474 C CA . GLY B 1 82 ? -8.555 -7.34 -8.484 1 98.81 82 GLY B CA 1
ATOM 2475 C C . GLY B 1 82 ? -7.594 -7.324 -7.309 1 98.81 82 GLY B C 1
ATOM 2476 O O . GLY B 1 82 ? -7.793 -6.582 -6.344 1 98.81 82 GLY B O 1
ATOM 2477 N N . MET B 1 83 ? -6.602 -8.156 -7.391 1 98.81 83 MET B N 1
ATOM 2478 C CA . MET B 1 83 ? -5.574 -8.188 -6.352 1 98.81 83 MET B CA 1
ATOM 2479 C C . MET B 1 83 ? -4.25 -8.688 -6.91 1 98.81 83 MET B C 1
ATOM 2481 O O . MET B 1 83 ? -4.219 -9.344 -7.949 1 98.81 83 MET B O 1
ATOM 2485 N N . ALA B 1 84 ? -3.189 -8.305 -6.266 1 98.62 84 ALA B N 1
ATOM 2486 C CA . ALA B 1 84 ? -1.852 -8.797 -6.59 1 98.62 84 ALA B CA 1
ATOM 2487 C C . ALA B 1 84 ? -0.996 -8.93 -5.332 1 98.62 84 ALA B C 1
ATOM 2489 O O . ALA B 1 84 ? -1.12 -8.125 -4.406 1 98.62 84 ALA B O 1
ATOM 2490 N N . LEU B 1 85 ? -0.198 -9.945 -5.258 1 98.19 85 LEU B N 1
ATOM 2491 C CA . LEU B 1 85 ? 0.858 -10.117 -4.266 1 98.19 85 LEU B CA 1
ATOM 2492 C C . LEU B 1 85 ? 2.232 -9.93 -4.898 1 98.19 85 LEU B C 1
ATOM 2494 O O . LEU B 1 85 ? 2.537 -10.547 -5.922 1 98.19 85 LEU B O 1
ATOM 2498 N N . CYS B 1 86 ? 2.938 -9.07 -4.285 1 98.25 86 CYS B N 1
ATOM 2499 C CA . CYS B 1 86 ? 4.281 -8.773 -4.77 1 98.25 86 CYS B CA 1
ATOM 2500 C C . CYS B 1 86 ? 5.289 -8.789 -3.627 1 98.25 86 CYS B C 1
ATOM 2502 O O . CYS B 1 86 ? 5.082 -8.141 -2.602 1 98.25 86 CYS B O 1
ATOM 2504 N N . ASP B 1 87 ? 6.328 -9.609 -3.736 1 98.25 87 ASP B N 1
ATOM 2505 C CA . ASP B 1 87 ? 7.465 -9.523 -2.82 1 98.25 87 ASP B CA 1
ATOM 2506 C C . ASP B 1 87 ? 8.547 -8.602 -3.375 1 98.25 87 ASP B C 1
ATOM 2508 O O . ASP B 1 87 ? 8.914 -8.703 -4.547 1 98.25 87 ASP B O 1
ATOM 2512 N N . VAL B 1 88 ? 9.039 -7.758 -2.588 1 98.56 88 VAL B N 1
ATOM 2513 C CA . VAL B 1 88 ? 10.109 -6.848 -2.994 1 98.56 88 VAL B CA 1
ATOM 2514 C C . VAL B 1 88 ? 11.336 -7.062 -2.109 1 98.56 88 VAL B C 1
ATOM 2516 O O . VAL B 1 88 ? 11.281 -6.84 -0.898 1 98.56 88 VAL B O 1
ATOM 2519 N N . TYR B 1 89 ? 12.391 -7.469 -2.701 1 98 89 TYR B N 1
ATOM 2520 C CA . TYR B 1 89 ? 13.648 -7.699 -1.998 1 98 89 TYR B CA 1
ATOM 2521 C C . TYR B 1 89 ? 14.664 -6.609 -2.326 1 98 89 TYR B C 1
ATOM 2523 O O . TYR B 1 89 ? 15.516 -6.793 -3.197 1 98 89 TYR B O 1
ATOM 2531 N N . ILE B 1 90 ? 14.57 -5.551 -1.558 1 97.44 90 ILE B N 1
ATOM 2532 C CA . ILE B 1 90 ? 15.539 -4.465 -1.694 1 97.44 90 ILE B CA 1
ATOM 2533 C C . ILE B 1 90 ? 16.922 -4.961 -1.309 1 97.44 90 ILE B C 1
ATOM 2535 O O . ILE B 1 90 ? 17.922 -4.59 -1.938 1 97.44 90 ILE B O 1
ATOM 2539 N N . THR B 1 91 ? 17.016 -5.734 -0.193 1 97.19 91 THR B N 1
ATOM 2540 C CA . THR B 1 91 ? 18.203 -6.504 0.184 1 97.19 91 THR B CA 1
ATOM 2541 C C . THR B 1 91 ? 18.094 -7.945 -0.305 1 97.19 91 THR B C 1
ATOM 2543 O O . THR B 1 91 ? 17 -8.398 -0.68 1 97.19 91 THR B O 1
ATOM 2546 N N . PRO B 1 92 ? 19.188 -8.633 -0.37 1 97.38 92 PRO B N 1
ATOM 2547 C CA . PRO B 1 92 ? 19.109 -10.016 -0.846 1 97.38 92 PRO B CA 1
ATOM 2548 C C . PRO B 1 92 ? 18.047 -10.828 -0.117 1 97.38 92 PRO B C 1
ATOM 2550 O O . PRO B 1 92 ? 17.906 -10.734 1.106 1 97.38 92 PRO B O 1
ATOM 2553 N N . SER B 1 93 ? 17.328 -11.578 -0.919 1 96.81 93 SER B N 1
ATOM 2554 C CA . SER B 1 93 ? 16.203 -12.344 -0.386 1 96.81 93 SER B CA 1
ATOM 2555 C C . SER B 1 93 ? 16.672 -13.328 0.687 1 96.81 93 SER B C 1
ATOM 2557 O O . SER B 1 93 ? 17.703 -13.969 0.542 1 96.81 93 SER B O 1
ATOM 2559 N N . ASP B 1 94 ? 15.867 -13.422 1.763 1 94.62 94 ASP B N 1
ATOM 2560 C CA . ASP B 1 94 ? 16.078 -14.422 2.805 1 94.62 94 ASP B CA 1
ATOM 2561 C C . ASP B 1 94 ? 15.039 -15.531 2.723 1 94.62 94 ASP B C 1
ATOM 2563 O O . ASP B 1 94 ? 14.859 -16.297 3.676 1 94.62 94 ASP B O 1
ATOM 2567 N N . TRP B 1 95 ? 14.328 -15.531 1.589 1 94.5 95 TRP B N 1
ATOM 2568 C CA . TRP B 1 95 ? 13.281 -16.531 1.374 1 94.5 95 TRP B CA 1
ATOM 2569 C C . TRP B 1 95 ? 13.852 -17.938 1.436 1 94.5 95 TRP B C 1
ATOM 2571 O O . TRP B 1 95 ? 14.922 -18.203 0.884 1 94.5 95 TRP B O 1
ATOM 2581 N N . LYS B 1 96 ? 13.18 -18.797 2.094 1 92.69 96 LYS B N 1
ATOM 2582 C CA . LYS B 1 96 ? 13.477 -20.234 2.152 1 92.69 96 LYS B CA 1
ATOM 2583 C C . LYS B 1 96 ? 12.234 -21.062 1.827 1 92.69 96 LYS B C 1
ATOM 2585 O O . LYS B 1 96 ? 11.109 -20.625 2.059 1 92.69 96 LYS B O 1
ATOM 2590 N N . LYS B 1 97 ? 12.578 -22.234 1.312 1 93.06 97 LYS B N 1
ATOM 2591 C CA . LYS B 1 97 ? 11.477 -23.172 1.076 1 93.06 97 LYS B CA 1
ATOM 2592 C C . LYS B 1 97 ? 10.664 -23.391 2.348 1 93.06 97 LYS B C 1
ATOM 2594 O O . LYS B 1 97 ? 11.227 -23.531 3.436 1 93.06 97 LYS B O 1
ATOM 2599 N N . GLY B 1 98 ? 9.375 -23.297 2.131 1 88.88 98 GLY B N 1
ATOM 2600 C CA . GLY B 1 98 ? 8.492 -23.562 3.26 1 88.88 98 GLY B CA 1
ATOM 2601 C C . GLY B 1 98 ? 8.094 -25.016 3.377 1 88.88 98 GLY B C 1
ATOM 2602 O O . GLY B 1 98 ? 8.781 -25.891 2.855 1 88.88 98 GLY B O 1
ATOM 2603 N N . GLU B 1 99 ? 7.148 -25.25 4.277 1 89.75 99 GLU B N 1
ATOM 2604 C CA . GLU B 1 99 ? 6.527 -26.562 4.449 1 89.75 99 GLU B CA 1
ATOM 2605 C C . GLU B 1 99 ? 5.008 -26.469 4.355 1 89.75 99 GLU B C 1
ATOM 2607 O O . GLU B 1 99 ? 4.414 -25.469 4.77 1 89.75 99 GLU B O 1
ATOM 2612 N N . ILE B 1 100 ? 4.504 -27.5 3.691 1 92.94 100 ILE B N 1
ATOM 2613 C CA . ILE B 1 100 ? 3.049 -27.609 3.672 1 92.94 100 ILE B CA 1
ATOM 2614 C C . ILE B 1 100 ? 2.582 -28.469 4.852 1 92.94 100 ILE B C 1
ATOM 2616 O O . ILE B 1 100 ? 2.174 -29.609 4.676 1 92.94 100 ILE B O 1
ATOM 2620 N N . GLY B 1 101 ? 2.605 -27.844 6.07 1 92 101 GLY B N 1
ATOM 2621 C CA . GLY B 1 101 ? 2.43 -28.609 7.301 1 92 101 GLY B CA 1
ATOM 2622 C C . GLY B 1 101 ? 0.974 -28.781 7.691 1 92 101 GLY B C 1
ATOM 2623 O O . GLY B 1 101 ? 0.658 -29.562 8.594 1 92 101 GLY B O 1
ATOM 2624 N N . TRP B 1 102 ? 0.074 -28.109 6.977 1 91.56 102 TRP B N 1
ATOM 2625 C CA . TRP B 1 102 ? -1.339 -28.188 7.336 1 91.56 102 TRP B CA 1
ATOM 2626 C C . TRP B 1 102 ? -2.031 -29.328 6.602 1 91.56 102 TRP B C 1
ATOM 2628 O O . TRP B 1 102 ? -3.211 -29.594 6.836 1 91.56 102 TRP B O 1
ATOM 2638 N N . LEU B 1 103 ? -1.325 -30 5.641 1 95.38 103 LEU B N 1
ATOM 2639 C CA . LEU B 1 103 ? -1.823 -31.172 4.934 1 95.38 103 LEU B CA 1
ATOM 2640 C C . LEU B 1 103 ? -1.041 -32.406 5.328 1 95.38 103 LEU B C 1
ATOM 2642 O O . LEU B 1 103 ? 0.089 -32.312 5.812 1 95.38 103 LEU B O 1
ATOM 2646 N N . GLU B 1 104 ? -1.704 -33.625 5.156 1 94.88 104 GLU B N 1
ATOM 2647 C CA . GLU B 1 104 ? -1.066 -34.906 5.449 1 94.88 104 GLU B CA 1
ATOM 2648 C C . GLU B 1 104 ? -1.375 -35.938 4.367 1 94.88 104 GLU B C 1
ATOM 2650 O O . GLU B 1 104 ? -2.275 -35.719 3.551 1 94.88 104 GLU B O 1
ATOM 2655 N N . GLY B 1 105 ? -0.443 -36.969 4.336 1 94.88 105 GLY B N 1
ATOM 2656 C CA . GLY B 1 105 ? -0.704 -38.094 3.461 1 94.88 105 GLY B CA 1
ATOM 2657 C C . GLY B 1 105 ? -0.74 -37.719 1.993 1 94.88 105 GLY B C 1
ATOM 2658 O O . GLY B 1 105 ? 0.147 -37 1.505 1 94.88 105 GLY B O 1
ATOM 2659 N N . LYS B 1 106 ? -1.752 -38.219 1.325 1 94.12 106 LYS B N 1
ATOM 2660 C CA . LYS B 1 106 ? -1.862 -38.062 -0.122 1 94.12 106 LYS B CA 1
ATOM 2661 C C . LYS B 1 106 ? -2.143 -36.594 -0.498 1 94.12 106 LYS B C 1
ATOM 2663 O O . LYS B 1 106 ? -1.696 -36.125 -1.545 1 94.12 106 LYS B O 1
ATOM 2668 N N . GLU B 1 107 ? -2.857 -35.969 0.365 1 93.62 107 GLU B N 1
ATOM 2669 C CA . GLU B 1 107 ? -3.16 -34.562 0.096 1 93.62 107 GLU B CA 1
ATOM 2670 C C . GLU B 1 107 ? -1.894 -33.719 0.12 1 93.62 107 GLU B C 1
ATOM 2672 O O . GLU B 1 107 ? -1.716 -32.844 -0.726 1 93.62 107 GLU B O 1
ATOM 2677 N N . ARG B 1 108 ? -1.068 -33.969 1.07 1 95.12 108 ARG B N 1
ATOM 2678 C CA . ARG B 1 108 ? 0.204 -33.25 1.141 1 95.12 108 ARG B CA 1
ATOM 2679 C C . ARG B 1 108 ? 1.069 -33.562 -0.077 1 95.12 108 ARG B C 1
ATOM 2681 O O . ARG B 1 108 ? 1.679 -32.656 -0.653 1 95.12 108 ARG B O 1
ATOM 2688 N N . GLU B 1 109 ? 1.112 -34.781 -0.421 1 93.25 109 GLU B N 1
ATOM 2689 C CA . GLU B 1 109 ? 1.905 -35.188 -1.573 1 93.25 109 GLU B CA 1
ATOM 2690 C C . GLU B 1 109 ? 1.451 -34.469 -2.844 1 93.25 109 GLU B C 1
ATOM 2692 O O . GLU B 1 109 ? 2.277 -34.031 -3.641 1 93.25 109 GLU B O 1
ATOM 2697 N N . ARG B 1 110 ? 0.166 -34.406 -3.008 1 91.69 110 ARG B N 1
ATOM 2698 C CA . ARG B 1 110 ? -0.402 -33.75 -4.176 1 91.69 110 ARG B CA 1
ATOM 2699 C C . ARG B 1 110 ? -0.034 -32.25 -4.203 1 91.69 110 ARG B C 1
ATOM 2701 O O . ARG B 1 110 ? 0.372 -31.734 -5.238 1 91.69 110 ARG B O 1
ATOM 2708 N N . ALA B 1 111 ? -0.181 -31.641 -3.086 1 93 111 ALA B N 1
ATOM 2709 C CA . ALA B 1 111 ? 0.154 -30.234 -2.98 1 93 111 ALA B CA 1
ATOM 2710 C C . ALA B 1 111 ? 1.642 -30 -3.227 1 93 111 ALA B C 1
ATOM 2712 O O . ALA B 1 111 ? 2.021 -29.094 -3.975 1 93 111 ALA B O 1
ATOM 2713 N N . GLU B 1 112 ? 2.412 -30.812 -2.643 1 92.94 112 GLU B N 1
ATOM 2714 C CA . GLU B 1 112 ? 3.857 -30.688 -2.797 1 92.94 112 GLU B CA 1
ATOM 2715 C C . GLU B 1 112 ? 4.277 -30.906 -4.25 1 92.94 112 GLU B C 1
ATOM 2717 O O . GLU B 1 112 ? 5.195 -30.234 -4.738 1 92.94 112 GLU B O 1
ATOM 2722 N N . ALA B 1 113 ? 3.621 -31.781 -4.922 1 90.5 113 ALA B N 1
ATOM 2723 C CA . ALA B 1 113 ? 3.939 -32.062 -6.316 1 90.5 113 ALA B CA 1
ATOM 2724 C C . ALA B 1 113 ? 3.732 -30.828 -7.191 1 90.5 113 ALA B C 1
ATOM 2726 O O . ALA B 1 113 ? 4.441 -30.641 -8.18 1 90.5 113 ALA B O 1
ATOM 2727 N N . LEU B 1 114 ? 2.844 -30.016 -6.785 1 89.38 114 LEU B N 1
ATOM 2728 C CA . LEU B 1 114 ? 2.525 -28.828 -7.566 1 89.38 114 LEU B CA 1
ATOM 2729 C C . LEU B 1 114 ? 3.371 -27.641 -7.113 1 89.38 114 LEU B C 1
ATOM 2731 O O . LEU B 1 114 ? 3.775 -26.812 -7.934 1 89.38 114 LEU B O 1
ATOM 2735 N N . VAL B 1 115 ? 3.703 -27.562 -5.848 1 91.12 115 VAL B N 1
ATOM 2736 C CA . VAL B 1 115 ? 4.352 -26.391 -5.273 1 91.12 115 VAL B CA 1
ATOM 2737 C C . VAL B 1 115 ? 5.867 -26.531 -5.402 1 91.12 115 VAL B C 1
ATOM 2739 O O . VAL B 1 115 ? 6.562 -25.547 -5.668 1 91.12 115 VAL B O 1
ATOM 2742 N N . LYS B 1 116 ? 6.391 -27.656 -5.18 1 91.56 116 LYS B N 1
ATOM 2743 C CA . LYS B 1 116 ? 7.832 -27.859 -5.059 1 91.56 116 LYS B CA 1
ATOM 2744 C C . LYS B 1 116 ? 8.562 -27.438 -6.328 1 91.56 116 LYS B C 1
ATOM 2746 O O . LYS B 1 116 ? 9.617 -26.812 -6.266 1 91.56 116 LYS B O 1
ATOM 2751 N N . PRO B 1 117 ? 8 -27.781 -7.523 1 91.06 117 PRO B N 1
ATOM 2752 C CA . PRO B 1 117 ? 8.695 -27.312 -8.727 1 91.06 117 PRO B CA 1
ATOM 2753 C C . PRO B 1 117 ? 8.836 -25.797 -8.773 1 91.06 117 PRO B C 1
ATOM 2755 O O . PRO B 1 117 ? 9.844 -25.281 -9.25 1 91.06 117 PRO B O 1
ATOM 2758 N N . LEU B 1 118 ? 7.855 -25.094 -8.312 1 91.94 118 LEU B N 1
ATOM 2759 C CA . LEU B 1 118 ? 7.91 -23.641 -8.25 1 91.94 118 LEU B CA 1
ATOM 2760 C C . LEU B 1 118 ? 8.984 -23.172 -7.273 1 91.94 118 LEU B C 1
ATOM 2762 O O . LEU B 1 118 ? 9.781 -22.281 -7.602 1 91.94 118 LEU B O 1
ATOM 2766 N N . TRP B 1 119 ? 9.039 -23.781 -6.117 1 94.56 119 TRP B N 1
ATOM 2767 C CA . TRP B 1 119 ? 10.008 -23.438 -5.09 1 94.56 119 TRP B CA 1
ATOM 2768 C C . TRP B 1 119 ? 11.43 -23.75 -5.555 1 94.56 119 TRP B C 1
ATOM 2770 O O . TRP B 1 119 ? 12.352 -22.953 -5.34 1 94.56 119 TRP B O 1
ATOM 2780 N N . ASP B 1 120 ? 11.547 -24.906 -6.16 1 94.44 120 ASP B N 1
ATOM 2781 C CA . ASP B 1 120 ? 12.859 -25.328 -6.656 1 94.44 120 ASP B CA 1
ATOM 2782 C C . ASP B 1 120 ? 13.391 -24.344 -7.699 1 94.44 120 ASP B C 1
ATOM 2784 O O . ASP B 1 120 ? 14.562 -23.984 -7.668 1 94.44 120 ASP B O 1
ATOM 2788 N N . THR B 1 121 ? 12.523 -24 -8.617 1 94.94 121 THR B N 1
ATOM 2789 C CA . THR B 1 121 ? 12.914 -23.062 -9.664 1 94.94 121 THR B CA 1
ATOM 2790 C C . THR B 1 121 ? 13.297 -21.719 -9.07 1 94.94 121 THR B C 1
ATOM 2792 O O . THR B 1 121 ? 14.32 -21.141 -9.43 1 94.94 121 THR B O 1
ATOM 2795 N N . ARG B 1 122 ? 12.477 -21.219 -8.188 1 95.56 122 ARG B N 1
ATOM 2796 C CA . ARG B 1 122 ? 12.766 -19.953 -7.531 1 95.56 122 ARG B CA 1
ATOM 2797 C C . ARG B 1 122 ? 14.086 -20 -6.77 1 95.56 122 ARG B C 1
ATOM 2799 O O . ARG B 1 122 ? 14.883 -19.062 -6.82 1 95.56 122 ARG B O 1
ATOM 2806 N N . GLU B 1 123 ? 14.273 -21.078 -6.039 1 95.81 123 GLU B N 1
ATOM 2807 C CA . GLU B 1 123 ? 15.523 -21.266 -5.305 1 95.81 123 GLU B CA 1
ATOM 2808 C C . GLU B 1 123 ? 16.719 -21.25 -6.246 1 95.81 123 GLU B C 1
ATOM 2810 O O . GLU B 1 123 ? 17.719 -20.578 -5.984 1 95.81 123 GLU B O 1
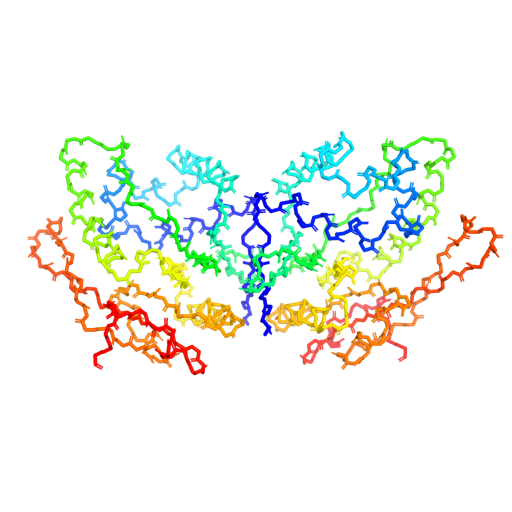ATOM 2815 N N . LYS B 1 124 ? 16.594 -21.953 -7.324 1 95.69 124 LYS B N 1
ATOM 2816 C CA . LYS B 1 124 ? 17.672 -22.062 -8.305 1 95.69 124 LYS B CA 1
ATOM 2817 C C . LYS B 1 124 ? 18 -20.703 -8.914 1 95.69 124 LYS B C 1
ATOM 2819 O O . LYS B 1 124 ? 19.172 -20.344 -9.062 1 95.69 124 LYS B O 1
ATOM 2824 N N . LEU B 1 125 ? 17.031 -19.922 -9.164 1 96.88 125 LEU B N 1
ATOM 2825 C CA . LEU B 1 125 ? 17.234 -18.719 -9.969 1 96.88 125 LEU B CA 1
ATOM 2826 C C . LEU B 1 125 ? 17.484 -17.516 -9.086 1 96.88 125 LEU B C 1
ATOM 2828 O O . LEU B 1 125 ? 18.25 -16.609 -9.469 1 96.88 125 LEU B O 1
ATOM 2832 N N . TRP B 1 126 ? 16.906 -17.5 -7.848 1 97.38 126 TRP B N 1
ATOM 2833 C CA . TRP B 1 126 ? 16.797 -16.188 -7.207 1 97.38 126 TRP B CA 1
ATOM 2834 C C . TRP B 1 126 ? 17.25 -16.266 -5.754 1 97.38 126 TRP B C 1
ATOM 2836 O O . TRP B 1 126 ? 17.078 -15.305 -4.992 1 97.38 126 TRP B O 1
ATOM 2846 N N . LEU B 1 127 ? 17.812 -17.359 -5.324 1 95.94 127 LEU B N 1
ATOM 2847 C CA . LEU B 1 127 ? 18.266 -17.484 -3.943 1 95.94 127 LEU B CA 1
ATOM 2848 C C . LEU B 1 127 ? 19.266 -16.391 -3.59 1 95.94 127 LEU B C 1
ATOM 2850 O O . LEU B 1 127 ? 20.25 -16.172 -4.309 1 95.94 127 LEU B O 1
ATOM 2854 N N . ASN B 1 128 ? 18.984 -15.641 -2.533 1 96.88 128 ASN B N 1
ATOM 2855 C CA . ASN B 1 128 ? 19.844 -14.602 -1.983 1 96.88 128 ASN B CA 1
ATOM 2856 C C . ASN B 1 128 ? 20.062 -13.469 -2.982 1 96.88 128 ASN B C 1
ATOM 2858 O O . ASN B 1 128 ? 21.109 -12.82 -2.963 1 96.88 128 ASN B O 1
ATOM 2862 N N . GLU B 1 129 ? 19.156 -13.289 -3.93 1 97.75 129 GLU B N 1
ATOM 2863 C CA . GLU B 1 129 ? 19.25 -12.203 -4.91 1 97.75 129 GLU B CA 1
ATOM 2864 C C . GLU B 1 129 ? 18.312 -11.055 -4.547 1 97.75 129 GLU B C 1
ATOM 2866 O O . GLU B 1 129 ? 17.391 -11.227 -3.736 1 97.75 129 GLU B O 1
ATOM 2871 N N . ARG B 1 130 ? 18.609 -9.891 -5.113 1 97.12 130 ARG B N 1
ATOM 2872 C CA . ARG B 1 130 ? 17.703 -8.758 -5.066 1 97.12 130 ARG B CA 1
ATOM 2873 C C . ARG B 1 130 ? 16.766 -8.75 -6.277 1 97.12 130 ARG B C 1
ATOM 2875 O O . ARG B 1 130 ? 17.219 -8.672 -7.418 1 97.12 130 ARG B O 1
ATOM 2882 N N . TYR B 1 131 ? 15.453 -8.852 -6.055 1 98 131 TYR B N 1
ATOM 2883 C CA . TYR B 1 131 ? 14.484 -8.922 -7.145 1 98 131 TYR B CA 1
ATOM 2884 C C . TYR B 1 131 ? 13.07 -8.68 -6.629 1 98 131 TYR B C 1
ATOM 2886 O O . TYR B 1 131 ? 12.852 -8.578 -5.422 1 98 131 TYR B O 1
ATOM 2894 N N . ILE B 1 132 ? 12.188 -8.453 -7.516 1 98.5 132 ILE B N 1
ATOM 2895 C CA . ILE B 1 132 ? 10.75 -8.398 -7.258 1 98.5 132 ILE B CA 1
ATOM 2896 C C . ILE B 1 132 ? 10.086 -9.688 -7.727 1 98.5 132 ILE B C 1
ATOM 2898 O O . ILE B 1 132 ? 10.398 -10.195 -8.812 1 98.5 132 ILE B O 1
ATOM 2902 N N . TYR B 1 133 ? 9.305 -10.266 -6.895 1 98.5 133 TYR B N 1
ATOM 2903 C CA . TYR B 1 133 ? 8.555 -11.453 -7.262 1 98.5 133 TYR B CA 1
ATOM 2904 C C . TYR B 1 133 ? 7.07 -11.133 -7.418 1 98.5 133 TYR B C 1
ATOM 2906 O O . TYR B 1 133 ? 6.387 -10.844 -6.434 1 98.5 133 TYR B O 1
ATOM 2914 N N . CYS B 1 134 ? 6.582 -11.078 -8.609 1 97.62 134 CYS B N 1
ATOM 2915 C CA . CYS B 1 134 ? 5.145 -11.039 -8.852 1 97.62 134 CYS B CA 1
ATOM 2916 C C . CYS B 1 134 ? 4.508 -12.391 -8.562 1 97.62 134 CYS B C 1
ATOM 2918 O O . CYS B 1 134 ? 4.41 -13.242 -9.453 1 97.62 134 CYS B O 1
ATOM 2920 N N . HIS B 1 135 ? 4.016 -12.516 -7.406 1 95.19 135 HIS B N 1
ATOM 2921 C CA . HIS B 1 135 ? 3.617 -13.797 -6.836 1 95.19 135 HIS B CA 1
ATOM 2922 C C . HIS B 1 135 ? 2.242 -14.227 -7.344 1 95.19 135 HIS B C 1
ATOM 2924 O O . HIS B 1 135 ? 2.068 -15.352 -7.812 1 95.19 135 HIS B O 1
ATOM 2930 N N . VAL B 1 136 ? 1.299 -13.367 -7.227 1 95.69 136 VAL B N 1
ATOM 2931 C CA . VAL B 1 136 ? -0.085 -13.625 -7.605 1 95.69 136 VAL B CA 1
ATOM 2932 C C . VAL B 1 136 ? -0.699 -12.367 -8.219 1 95.69 136 VAL B C 1
ATOM 2934 O O . VAL B 1 136 ? -0.447 -11.258 -7.75 1 95.69 136 VAL B O 1
ATOM 2937 N N . MET B 1 137 ? -1.42 -12.531 -9.234 1 97.12 137 MET B N 1
ATOM 2938 C CA . MET B 1 137 ? -2.357 -11.539 -9.75 1 97.12 137 MET B CA 1
ATOM 2939 C C . MET B 1 137 ? -3.697 -12.18 -10.094 1 97.12 137 MET B C 1
ATOM 2941 O O . MET B 1 137 ? -3.738 -13.227 -10.758 1 97.12 137 MET B O 1
ATOM 2945 N N . ALA B 1 138 ? -4.711 -11.641 -9.633 1 97.44 138 ALA B N 1
ATOM 2946 C CA . ALA B 1 138 ? -6.051 -12.18 -9.883 1 97.44 138 ALA B CA 1
ATOM 2947 C C . ALA B 1 138 ? -7.047 -11.055 -10.156 1 97.44 138 ALA B C 1
ATOM 2949 O O . ALA B 1 138 ? -6.98 -9.992 -9.531 1 97.44 138 ALA B O 1
ATOM 2950 N N . VAL B 1 139 ? -7.898 -11.258 -11.07 1 98.12 139 VAL B N 1
ATOM 2951 C CA . VAL B 1 139 ? -9.031 -10.398 -11.375 1 98.12 139 VAL B CA 1
ATOM 2952 C C . VAL B 1 139 ? -10.336 -11.188 -11.242 1 98.12 139 VAL B C 1
ATOM 2954 O O . VAL B 1 139 ? -10.438 -12.305 -11.734 1 98.12 139 VAL B O 1
ATOM 2957 N N . HIS B 1 140 ? -11.289 -10.656 -10.531 1 98.44 140 HIS B N 1
ATOM 2958 C CA . HIS B 1 140 ? -12.578 -11.32 -10.422 1 98.44 140 HIS B CA 1
ATOM 2959 C C . HIS B 1 140 ? -13.141 -11.68 -11.797 1 98.44 140 HIS B C 1
ATOM 2961 O O . HIS B 1 140 ? -13.07 -10.875 -12.727 1 98.44 140 HIS B O 1
ATOM 2967 N N . PRO B 1 141 ? -13.734 -12.812 -11.914 1 97.19 141 PRO B N 1
ATOM 2968 C CA . PRO B 1 141 ? -14.211 -13.266 -13.227 1 97.19 141 PRO B CA 1
ATOM 2969 C C . PRO B 1 141 ? -15.172 -12.289 -13.883 1 97.19 141 PRO B C 1
ATOM 2971 O O . PRO B 1 141 ? -15.109 -12.07 -15.094 1 97.19 141 PRO B O 1
ATOM 2974 N N . ASP B 1 142 ? -15.977 -11.586 -13.133 1 97.12 142 ASP B N 1
ATOM 2975 C CA . ASP B 1 142 ? -16.969 -10.656 -13.656 1 97.12 142 ASP B CA 1
ATOM 2976 C C . ASP B 1 142 ? -16.312 -9.383 -14.188 1 97.12 142 ASP B C 1
ATOM 2978 O O . ASP B 1 142 ? -16.953 -8.57 -14.844 1 97.12 142 ASP B O 1
ATOM 2982 N N . TYR B 1 143 ? -15.023 -9.234 -13.922 1 97.44 143 TYR B N 1
ATOM 2983 C CA . TYR B 1 143 ? -14.352 -7.988 -14.266 1 97.44 143 TYR B CA 1
ATOM 2984 C C . TYR B 1 143 ? -13.156 -8.25 -15.18 1 97.44 143 TYR B C 1
ATOM 2986 O O . TYR B 1 143 ? -12.297 -7.379 -15.352 1 97.44 143 TYR B O 1
ATOM 2994 N N . GLN B 1 144 ? -13 -9.438 -15.703 1 95.81 144 GLN B N 1
ATOM 2995 C CA . GLN B 1 144 ? -11.867 -9.781 -16.547 1 95.81 144 GLN B CA 1
ATOM 2996 C C . GLN B 1 144 ? -11.977 -9.125 -17.922 1 95.81 144 GLN B C 1
ATOM 2998 O O . GLN B 1 144 ? -13.07 -8.734 -18.344 1 95.81 144 GLN B O 1
ATOM 3003 N N . ARG B 1 145 ? -10.828 -8.875 -18.547 1 94.75 145 ARG B N 1
ATOM 3004 C CA . ARG B 1 145 ? -10.703 -8.289 -19.875 1 94.75 145 ARG B CA 1
ATOM 3005 C C . ARG B 1 145 ? -11.141 -6.828 -19.875 1 94.75 145 ARG B C 1
ATOM 3007 O O . ARG B 1 145 ? -11.781 -6.367 -20.828 1 94.75 145 ARG B O 1
ATOM 3014 N N . LYS B 1 146 ? -10.906 -6.16 -18.781 1 95.75 146 LYS B N 1
ATOM 3015 C CA . LYS B 1 146 ? -11.227 -4.742 -18.656 1 95.75 146 LYS B CA 1
ATOM 3016 C C . LYS B 1 146 ? -9.977 -3.924 -18.359 1 95.75 146 LYS B C 1
ATOM 3018 O O . LYS B 1 146 ? -10.07 -2.777 -17.906 1 95.75 146 LYS B O 1
ATOM 3023 N N . GLY B 1 147 ? -8.82 -4.547 -18.469 1 96 147 GLY B N 1
ATOM 3024 C CA . GLY B 1 147 ? -7.57 -3.82 -18.312 1 96 147 GLY B CA 1
ATOM 3025 C C . GLY B 1 147 ? -7.055 -3.826 -16.875 1 96 147 GLY B C 1
ATOM 3026 O O . GLY B 1 147 ? -6.027 -3.211 -16.5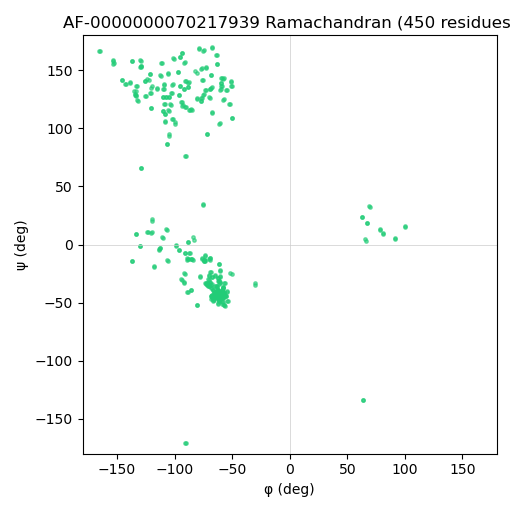78 1 96 147 GLY B O 1
ATOM 3027 N N . ILE B 1 148 ? -7.684 -4.527 -16 1 97.81 148 ILE B N 1
ATOM 3028 C CA . ILE B 1 148 ? -7.336 -4.543 -14.578 1 97.81 148 ILE B CA 1
ATOM 3029 C C . ILE B 1 148 ? -5.988 -5.23 -14.383 1 97.81 148 ILE B C 1
ATOM 3031 O O . ILE B 1 148 ? -5.148 -4.758 -13.609 1 97.81 148 ILE B O 1
ATOM 3035 N N . GLY B 1 149 ? -5.777 -6.34 -15.039 1 97.38 149 GLY B N 1
ATOM 3036 C CA . GLY B 1 149 ? -4.488 -7.012 -14.961 1 97.38 149 GLY B CA 1
ATOM 3037 C C . GLY B 1 149 ? -3.328 -6.117 -15.352 1 97.38 149 GLY B C 1
ATOM 3038 O O . GLY B 1 149 ? -2.293 -6.109 -14.688 1 97.38 149 GLY B O 1
ATOM 3039 N N . GLU B 1 150 ? -3.506 -5.391 -16.406 1 97.38 150 GLU B N 1
ATOM 3040 C CA . GLU B 1 150 ? -2.479 -4.453 -16.859 1 97.38 150 GLU B CA 1
ATOM 3041 C C . GLU B 1 150 ? -2.201 -3.395 -15.797 1 97.38 150 GLU B C 1
ATOM 3043 O O . GLU B 1 150 ? -1.045 -3.051 -15.539 1 97.38 150 GLU B O 1
ATOM 3048 N N . LEU B 1 151 ? -3.248 -2.867 -15.234 1 97.75 151 LEU B N 1
ATOM 3049 C CA . LEU B 1 151 ? -3.111 -1.829 -14.219 1 97.75 151 LEU B CA 1
ATOM 3050 C C . LEU B 1 151 ? -2.361 -2.355 -13 1 97.75 151 LEU B C 1
ATOM 3052 O O . LEU B 1 151 ? -1.495 -1.669 -12.453 1 97.75 151 LEU B O 1
ATOM 3056 N N . LEU B 1 152 ? -2.701 -3.545 -12.586 1 98.44 152 LEU B N 1
ATOM 3057 C CA . LEU B 1 152 ? -1.996 -4.176 -11.477 1 98.44 152 LEU B CA 1
ATOM 3058 C C . LEU B 1 152 ? -0.522 -4.379 -11.812 1 98.44 152 LEU B C 1
ATOM 3060 O O . LEU B 1 152 ? 0.353 -4.066 -11.008 1 98.44 152 LEU B O 1
ATOM 3064 N N . PHE B 1 153 ? -0.276 -4.867 -13.008 1 98.31 153 PHE B N 1
ATOM 3065 C CA . PHE B 1 153 ? 1.094 -5.145 -13.422 1 98.31 153 PHE B CA 1
ATOM 3066 C C . PHE B 1 153 ? 1.908 -3.859 -13.5 1 98.31 153 PHE B C 1
ATOM 3068 O O . PHE B 1 153 ? 3.096 -3.852 -13.172 1 98.31 153 PHE B O 1
ATOM 3075 N N . LYS B 1 154 ? 1.322 -2.764 -13.914 1 98.12 154 LYS B N 1
ATOM 3076 C CA . LYS B 1 154 ? 1.997 -1.474 -14.008 1 98.12 154 LYS B CA 1
ATOM 3077 C C . LYS B 1 154 ? 2.498 -1.015 -12.641 1 98.12 154 LYS B C 1
ATOM 3079 O O . LYS B 1 154 ? 3.531 -0.348 -12.539 1 98.12 154 LYS B O 1
ATOM 3084 N N . ARG B 1 155 ? 1.77 -1.359 -11.633 1 98.25 155 ARG B N 1
ATOM 3085 C CA . ARG B 1 155 ? 2.275 -1.055 -10.297 1 98.25 155 ARG B CA 1
ATOM 3086 C C . ARG B 1 155 ? 3.604 -1.762 -10.039 1 98.25 155 ARG B C 1
ATOM 3088 O O . ARG B 1 155 ? 4.535 -1.164 -9.5 1 98.25 155 ARG B O 1
ATOM 3095 N N . GLY B 1 156 ? 3.67 -3.035 -10.391 1 98.25 156 GLY B N 1
ATOM 3096 C CA . GLY B 1 156 ? 4.93 -3.758 -10.312 1 98.25 156 GLY B CA 1
ATOM 3097 C C . GLY B 1 156 ? 6.031 -3.129 -11.141 1 98.25 156 GLY B C 1
ATOM 3098 O O . GLY B 1 156 ? 7.172 -3.02 -10.688 1 98.25 156 GLY B O 1
ATOM 3099 N N . ILE B 1 157 ? 5.68 -2.705 -12.312 1 98.25 157 ILE B N 1
ATOM 3100 C CA . ILE B 1 157 ? 6.637 -2.066 -13.203 1 98.25 157 ILE B CA 1
ATOM 3101 C C . ILE B 1 157 ? 7.188 -0.8 -12.555 1 98.25 157 ILE B C 1
ATOM 3103 O O . ILE B 1 157 ? 8.398 -0.551 -12.594 1 98.25 157 ILE B O 1
ATOM 3107 N N . THR B 1 158 ? 6.309 -0.038 -11.961 1 97.88 158 THR B N 1
ATOM 3108 C CA . THR B 1 158 ? 6.73 1.188 -11.297 1 97.88 158 THR B CA 1
ATOM 3109 C C . THR B 1 158 ? 7.738 0.883 -10.195 1 97.88 158 THR B C 1
ATOM 3111 O O . THR B 1 158 ? 8.758 1.563 -10.07 1 97.88 158 THR B O 1
ATOM 3114 N N . ILE B 1 159 ? 7.461 -0.122 -9.414 1 98.25 159 ILE B N 1
ATOM 3115 C CA . ILE B 1 159 ? 8.375 -0.519 -8.344 1 98.25 159 ILE B CA 1
ATOM 3116 C C . ILE B 1 159 ? 9.711 -0.95 -8.945 1 98.25 159 ILE B C 1
ATOM 3118 O O . ILE B 1 159 ? 10.773 -0.56 -8.453 1 98.25 159 ILE B O 1
ATOM 3122 N N . ALA B 1 160 ? 9.617 -1.725 -10 1 98 160 ALA B N 1
ATOM 3123 C CA . ALA B 1 160 ? 10.836 -2.18 -10.664 1 98 160 ALA B CA 1
ATOM 3124 C C . ALA B 1 160 ? 11.648 -0.997 -11.18 1 98 160 ALA B C 1
ATOM 3126 O O . ALA B 1 160 ? 12.875 -0.972 -11.031 1 98 160 ALA B O 1
ATOM 3127 N N . GLN B 1 161 ? 11.016 -0.049 -11.742 1 97.44 161 GLN B N 1
ATOM 3128 C CA . GLN B 1 161 ? 11.688 1.137 -12.266 1 97.44 161 GLN B CA 1
ATOM 3129 C C . GLN B 1 161 ? 12.352 1.937 -11.141 1 97.44 161 GLN B C 1
ATOM 3131 O O . GLN B 1 161 ? 13.477 2.406 -11.289 1 97.44 161 GLN B O 1
ATOM 3136 N N . GLN B 1 162 ? 11.703 2.082 -10.062 1 97.44 162 GLN B N 1
ATOM 3137 C CA . GLN B 1 162 ? 12.227 2.867 -8.945 1 97.44 162 GLN B CA 1
ATOM 3138 C C . GLN B 1 162 ? 13.383 2.145 -8.266 1 97.44 162 GLN B C 1
ATOM 3140 O O . GLN B 1 162 ? 14.32 2.783 -7.773 1 97.44 162 GLN B O 1
ATOM 3145 N N . THR B 1 163 ? 13.312 0.833 -8.227 1 96.81 163 THR B N 1
ATOM 3146 C CA . THR B 1 163 ? 14.328 0.068 -7.504 1 96.81 163 THR B CA 1
ATOM 3147 C C . THR B 1 163 ? 15.469 -0.325 -8.43 1 96.81 163 THR B C 1
ATOM 3149 O O . THR B 1 163 ? 16.547 -0.689 -7.965 1 96.81 163 THR B O 1
ATOM 3152 N N . GLY B 1 164 ? 15.18 -0.405 -9.719 1 96.25 164 GLY B N 1
ATOM 3153 C CA . GLY B 1 164 ? 16.141 -0.934 -10.672 1 96.25 164 GLY B CA 1
ATOM 3154 C C . GLY B 1 164 ? 16.219 -2.449 -10.656 1 96.25 164 GLY B C 1
ATOM 3155 O O . GLY B 1 164 ? 17.125 -3.033 -11.258 1 96.25 164 GLY B O 1
ATOM 3156 N N . LEU B 1 165 ? 15.266 -3.115 -10.016 1 97.19 165 LEU B N 1
ATOM 3157 C CA . LEU B 1 165 ? 15.344 -4.559 -9.82 1 97.19 165 LEU B CA 1
ATOM 3158 C C . LEU B 1 165 ? 14.531 -5.293 -10.883 1 97.19 165 LEU B C 1
ATOM 3160 O O . LEU B 1 165 ? 13.5 -4.789 -11.336 1 97.19 165 LEU B O 1
ATOM 3164 N N . PRO B 1 166 ? 14.953 -6.484 -11.266 1 98.12 166 PRO B N 1
ATOM 3165 C CA . PRO B 1 166 ? 14.117 -7.324 -12.125 1 98.12 166 PRO B CA 1
ATOM 3166 C C . PRO B 1 166 ? 12.867 -7.84 -11.414 1 98.12 166 PRO B C 1
ATOM 3168 O O . PRO B 1 166 ? 12.906 -8.102 -10.203 1 98.12 166 PRO B O 1
ATOM 3171 N N . MET B 1 167 ? 11.844 -7.961 -12.156 1 98.56 167 MET B N 1
ATOM 3172 C CA . MET B 1 167 ? 10.609 -8.539 -11.633 1 98.56 167 MET B CA 1
ATOM 3173 C C . MET B 1 167 ? 10.352 -9.914 -12.242 1 98.56 167 MET B C 1
ATOM 3175 O O . MET B 1 167 ? 10.117 -10.023 -13.453 1 98.56 167 MET B O 1
ATOM 3179 N N . TYR B 1 168 ? 10.383 -10.953 -11.398 1 98.38 168 TYR B N 1
ATOM 3180 C CA . TYR B 1 168 ? 10.203 -12.352 -11.773 1 98.38 168 TYR B CA 1
ATOM 3181 C C . TYR B 1 168 ? 8.734 -12.742 -11.758 1 98.38 168 TYR B C 1
ATOM 3183 O O . TYR B 1 168 ? 8 -12.391 -10.828 1 98.38 168 TYR B O 1
ATOM 3191 N N . ILE B 1 169 ? 8.297 -13.469 -12.812 1 97.38 169 ILE B N 1
ATOM 3192 C CA . ILE B 1 169 ? 6.902 -13.875 -12.984 1 97.38 169 ILE B CA 1
ATOM 3193 C C . ILE B 1 169 ? 6.844 -15.352 -13.375 1 97.38 169 ILE B C 1
ATOM 3195 O O . ILE B 1 169 ? 7.543 -15.789 -14.289 1 97.38 169 ILE B O 1
ATOM 3199 N N . GLU B 1 170 ? 6.062 -16.078 -12.656 1 94.69 170 GLU B N 1
ATOM 3200 C CA . GLU B 1 170 ? 5.656 -17.422 -13.062 1 94.69 170 GLU B CA 1
ATOM 3201 C C . GLU B 1 170 ? 4.262 -17.422 -13.68 1 94.69 170 GLU B C 1
ATOM 3203 O O . GLU B 1 170 ? 3.262 -17.328 -12.961 1 94.69 170 GLU B O 1
ATOM 3208 N N . SER B 1 171 ? 4.215 -17.531 -14.977 1 90.31 171 SER B N 1
ATOM 3209 C CA . SER B 1 171 ? 2.992 -17.203 -15.695 1 90.31 171 SER B CA 1
ATOM 3210 C C . SER B 1 171 ? 2.092 -18.422 -15.859 1 90.31 171 SER B C 1
ATOM 3212 O O . SER B 1 171 ? 2.572 -19.516 -16.125 1 90.31 171 SER B O 1
ATOM 3214 N N . SER B 1 172 ? 0.801 -18.156 -15.703 1 82.69 172 SER B N 1
ATOM 3215 C CA . SER B 1 172 ? -0.193 -19.094 -16.234 1 82.69 172 SER B CA 1
ATOM 3216 C C . SER B 1 172 ? -0.358 -18.922 -17.734 1 82.69 172 SER B C 1
ATOM 3218 O O . SER B 1 172 ? 0.183 -17.984 -18.328 1 82.69 172 SER B O 1
ATOM 3220 N N . LYS B 1 173 ? -1.052 -19.859 -18.328 1 80.25 173 LYS B N 1
ATOM 3221 C CA . LYS B 1 173 ? -1.331 -19.75 -19.766 1 80.25 173 LYS B CA 1
ATOM 3222 C C . LYS B 1 173 ? -2.072 -18.453 -20.078 1 80.25 173 LYS B C 1
ATOM 3224 O O . LYS B 1 173 ? -1.783 -17.781 -21.078 1 80.25 173 LYS B O 1
ATOM 3229 N N . GLU B 1 174 ? -2.945 -18.094 -19.172 1 81.94 174 GLU B N 1
ATOM 3230 C CA . GLU B 1 174 ? -3.789 -16.906 -19.359 1 81.94 174 GLU B CA 1
ATOM 3231 C C . GLU B 1 174 ? -2.973 -15.625 -19.266 1 81.94 174 GLU B C 1
ATOM 3233 O O . GLU B 1 174 ? -3.334 -14.602 -19.844 1 81.94 174 GLU B O 1
ATOM 3238 N N . GLY B 1 175 ? -1.864 -15.656 -18.531 1 88.94 175 GLY B N 1
ATOM 3239 C CA . GLY B 1 175 ? -1.101 -14.445 -18.25 1 88.94 175 GLY B CA 1
ATOM 3240 C C . GLY B 1 175 ? -0.048 -14.148 -19.297 1 88.94 175 GLY B C 1
ATOM 3241 O O . GLY B 1 175 ? 0.463 -13.031 -19.375 1 88.94 175 GLY B O 1
ATOM 3242 N N . VAL B 1 176 ? 0.243 -15.094 -20.188 1 91.38 176 VAL B N 1
ATOM 3243 C CA . VAL B 1 176 ? 1.351 -15.008 -21.125 1 91.38 176 VAL B CA 1
ATOM 3244 C C . VAL B 1 176 ? 1.186 -13.773 -22 1 91.38 176 VAL B C 1
ATOM 3246 O O . VAL B 1 176 ? 2.104 -12.953 -22.125 1 91.38 176 VAL B O 1
ATOM 3249 N N . LYS B 1 177 ? 0.081 -13.609 -22.578 1 92.94 177 LYS B N 1
ATOM 3250 C CA . LYS B 1 177 ? -0.158 -12.5 -23.5 1 92.94 177 LYS B CA 1
ATOM 3251 C C . LYS B 1 177 ? 0.046 -11.156 -22.797 1 92.94 177 LYS B C 1
ATOM 3253 O O . LYS B 1 177 ? 0.629 -10.234 -23.375 1 92.94 177 LYS B O 1
ATOM 3258 N N . LEU B 1 178 ? -0.41 -11.031 -21.578 1 94.69 178 LEU B N 1
ATOM 3259 C CA . LEU B 1 178 ? -0.268 -9.797 -20.812 1 94.69 178 LEU B CA 1
ATOM 3260 C C . LEU B 1 178 ? 1.203 -9.469 -20.578 1 94.69 178 LEU B C 1
ATOM 3262 O O . LEU B 1 178 ? 1.643 -8.352 -20.844 1 94.69 178 LEU B O 1
ATOM 3266 N N . TYR B 1 179 ? 1.98 -10.422 -20.094 1 96.38 179 TYR B N 1
ATOM 3267 C CA . TYR B 1 179 ? 3.363 -10.18 -19.688 1 96.38 179 TYR B CA 1
ATOM 3268 C C . TYR B 1 179 ? 4.23 -9.867 -20.906 1 96.38 179 TYR B C 1
ATOM 3270 O O . TYR B 1 179 ? 5.09 -8.984 -20.844 1 96.38 179 TYR B O 1
ATOM 3278 N N . GLU B 1 180 ? 3.922 -10.57 -22 1 96 180 GLU B N 1
ATOM 3279 C CA . GLU B 1 180 ? 4.66 -10.297 -23.219 1 96 180 GLU B CA 1
ATOM 3280 C C . GLU B 1 180 ? 4.336 -8.906 -23.766 1 96 180 GLU B C 1
ATOM 3282 O O . GLU B 1 180 ? 5.238 -8.141 -24.109 1 96 180 GLU B O 1
ATOM 3287 N N . ARG B 1 181 ? 3.139 -8.57 -23.797 1 96.62 181 ARG B N 1
ATOM 3288 C CA . ARG B 1 181 ? 2.709 -7.266 -24.281 1 96.62 181 ARG B CA 1
ATOM 3289 C C . ARG B 1 181 ? 3.289 -6.145 -23.422 1 96.62 181 ARG B C 1
ATOM 3291 O O . ARG B 1 181 ? 3.576 -5.059 -23.938 1 96.62 181 ARG B O 1
ATOM 3298 N N . MET B 1 182 ? 3.449 -6.469 -22.219 1 97.25 182 MET B N 1
ATOM 3299 C CA . MET B 1 182 ? 3.922 -5.449 -21.281 1 97.25 182 MET B CA 1
ATOM 3300 C C . MET B 1 182 ? 5.445 -5.418 -21.234 1 97.25 182 MET B C 1
ATOM 3302 O O . MET B 1 182 ? 6.031 -4.746 -20.391 1 97.25 182 MET B O 1
ATOM 3306 N N . GLY B 1 183 ? 6.074 -6.207 -22 1 97.12 183 GLY B N 1
ATOM 3307 C CA . GLY B 1 183 ? 7.504 -6.059 -22.203 1 97.12 1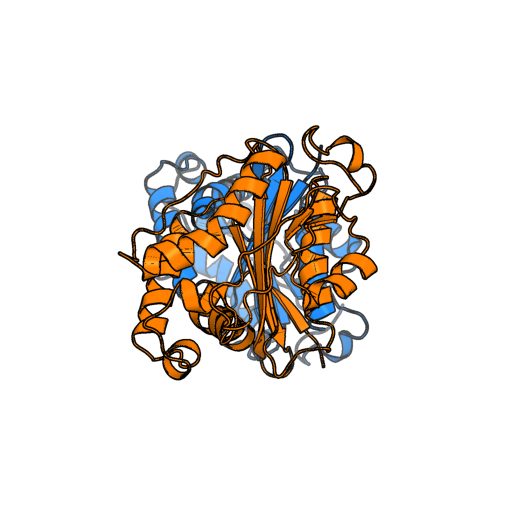83 GLY B CA 1
ATOM 3308 C C . GLY B 1 183 ? 8.328 -7.023 -21.375 1 97.12 183 GLY B C 1
ATOM 3309 O O . GLY B 1 183 ? 9.539 -6.832 -21.219 1 97.12 183 GLY B O 1
ATOM 3310 N N . SER B 1 184 ? 7.723 -8.055 -20.844 1 97.94 184 SER B N 1
ATOM 3311 C CA . SER B 1 184 ? 8.477 -9.062 -20.109 1 97.94 184 SER B CA 1
ATOM 3312 C C . SER B 1 184 ? 9.227 -9.992 -21.062 1 97.94 184 SER B C 1
ATOM 3314 O O . SER B 1 184 ? 8.766 -10.25 -22.172 1 97.94 184 SER B O 1
ATOM 3316 N N . ARG B 1 185 ? 10.328 -10.5 -20.578 1 97.06 185 ARG B N 1
ATOM 3317 C CA . ARG B 1 185 ? 11.172 -11.398 -21.359 1 97.06 185 ARG B CA 1
ATOM 3318 C C . ARG B 1 185 ? 11.094 -12.828 -20.828 1 97.06 185 ARG B C 1
ATOM 3320 O O . ARG B 1 185 ? 11.125 -13.039 -19.609 1 97.06 185 ARG B O 1
ATOM 3327 N N . LYS B 1 186 ? 11.016 -13.719 -21.766 1 96.19 186 LYS B N 1
ATOM 3328 C CA . LYS B 1 186 ? 10.922 -15.125 -21.391 1 96.19 186 LYS B CA 1
ATOM 3329 C C . LYS B 1 186 ? 12.273 -15.664 -20.922 1 96.19 186 LYS B C 1
ATOM 3331 O O . LYS B 1 186 ? 13.312 -15.32 -21.5 1 96.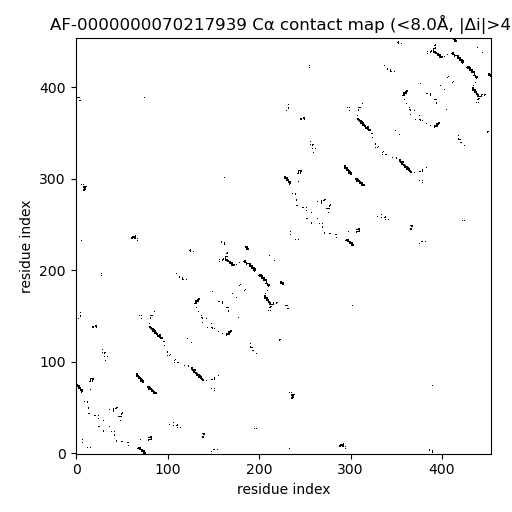19 186 LYS B O 1
ATOM 3336 N N . LEU B 1 187 ? 12.234 -16.5 -19.922 1 96.88 187 LEU B N 1
ATOM 3337 C CA . LEU B 1 187 ? 13.445 -17.156 -19.422 1 96.88 187 LEU B CA 1
ATOM 3338 C C . LEU B 1 187 ? 13.664 -18.5 -20.125 1 96.88 187 LEU B C 1
ATOM 3340 O O . LEU B 1 187 ? 12.703 -19.125 -20.594 1 96.88 187 LEU B O 1
ATOM 3344 N N . LYS B 1 188 ? 14.875 -18.969 -20.156 1 94.38 188 LYS B N 1
ATOM 3345 C CA . LYS B 1 188 ? 15.219 -20.281 -20.719 1 94.38 188 LYS B CA 1
ATOM 3346 C C . LYS B 1 188 ? 14.734 -21.406 -19.812 1 94.38 188 LYS B C 1
ATOM 3348 O O . LYS B 1 188 ? 14.32 -22.469 -20.297 1 94.38 188 LYS B O 1
ATOM 3353 N N . GLU B 1 189 ? 14.789 -21.078 -18.547 1 91.31 189 GLU B N 1
ATOM 3354 C CA . GLU B 1 189 ? 14.328 -22.062 -17.562 1 91.31 189 GLU B CA 1
ATOM 3355 C C . GLU B 1 189 ? 12.859 -22.406 -17.781 1 91.31 189 GLU B C 1
ATOM 3357 O O . GLU B 1 189 ? 12.039 -21.531 -18.031 1 91.31 189 GLU B O 1
ATOM 3362 N N . LYS B 1 190 ? 12.633 -23.703 -17.766 1 83.19 190 LYS B N 1
ATOM 3363 C CA . LYS B 1 190 ? 11.258 -24.172 -17.922 1 83.19 190 LYS B CA 1
ATOM 3364 C C . LYS B 1 190 ? 10.711 -24.75 -16.625 1 83.19 190 LYS B C 1
ATOM 3366 O O . LYS B 1 190 ? 11.438 -25.406 -15.883 1 83.19 190 LYS B O 1
ATOM 3371 N N . LEU B 1 191 ? 9.539 -24.344 -16.344 1 84.06 191 LEU B N 1
ATOM 3372 C CA . LEU B 1 191 ? 8.812 -24.891 -15.203 1 84.06 191 LEU B CA 1
ATOM 3373 C C . LEU B 1 191 ? 7.676 -25.797 -15.672 1 84.06 191 LEU B C 1
ATOM 3375 O O . LEU B 1 191 ? 6.863 -25.406 -16.516 1 84.06 191 LEU B O 1
ATOM 3379 N N . VAL B 1 192 ? 7.809 -27.094 -15.391 1 71.5 192 VAL B N 1
ATOM 3380 C CA . VAL B 1 192 ? 6.77 -28.062 -15.711 1 71.5 192 VAL B CA 1
ATOM 3381 C C . VAL B 1 192 ? 6.031 -28.484 -14.438 1 71.5 192 VAL B C 1
ATOM 3383 O O . VAL B 1 192 ? 6.656 -28.891 -13.461 1 71.5 192 VAL B O 1
ATOM 3386 N N . LYS B 1 193 ? 4.77 -28.141 -14.414 1 68.62 193 LYS B N 1
ATOM 3387 C CA . LYS B 1 193 ? 3.928 -28.547 -13.297 1 68.62 193 LYS B CA 1
ATOM 3388 C C . LYS B 1 193 ? 3.18 -29.844 -13.617 1 68.62 193 LYS B C 1
ATOM 3390 O O . LYS B 1 193 ? 2.754 -30.047 -14.758 1 68.62 193 LYS B O 1
ATOM 3395 N N . SER B 1 194 ? 3.441 -30.859 -12.688 1 57.88 194 SER B N 1
ATOM 3396 C CA . SER B 1 194 ? 2.703 -32.094 -12.859 1 57.88 194 SER B CA 1
ATOM 3397 C C . SER B 1 194 ? 1.198 -31.875 -12.742 1 57.88 194 SER B C 1
ATOM 3399 O O . SER B 1 194 ? 0.744 -31.125 -11.883 1 57.88 194 SER B O 1
ATOM 3401 N N . ASN B 1 195 ? 0.39 -31.844 -13.727 1 54.16 195 ASN B N 1
ATOM 3402 C CA . ASN B 1 195 ? -1.064 -31.812 -13.609 1 54.16 195 ASN B CA 1
ATOM 3403 C C . ASN B 1 195 ? -1.625 -33.188 -13.211 1 54.16 195 ASN B C 1
ATOM 3405 O O . ASN B 1 195 ? -2.338 -33.812 -13.992 1 54.16 195 ASN B O 1
ATOM 3409 N N . GLU B 1 196 ? -0.982 -33.938 -12.461 1 47.28 196 GLU B N 1
ATOM 3410 C CA . GLU B 1 196 ? -1.573 -35.219 -12.141 1 47.28 196 GLU B CA 1
ATOM 3411 C C . GLU B 1 196 ? -3.006 -35.062 -11.633 1 47.28 196 GLU B C 1
ATOM 3413 O O . GLU B 1 196 ? -3.713 -36.062 -11.438 1 47.28 196 GLU B O 1
ATOM 3418 N N . THR B 1 197 ? -3.389 -34 -11.102 1 46.41 197 THR B N 1
ATOM 3419 C CA . THR B 1 197 ? -4.734 -34.031 -10.547 1 46.41 197 THR B CA 1
ATOM 3420 C C . THR B 1 197 ? -5.781 -34.062 -11.656 1 46.41 197 THR B C 1
ATOM 3422 O O . THR B 1 197 ? -6.973 -34.219 -11.391 1 46.41 197 THR B O 1
ATOM 3425 N N . ASN B 1 198 ? -5.527 -33.375 -12.766 1 46.31 198 ASN B N 1
ATOM 3426 C CA . ASN B 1 198 ? -6.527 -33.594 -13.805 1 46.31 198 ASN B CA 1
ATOM 3427 C C . ASN B 1 198 ? -6.336 -34.938 -14.484 1 46.31 198 ASN B C 1
ATOM 3429 O O . ASN B 1 198 ? -5.227 -35.469 -14.508 1 46.31 198 ASN B O 1
ATOM 3433 N N . ASP B 1 199 ? -7.305 -35.75 -14.547 1 43.78 199 ASP B N 1
ATOM 3434 C CA . ASP B 1 199 ? -7.367 -37.062 -15.195 1 43.78 199 ASP B CA 1
ATOM 3435 C C . ASP B 1 199 ? -6.434 -37.094 -16.406 1 43.78 199 ASP B C 1
ATOM 3437 O O . ASP B 1 199 ? -6.176 -38.188 -16.938 1 43.78 199 ASP B O 1
ATOM 3441 N N . ALA B 1 200 ? -6.277 -35.938 -17.094 1 45.44 200 ALA B N 1
ATOM 3442 C CA . ALA B 1 200 ? -5.602 -36.125 -18.375 1 45.44 200 ALA B CA 1
ATOM 3443 C C . ALA B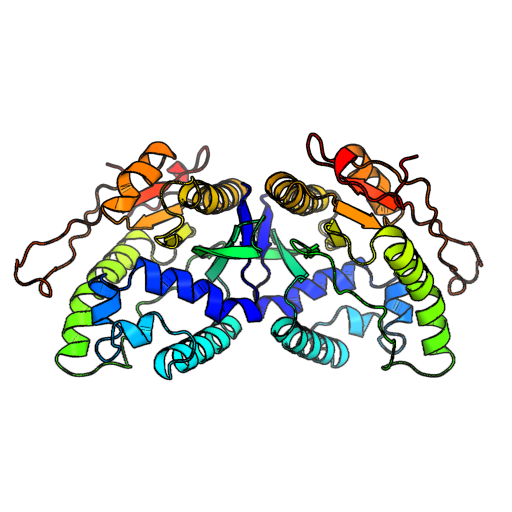 1 200 ? -4.086 -36.125 -18.203 1 45.44 200 ALA B C 1
ATOM 3445 O O . ALA B 1 200 ? -3.348 -36.406 -19.156 1 45.44 200 ALA B O 1
ATOM 3446 N N . GLY B 1 201 ? -3.414 -36.094 -17.141 1 46.31 201 GLY B N 1
ATOM 3447 C CA . GLY B 1 201 ? -1.992 -36.344 -16.938 1 46.31 201 GLY B CA 1
ATOM 3448 C C . GLY B 1 201 ? -1.122 -35.281 -17.609 1 46.31 201 GLY B C 1
ATOM 3449 O O . GLY B 1 201 ? 0.053 -35.531 -17.891 1 46.31 201 GLY B O 1
ATOM 3450 N N . GLU B 1 202 ? -1.639 -34.25 -18.234 1 50.5 202 GLU B N 1
ATOM 3451 C CA . GLU B 1 202 ? -0.79 -33.469 -19.109 1 50.5 202 GLU B CA 1
ATOM 3452 C C . GLU B 1 202 ? -0.034 -32.406 -18.328 1 50.5 202 GLU B C 1
ATOM 3454 O O . GLU B 1 202 ? -0.619 -31.703 -17.5 1 50.5 202 GLU B O 1
ATOM 3459 N N . ASN B 1 203 ? 1.265 -32.469 -18.281 1 59.91 203 ASN B N 1
ATOM 3460 C CA . ASN B 1 203 ? 2.225 -31.5 -17.797 1 59.91 203 ASN B CA 1
ATOM 3461 C C . ASN B 1 203 ? 1.969 -30.109 -18.391 1 59.91 203 ASN B C 1
ATOM 3463 O O . ASN B 1 203 ? 1.656 -30 -19.578 1 59.91 203 ASN B O 1
ATOM 3467 N N . GLU B 1 204 ? 1.484 -29.219 -17.531 1 70.25 204 GLU B N 1
ATOM 3468 C CA . GLU B 1 204 ? 1.303 -27.844 -18.016 1 70.25 204 GLU B CA 1
ATOM 3469 C C . GLU B 1 204 ? 2.576 -27.031 -17.844 1 70.25 204 GLU B C 1
ATOM 3471 O O . GLU B 1 204 ? 3.178 -27.016 -16.766 1 70.25 204 GLU B O 1
ATOM 3476 N N . GLU B 1 205 ? 3.123 -26.625 -18.938 1 77.12 205 GLU B N 1
ATOM 3477 C CA . GLU B 1 205 ? 4.277 -25.734 -18.906 1 77.12 205 GLU B CA 1
ATOM 3478 C C . GLU B 1 205 ? 3.883 -24.344 -18.406 1 77.12 205 GLU B C 1
ATOM 3480 O O . GLU B 1 205 ? 2.873 -23.797 -18.859 1 77.12 205 GLU B O 1
ATOM 3485 N N . CYS B 1 206 ? 4.574 -23.906 -17.406 1 86 206 CYS B N 1
ATOM 3486 C CA . CYS B 1 206 ? 4.426 -22.547 -16.891 1 86 206 CYS B CA 1
ATOM 3487 C C . CYS B 1 206 ? 5.598 -21.672 -17.312 1 86 206 CYS B C 1
ATOM 3489 O O . CYS B 1 206 ? 6.668 -21.719 -16.703 1 86 206 CYS B O 1
ATOM 3491 N N . PRO B 1 207 ? 5.422 -20.953 -18.406 1 91.56 207 PRO B N 1
ATOM 3492 C CA . PRO B 1 207 ? 6.547 -20.109 -18.812 1 91.56 207 PRO B CA 1
ATOM 3493 C C . PRO B 1 207 ? 6.957 -19.109 -17.719 1 91.56 207 PRO B C 1
ATOM 3495 O O . PRO B 1 207 ? 6.105 -18.609 -16.984 1 91.56 207 PRO B O 1
ATOM 3498 N N . LEU B 1 208 ? 8.234 -18.938 -17.656 1 96.44 208 LEU B N 1
ATOM 3499 C CA . LEU B 1 208 ? 8.812 -17.984 -16.719 1 96.44 208 LEU B CA 1
ATOM 3500 C C . LEU B 1 208 ? 9.211 -16.688 -17.422 1 96.44 208 LEU B C 1
ATOM 3502 O O . LEU B 1 208 ? 9.727 -16.719 -18.547 1 96.44 208 LEU B O 1
ATOM 3506 N N . TYR B 1 209 ? 8.93 -15.57 -16.797 1 97.25 209 TYR B N 1
ATOM 3507 C CA . TYR B 1 209 ? 9.25 -14.266 -17.359 1 97.25 209 TYR B CA 1
ATOM 3508 C C . TYR B 1 209 ? 9.992 -13.398 -16.359 1 97.25 209 TYR B C 1
ATOM 3510 O O . TYR B 1 209 ? 9.953 -13.656 -15.148 1 97.25 209 TYR B O 1
ATOM 3518 N N . VAL B 1 210 ? 10.703 -12.422 -16.922 1 98.19 210 VAL B N 1
ATOM 3519 C CA . VAL B 1 210 ? 11.258 -11.336 -16.125 1 98.19 210 VAL B CA 1
ATOM 3520 C C . VAL B 1 210 ? 10.984 -10 -16.797 1 98.19 210 VAL B C 1
ATOM 3522 O O . VAL B 1 210 ? 11.094 -9.883 -18.031 1 98.19 210 VAL B O 1
ATOM 3525 N N . TRP B 1 211 ? 10.523 -9.086 -16.125 1 98.44 211 TRP B N 1
ATOM 3526 C CA . TRP B 1 211 ? 10.461 -7.707 -16.594 1 98.44 211 TRP B CA 1
ATOM 3527 C C . TRP B 1 211 ? 11.672 -6.914 -16.109 1 98.44 211 TRP B C 1
ATOM 3529 O O . TRP B 1 211 ? 12.047 -6.992 -14.938 1 98.44 211 TRP B O 1
ATOM 3539 N N . LEU B 1 212 ? 12.242 -6.129 -16.984 1 98.06 212 LEU B N 1
ATOM 3540 C CA . LEU B 1 212 ? 13.484 -5.434 -16.672 1 98.06 212 LEU B CA 1
ATOM 3541 C C . LEU B 1 212 ? 13.336 -3.932 -16.875 1 98.06 212 LEU B C 1
ATOM 3543 O O . LEU B 1 212 ? 12.844 -3.49 -17.922 1 98.06 212 LEU B O 1
ATOM 3547 N N . PRO B 1 213 ? 13.695 -3.178 -15.852 1 96.5 213 PRO B N 1
ATOM 3548 C CA . PRO B 1 213 ? 13.828 -1.742 -16.109 1 96.5 213 PRO B CA 1
ATOM 3549 C C . PRO B 1 213 ? 15 -1.415 -17.031 1 96.5 213 PRO B C 1
ATOM 3551 O O . PRO B 1 213 ? 15.781 -2.301 -17.375 1 96.5 213 PRO B O 1
ATOM 3554 N N . GLU B 1 214 ? 14.992 -0.142 -17.453 1 91.94 214 GLU B N 1
ATOM 3555 C CA . GLU B 1 214 ? 16.109 0.274 -18.297 1 91.94 214 GLU B CA 1
ATOM 3556 C C . GLU B 1 214 ? 17.453 -0.07 -17.656 1 91.94 214 GLU B C 1
ATOM 3558 O O . GLU B 1 214 ? 17.703 0.276 -16.5 1 91.94 214 GLU B O 1
ATOM 3563 N N . GLY B 1 215 ? 18.25 -0.869 -18.344 1 89.31 215 GLY B N 1
ATOM 3564 C CA . GLY B 1 215 ? 19.562 -1.266 -17.859 1 89.31 215 GLY B CA 1
ATOM 3565 C C . GLY B 1 215 ? 19.5 -2.406 -16.859 1 89.31 215 GLY B C 1
ATOM 3566 O O . GLY B 1 215 ? 20.516 -2.754 -16.266 1 89.31 215 GLY B O 1
ATOM 3567 N N . GLY B 1 216 ? 18.391 -2.996 -16.719 1 90.88 216 GLY B N 1
ATOM 3568 C CA . GLY B 1 216 ? 18.188 -3.994 -15.688 1 90.88 216 GLY B CA 1
ATOM 3569 C C . GLY B 1 216 ? 18.828 -5.332 -16.016 1 90.88 216 GLY B C 1
ATOM 3570 O O . GLY B 1 216 ? 19 -6.176 -15.133 1 90.88 216 GLY B O 1
ATOM 3571 N N . GLU B 1 217 ? 19.25 -5.504 -17.25 1 92.12 217 GLU B N 1
ATOM 3572 C CA . GLU B 1 217 ? 19.859 -6.77 -17.641 1 92.12 217 GLU B CA 1
ATOM 3573 C C . GLU B 1 217 ? 21.125 -7.035 -16.844 1 92.12 217 GLU B C 1
ATOM 3575 O O . GLU B 1 217 ? 21.453 -8.188 -16.547 1 92.12 217 GLU B O 1
ATOM 3580 N N . LYS B 1 218 ? 21.781 -5.973 -16.5 1 91.31 218 LYS B N 1
ATOM 3581 C CA . LYS B 1 218 ? 23.031 -6.094 -15.75 1 91.31 218 LYS B CA 1
ATOM 3582 C C . LYS B 1 218 ? 22.766 -6.582 -14.328 1 91.31 218 LYS B C 1
ATOM 3584 O O . LYS B 1 218 ? 23.703 -7.004 -13.633 1 91.31 218 LYS B O 1
ATOM 3589 N N . ARG B 1 219 ? 21.547 -6.555 -13.938 1 92 219 ARG B N 1
ATOM 3590 C CA . ARG B 1 219 ? 21.203 -6.906 -12.562 1 92 219 ARG B CA 1
ATOM 3591 C C . ARG B 1 219 ? 20.703 -8.344 -12.477 1 92 219 ARG B C 1
ATOM 3593 O O . ARG B 1 219 ? 20.422 -8.844 -11.383 1 92 219 ARG B O 1
ATOM 3600 N N . LEU B 1 220 ? 20.641 -9.008 -13.586 1 96.62 220 LEU B N 1
ATOM 3601 C CA . LEU B 1 220 ? 20.203 -10.391 -13.562 1 96.62 220 LEU B CA 1
ATOM 3602 C C . LEU B 1 220 ? 21.281 -11.297 -12.969 1 96.62 220 LEU B C 1
ATOM 3604 O O . LEU B 1 220 ? 22.453 -11.18 -13.32 1 96.62 220 LEU B O 1
ATOM 3608 N N . PRO B 1 221 ? 20.875 -12.141 -12.086 1 96.38 221 PRO B N 1
ATOM 3609 C CA . PRO B 1 221 ? 21.859 -13.109 -11.602 1 96.38 221 PRO B CA 1
ATOM 3610 C C . PRO B 1 221 ? 22.359 -14.055 -12.703 1 96.38 221 PRO B C 1
ATOM 3612 O O . PRO B 1 221 ? 21.703 -14.203 -13.727 1 96.38 221 PRO B O 1
ATOM 3615 N N . LYS B 1 222 ? 23.438 -14.672 -12.414 1 94.81 222 LYS B N 1
ATOM 3616 C CA . LYS B 1 222 ? 24.031 -15.586 -13.375 1 94.81 222 LYS B CA 1
ATOM 3617 C C . LYS B 1 222 ? 23.125 -16.781 -13.641 1 94.81 222 LYS B C 1
ATOM 3619 O O . LYS B 1 222 ? 23.125 -17.344 -14.734 1 94.81 222 LYS B O 1
ATOM 3624 N N . SER B 1 223 ? 22.344 -17.094 -12.695 1 95.81 223 SER B N 1
ATOM 3625 C CA . SER B 1 223 ? 21.469 -18.266 -12.781 1 95.81 223 SER B CA 1
ATOM 3626 C C . SER B 1 223 ? 20.297 -18 -13.727 1 95.81 223 SER B C 1
ATOM 3628 O O . SER B 1 223 ? 19.578 -18.938 -14.109 1 95.81 223 SER B O 1
ATOM 3630 N N . VAL B 1 224 ? 20.062 -16.75 -14.078 1 96.5 224 VAL B N 1
ATOM 3631 C CA . VAL B 1 224 ? 18.906 -16.391 -14.891 1 96.5 224 VAL B CA 1
ATOM 3632 C C . VAL B 1 224 ? 19.359 -16.109 -16.328 1 96.5 224 VAL B C 1
ATOM 3634 O O . VAL B 1 224 ? 20.188 -15.227 -16.562 1 96.5 224 VAL B O 1
ATOM 3637 N N . GLU B 1 225 ? 18.812 -16.875 -17.234 1 95.81 225 GLU B N 1
ATOM 3638 C CA . GLU B 1 225 ? 19.109 -16.703 -18.641 1 95.81 225 GLU B CA 1
ATOM 3639 C C . GLU B 1 225 ? 17.859 -16.391 -19.438 1 95.81 225 GLU B C 1
ATOM 3641 O O . GLU B 1 225 ? 16.828 -17.047 -19.281 1 95.81 225 GLU B O 1
ATOM 3646 N N . LEU B 1 226 ? 18 -15.438 -20.281 1 95.19 226 LEU B N 1
ATOM 3647 C CA . LEU B 1 226 ? 16.906 -15.07 -21.156 1 95.19 226 LEU B CA 1
ATOM 3648 C C . LEU B 1 226 ? 16.812 -16.016 -22.359 1 95.19 226 LEU B C 1
ATOM 3650 O O . LEU B 1 226 ? 17.844 -16.5 -22.828 1 95.19 226 LEU B O 1
ATOM 3654 N N . ALA B 1 227 ? 15.602 -16.203 -22.781 1 92.75 227 ALA B N 1
ATOM 3655 C CA . ALA B 1 227 ? 15.375 -17.062 -23.938 1 92.75 227 ALA B CA 1
ATOM 3656 C C . ALA B 1 227 ? 15.758 -16.359 -25.234 1 92.75 227 ALA B C 1
ATOM 3658 O O . ALA B 1 227 ? 15.695 -15.125 -25.328 1 92.75 227 ALA B O 1
#

Organism: Alternaria alternata (NCBI:txid5599)

Secondary structure (DSSP, 8-state):
--EEEEEPPGGGHHHHHHHHHHHTTT-HHHHHH-TT--HHHHH-TTSHHHHHHHHHHHHHHTT-SSEEEEEEEETTTTEEEEEEEEEE-SSPP-------TT--HHHHHHHHHHHHHHHHHHHHHHTT---EEEEEEEE-GGGTTSSHHHHHHHHHHHHHHHHT--EEEE--TTTHHHHHHTT-EEEEEEEEE--TTSTT---EEEEEEEE--TTGGGGS-TT--B-/--EEEEEPPGGGHHHHHHHHHHHTTT-HHHHHH-TT--HHHHH-TTSHHHHHHHHHHHHHHTT-SSEEEEEEEETTTTEEEEEEEEEE-SSPP-------TT--HHHHHHHHHHHHHHHHHHHHHHTT---EEEEEEEE-GGGTTSSHHHHHHHHHHHHHHHHT--EEEE--TTTHHHHHHTT-EEEEEEEEE--TTSTT---EEEEEEEE--TTGGGGS-TT--B-

pLDDT: mean 93.02, std 10.52, range [43.78, 98.88]

Sequence (454 aa):
MGFVILPALVPDISAVYDVYFAAFKDNALTRALFPSATEKDLTDANSEFRQAHTAHVTEYWKTSATQYTFKCIDTETNKIVGMALCDVYITPSDWKKGEIGWLEGKERERAEALVKPLWDTREKLWLNERYIYCHVMAVHPDYQRKGIGELLFKRGITIAQQTGLPMYIESSKEGVKLYERMGSRKLKEKLVKSNETNDAGENEECPLYVWLPEGGEKRLPKSVELAMGFVILPALVPDISAVYDVYFAAFKDNALTRALFPSATEKDLTDANSEFRQAHTAHVTEYWKTSATQYTFKCIDTETNKIVGMALCDVYITPSDWKKGEIGWLEGKERERAEALVKPLWDTREKLWLNERYIYCHVMAVHPDYQRKGIGELLFKRGITIAQQTGLPMYIESSKEGVKLYERMGSRKLKEKLVKSNETNDAGENEECPLYVWLPEGGEKRLPKSVELA

Nearest PDB structures (foldseek):
  7k09-assembly1_A  TM=7.265E-01  e=1.560E-08  Streptomyces alboniger
  7cs1-assembly1_A  TM=5.954E-01  e=6.424E-04  Mycolicibacterium smegmatis MC2 155
  7csi-assembly1_A  TM=5.884E-01  e=9.951E-04  Mycolicibacterium smegmatis MC2 155
  7csj-assembly1_A  TM=5.983E-01  e=3.473E-03  Mycolicibacterium smegmatis MC2 155
  7cs1-assembly1_B  TM=6.059E-01  e=3.936E-03  Mycolicibacterium smegmatis MC2 155

InterPro domains:
  IPR000182 GNAT domain [PF00583] (52-183)
  IPR000182 GNAT domain [PS51186] (32-225)
  IPR016181 Acyl-CoA N-acyltransferase [SSF55729] (1-183)
  IPR052523 Trichothecene Biosynthesis Acetyltransferases [PTHR42791] (3-212)